Protein AF-A0A6L8N683-F1 (afdb_monomer_lite)

pLDDT: mean 82.37, std 14.64, range [32.66, 97.0]

Structure (mmCIF, N/CA/C/O backbone):
data_AF-A0A6L8N683-F1
#
_entry.id   AF-A0A6L8N683-F1
#
loop_
_atom_site.group_PDB
_atom_site.id
_atom_site.type_symbol
_atom_site.label_atom_id
_atom_site.label_alt_id
_atom_site.label_comp_id
_atom_site.label_asym_id
_atom_site.label_entity_id
_atom_site.label_seq_id
_atom_site.pdbx_PDB_ins_code
_atom_site.Cartn_x
_atom_site.Cartn_y
_atom_site.Cartn_z
_atom_site.occupancy
_atom_site.B_iso_or_equiv
_atom_site.auth_seq_id
_atom_site.auth_comp_id
_atom_site.auth_asym_id
_atom_site.auth_atom_id
_atom_site.pdbx_PDB_model_num
ATOM 1 N N . MET A 1 1 ? -71.033 21.580 -25.577 1.00 38.00 1 MET A N 1
ATOM 2 C CA . MET A 1 1 ? -69.611 21.164 -25.568 1.00 38.00 1 MET A CA 1
ATOM 3 C C . MET A 1 1 ? -69.175 21.009 -24.112 1.00 38.00 1 MET A C 1
ATOM 5 O O . MET A 1 1 ? -68.935 21.997 -23.442 1.00 38.00 1 MET A O 1
ATOM 9 N N . ALA A 1 2 ? -69.483 19.871 -23.490 1.00 36.69 2 ALA A N 1
ATOM 10 C CA . ALA A 1 2 ? -68.651 18.660 -23.404 1.00 36.69 2 ALA A CA 1
ATOM 11 C C . ALA A 1 2 ? -67.520 18.789 -22.358 1.00 36.69 2 ALA A C 1
ATOM 13 O O . ALA A 1 2 ? -66.383 19.118 -22.680 1.00 36.69 2 ALA A O 1
ATOM 14 N N . ARG A 1 3 ? -67.869 18.519 -21.089 1.00 40.94 3 ARG A N 1
ATOM 15 C CA . ARG A 1 3 ? -66.922 18.233 -19.998 1.00 40.94 3 ARG A CA 1
ATOM 16 C C . ARG A 1 3 ? -66.392 16.809 -20.177 1.00 40.94 3 ARG A C 1
ATOM 18 O O . ARG A 1 3 ? -67.181 15.869 -20.213 1.00 40.94 3 ARG A O 1
ATOM 25 N N . ALA A 1 4 ? -65.074 16.662 -20.277 1.00 37.88 4 ALA A N 1
ATOM 26 C CA . ALA A 1 4 ? -64.410 15.363 -20.280 1.00 37.88 4 ALA A CA 1
ATOM 27 C C . ALA A 1 4 ? -64.355 14.763 -18.854 1.00 37.88 4 ALA A C 1
ATOM 29 O O . ALA A 1 4 ? -64.196 15.519 -17.890 1.00 37.88 4 ALA A O 1
ATOM 30 N N . PRO A 1 5 ? -64.482 13.431 -18.698 1.00 44.81 5 PRO A N 1
ATOM 31 C CA . PRO A 1 5 ? -64.524 12.766 -17.400 1.00 44.81 5 PRO A CA 1
ATOM 32 C C . PRO A 1 5 ? -63.125 12.528 -16.810 1.00 44.81 5 PRO A C 1
ATOM 34 O O . PRO A 1 5 ? -62.146 12.303 -17.526 1.00 44.81 5 PRO A O 1
ATOM 37 N N . ALA A 1 6 ? -63.050 12.553 -15.478 1.00 42.06 6 ALA A N 1
ATOM 38 C CA . ALA A 1 6 ? -61.860 12.222 -14.702 1.00 42.06 6 ALA A CA 1
ATOM 39 C C . ALA A 1 6 ? -61.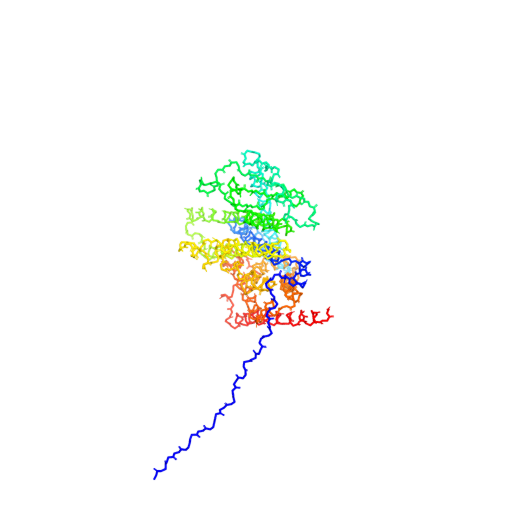466 10.742 -14.880 1.00 42.06 6 ALA A C 1
ATOM 41 O O . ALA A 1 6 ? -62.316 9.852 -14.851 1.00 42.06 6 ALA A O 1
ATOM 42 N N . ARG A 1 7 ? -60.163 10.482 -15.059 1.00 44.00 7 ARG A N 1
ATOM 43 C CA . ARG A 1 7 ? -59.598 9.125 -15.155 1.00 44.00 7 ARG A CA 1
ATOM 44 C C . ARG A 1 7 ? -59.652 8.392 -13.801 1.00 44.00 7 ARG A C 1
ATOM 46 O O . ARG A 1 7 ? -59.454 9.042 -12.774 1.00 44.00 7 ARG A O 1
ATOM 53 N N . PRO A 1 8 ? -59.839 7.057 -13.780 1.00 41.84 8 PRO A N 1
ATOM 54 C CA . PRO A 1 8 ? -59.840 6.270 -12.549 1.00 41.84 8 PRO A CA 1
ATOM 55 C C . PRO A 1 8 ? -58.424 6.122 -11.977 1.00 41.84 8 PRO A C 1
ATOM 57 O O . PRO A 1 8 ? -57.441 6.068 -12.719 1.00 41.84 8 PRO A O 1
ATOM 60 N N . GLY A 1 9 ? -58.345 6.043 -10.648 1.00 38.44 9 GLY A N 1
ATOM 61 C CA . GLY A 1 9 ? -57.110 5.911 -9.879 1.00 38.44 9 GLY A CA 1
ATOM 62 C C . GLY A 1 9 ? -56.277 4.684 -10.253 1.00 38.44 9 GLY A C 1
ATOM 63 O O . GLY A 1 9 ? -56.786 3.572 -10.380 1.00 38.44 9 GLY A O 1
ATOM 64 N N . GLY A 1 10 ? -54.970 4.909 -10.402 1.00 39.31 10 GLY A N 1
ATOM 65 C CA . GLY A 1 10 ? -53.976 3.846 -10.510 1.00 39.31 10 GLY A CA 1
ATOM 66 C C . GLY A 1 10 ? -53.805 3.084 -9.187 1.00 39.31 10 GLY A C 1
ATOM 67 O O . GLY A 1 10 ? -54.104 3.624 -8.118 1.00 39.31 10 GLY A O 1
ATOM 68 N N . PRO A 1 11 ? -53.331 1.828 -9.239 1.00 40.31 11 PRO A N 1
ATOM 69 C CA . PRO A 1 11 ? -53.264 0.950 -8.079 1.00 40.31 11 PRO A CA 1
ATOM 70 C C . PRO A 1 11 ? -52.308 1.502 -7.019 1.00 40.31 11 PRO A C 1
ATOM 72 O O . PRO A 1 11 ? -51.159 1.844 -7.303 1.00 40.31 11 PRO A O 1
ATOM 75 N N . ALA A 1 12 ? -52.799 1.558 -5.780 1.00 44.34 12 ALA A N 1
ATOM 76 C CA . ALA A 1 12 ? -52.031 1.938 -4.608 1.00 44.34 12 ALA A CA 1
ATOM 77 C C . ALA A 1 12 ? -50.769 1.070 -4.495 1.00 44.34 12 ALA A C 1
ATOM 79 O O . ALA A 1 12 ? -50.835 -0.155 -4.353 1.00 44.34 12 ALA A O 1
ATOM 80 N N . HIS A 1 13 ? -49.611 1.724 -4.552 1.00 39.50 13 HIS A N 1
ATOM 81 C CA . HIS A 1 13 ? -48.320 1.110 -4.293 1.00 39.50 13 HIS A CA 1
ATOM 82 C C . HIS A 1 13 ? -48.320 0.618 -2.837 1.00 39.50 13 HIS A C 1
ATOM 84 O O . HIS A 1 13 ? -48.131 1.401 -1.908 1.00 39.50 13 HIS A O 1
ATOM 90 N N . ARG A 1 14 ? -48.570 -0.680 -2.616 1.00 39.03 14 ARG A N 1
ATOM 91 C CA . ARG A 1 14 ? -48.328 -1.301 -1.309 1.00 39.03 14 ARG A CA 1
ATOM 92 C C . ARG A 1 14 ? -46.833 -1.152 -1.004 1.00 39.03 14 ARG A C 1
ATOM 94 O O . ARG A 1 14 ? -46.027 -1.666 -1.787 1.00 39.03 14 ARG A O 1
ATOM 101 N N . PRO A 1 15 ? -46.433 -0.474 0.085 1.00 38.84 15 PRO A N 1
ATOM 102 C CA . PRO A 1 15 ? -45.044 -0.497 0.506 1.00 38.84 15 PRO A CA 1
ATOM 103 C C . PRO A 1 15 ? -44.662 -1.954 0.776 1.00 38.84 15 PRO A C 1
ATOM 105 O O . PRO A 1 15 ? -45.337 -2.656 1.529 1.00 38.84 15 PRO A O 1
ATOM 108 N N . ARG A 1 16 ? -43.599 -2.426 0.113 1.00 36.94 16 ARG A N 1
ATOM 109 C CA . ARG A 1 16 ? -42.961 -3.700 0.451 1.00 36.94 16 ARG A CA 1
ATOM 110 C C . ARG A 1 16 ? -42.602 -3.634 1.931 1.00 36.94 16 ARG A C 1
ATOM 112 O O . ARG A 1 16 ? -41.779 -2.810 2.321 1.00 36.94 16 ARG A O 1
ATOM 119 N N . SER A 1 17 ? -43.230 -4.488 2.728 1.00 32.66 17 SER A N 1
ATOM 120 C CA . SER A 1 17 ? -42.842 -4.754 4.105 1.00 32.66 17 SER A CA 1
ATOM 121 C C . SER A 1 17 ? -41.387 -5.213 4.102 1.00 32.66 17 SER A C 1
ATOM 123 O O . SER A 1 17 ? -41.080 -6.347 3.730 1.00 32.66 17 SER A O 1
ATOM 125 N N . VAL A 1 18 ? -40.483 -4.299 4.445 1.00 40.53 18 VAL A N 1
ATOM 126 C CA . VAL A 1 18 ? -39.115 -4.641 4.819 1.00 40.53 18 VAL A CA 1
ATOM 127 C C . VAL A 1 18 ? -39.248 -5.466 6.100 1.00 40.53 18 VAL A C 1
ATOM 129 O O . VAL A 1 18 ? -39.882 -4.979 7.040 1.00 40.53 18 VAL A O 1
ATOM 132 N N . PRO A 1 19 ? -38.755 -6.717 6.144 1.00 37.50 19 PRO A N 1
ATOM 133 C CA . PRO A 1 19 ? -38.783 -7.483 7.378 1.00 37.50 19 PRO A CA 1
ATOM 134 C C . PRO A 1 19 ? -38.046 -6.685 8.464 1.00 37.50 19 PRO A C 1
ATOM 136 O O . PRO A 1 19 ? -37.066 -6.002 8.148 1.00 37.50 19 PRO A O 1
ATOM 139 N N . PRO A 1 20 ? -38.527 -6.714 9.716 1.00 35.94 20 PRO A N 1
ATOM 140 C CA . PRO A 1 20 ? -37.885 -5.997 10.808 1.00 35.94 20 PRO A CA 1
ATOM 141 C C . PRO A 1 20 ? -36.414 -6.409 10.869 1.00 35.94 20 PRO A C 1
ATOM 143 O O . PRO A 1 20 ? -36.098 -7.598 10.892 1.00 35.94 20 PRO A O 1
ATOM 146 N N . SER A 1 21 ? -35.517 -5.421 10.837 1.00 39.69 21 SER A N 1
ATOM 147 C CA . SER A 1 21 ? -34.094 -5.653 11.047 1.00 39.69 21 SER A CA 1
ATOM 148 C C . SER A 1 21 ? -33.927 -6.337 12.398 1.00 39.69 21 SER A C 1
ATOM 150 O O . SER A 1 21 ? -34.348 -5.783 13.418 1.00 39.69 21 SER A O 1
ATOM 152 N N . GLU A 1 22 ? -33.317 -7.518 12.402 1.00 38.00 22 GLU A N 1
ATOM 153 C CA . GLU A 1 22 ? -32.768 -8.117 13.614 1.00 38.00 22 GLU A CA 1
ATOM 154 C C . GLU A 1 22 ? -31.980 -7.041 14.378 1.00 38.00 22 GLU A C 1
ATOM 156 O O . GLU A 1 22 ? -31.305 -6.204 13.771 1.00 38.00 22 GLU A O 1
ATOM 161 N N . GLY A 1 23 ? -32.168 -6.987 15.698 1.00 33.97 23 GLY A N 1
ATOM 162 C CA . GLY A 1 23 ? -31.687 -5.892 16.538 1.00 33.97 23 GLY A CA 1
ATOM 163 C C . GLY A 1 23 ? -30.178 -5.619 16.418 1.00 33.97 23 GLY A C 1
ATOM 164 O O . GLY A 1 23 ? -29.416 -6.426 15.884 1.00 33.97 23 GLY A O 1
ATOM 165 N N . PRO A 1 24 ? -29.704 -4.478 16.944 1.00 42.12 24 PRO A N 1
ATOM 166 C CA . PRO A 1 24 ? -28.284 -4.170 16.927 1.00 42.12 24 PRO A CA 1
ATOM 167 C C . PRO A 1 24 ? -27.527 -5.203 17.775 1.00 42.12 24 PRO A C 1
ATOM 169 O O . PRO A 1 24 ? -27.748 -5.271 18.981 1.00 42.12 24 PRO A O 1
ATOM 172 N N . GLY A 1 25 ? -26.594 -5.958 17.182 1.00 47.59 25 GLY A N 1
ATOM 173 C CA . GLY A 1 25 ? -25.439 -6.416 17.967 1.00 47.59 25 GLY A CA 1
ATOM 174 C C . GLY A 1 25 ? -24.882 -7.827 17.797 1.00 47.59 25 GLY A C 1
ATOM 175 O O . GLY A 1 25 ? -24.033 -8.182 18.607 1.00 47.59 25 GLY A O 1
ATOM 176 N N . ALA A 1 26 ? -25.247 -8.624 16.791 1.00 48.25 26 ALA A N 1
ATOM 177 C CA . ALA A 1 26 ? -24.498 -9.853 16.501 1.00 48.25 26 ALA A CA 1
ATOM 178 C C . ALA A 1 26 ? -23.778 -9.733 15.157 1.00 48.25 26 ALA A C 1
ATOM 180 O O . ALA A 1 26 ? -24.406 -9.630 14.107 1.00 48.25 26 ALA A O 1
ATOM 181 N N . VAL A 1 27 ? -22.444 -9.736 15.181 1.00 55.78 27 VAL A N 1
ATOM 182 C CA . VAL A 1 27 ? -21.633 -9.859 13.965 1.00 55.78 27 VAL A CA 1
ATOM 183 C C . VAL A 1 27 ? -21.953 -11.220 13.331 1.00 55.78 27 VAL A C 1
ATOM 185 O O . VAL A 1 27 ? -21.754 -12.232 14.005 1.00 55.78 27 VAL A O 1
ATOM 188 N N . PRO A 1 28 ? -22.455 -11.283 12.078 1.00 61.91 28 PRO A N 1
ATOM 189 C CA . PRO A 1 28 ? -22.854 -12.546 11.467 1.00 61.91 28 PRO A CA 1
ATOM 190 C C . PRO A 1 28 ? -21.764 -13.619 11.575 1.00 61.91 28 PRO A C 1
ATOM 192 O O . PRO A 1 28 ? -20.585 -13.335 11.355 1.00 61.91 28 PRO A O 1
ATOM 195 N N . ALA A 1 29 ? -22.145 -14.872 11.843 1.00 60.41 29 ALA A N 1
ATOM 196 C CA . ALA A 1 29 ? -21.207 -15.998 11.932 1.00 60.41 29 ALA A CA 1
ATOM 197 C C . ALA A 1 29 ? -20.319 -16.145 10.674 1.00 60.41 29 ALA A C 1
ATOM 199 O O . ALA A 1 29 ? -19.170 -16.583 10.765 1.00 60.41 29 ALA A O 1
ATOM 200 N N . SER A 1 30 ? -20.804 -15.695 9.510 1.00 60.59 30 SER A N 1
ATOM 201 C CA . SER A 1 30 ? -20.030 -15.630 8.263 1.00 60.59 30 SER A CA 1
ATOM 202 C C . SER A 1 30 ? -18.831 -14.673 8.333 1.00 60.59 30 SER A C 1
ATOM 204 O O . SER A 1 30 ? -17.788 -14.955 7.746 1.00 60.59 30 SER A O 1
ATOM 206 N N . LEU A 1 31 ? -18.915 -13.579 9.099 1.00 63.03 31 LEU A N 1
ATOM 207 C CA . LEU A 1 31 ? -17.793 -12.662 9.336 1.00 63.03 31 LEU A CA 1
ATOM 208 C C . LEU A 1 31 ? -16.743 -13.277 10.273 1.00 63.03 31 LEU A C 1
ATOM 210 O O . LEU A 1 31 ? -15.547 -13.046 10.091 1.00 63.03 31 LEU A O 1
ATOM 214 N N . ILE A 1 32 ? -17.168 -14.108 11.230 1.00 61.09 32 ILE A N 1
ATOM 215 C CA . ILE A 1 32 ? -16.267 -14.862 12.116 1.00 61.09 32 ILE A CA 1
ATOM 216 C C . ILE A 1 32 ? -15.531 -15.955 11.323 1.00 61.09 32 ILE A C 1
ATOM 218 O O . ILE A 1 32 ? -14.322 -16.125 11.477 1.00 61.09 32 ILE A O 1
ATOM 222 N N . ALA A 1 33 ? -16.217 -16.653 10.414 1.00 60.09 33 ALA A N 1
ATOM 223 C CA . ALA A 1 33 ? -15.588 -17.618 9.510 1.00 60.09 33 ALA A CA 1
ATOM 224 C C . ALA A 1 33 ? -14.605 -16.941 8.535 1.00 60.09 33 ALA A C 1
ATOM 226 O O . ALA A 1 33 ? -13.481 -17.418 8.354 1.00 60.09 33 ALA A O 1
ATOM 227 N N . ALA A 1 34 ? -14.974 -15.780 7.979 1.00 59.94 34 ALA A N 1
ATOM 228 C CA . ALA A 1 34 ? -14.102 -14.978 7.119 1.00 59.94 34 ALA A CA 1
ATOM 229 C C . ALA A 1 34 ? -12.834 -14.483 7.844 1.00 59.94 34 ALA A C 1
ATOM 231 O O . ALA A 1 34 ? -11.802 -14.271 7.204 1.00 59.94 34 ALA A O 1
ATOM 232 N N . ALA A 1 35 ? -12.848 -14.378 9.180 1.00 63.09 35 ALA A N 1
ATOM 233 C CA . ALA A 1 35 ? -11.667 -14.042 9.979 1.00 63.09 35 ALA A CA 1
ATOM 234 C C . ALA A 1 35 ? -10.513 -15.059 9.854 1.00 63.09 35 ALA A C 1
ATOM 236 O O . ALA A 1 35 ? -9.372 -14.723 10.173 1.00 63.09 35 ALA A O 1
ATOM 237 N N . ARG A 1 36 ? -10.775 -16.273 9.342 1.00 68.69 36 ARG A N 1
ATOM 238 C CA . ARG A 1 36 ? -9.744 -17.283 9.040 1.00 68.69 36 ARG A CA 1
ATOM 239 C C . ARG A 1 36 ? -9.008 -17.029 7.717 1.00 68.69 36 ARG A C 1
ATOM 241 O O . ARG A 1 36 ? -7.938 -17.592 7.504 1.00 68.69 36 ARG A O 1
ATOM 248 N N . LEU A 1 37 ? -9.546 -16.176 6.841 1.00 74.62 37 LEU A N 1
ATOM 249 C CA . LEU A 1 37 ? -8.915 -15.788 5.576 1.00 74.62 37 LEU A CA 1
ATOM 250 C C . LEU A 1 37 ? -7.908 -14.635 5.777 1.00 74.62 37 LEU A C 1
ATOM 252 O O . LEU A 1 37 ? -7.994 -13.898 6.768 1.00 74.62 37 LEU A O 1
ATOM 256 N N . PRO A 1 38 ? -6.955 -14.422 4.844 1.00 78.69 38 PRO A N 1
ATOM 257 C CA . PRO A 1 38 ? -6.024 -13.296 4.916 1.00 78.69 38 PRO A CA 1
ATOM 258 C C . PRO A 1 38 ? -6.762 -11.955 5.019 1.00 78.69 38 PRO A C 1
ATOM 260 O O . PRO A 1 38 ? -7.522 -11.586 4.133 1.00 78.69 38 PRO A O 1
ATOM 263 N N . GLN A 1 39 ? -6.534 -11.187 6.080 1.00 81.19 39 GLN A N 1
ATOM 264 C CA . GLN A 1 39 ? -7.309 -9.967 6.356 1.00 81.19 39 GLN A CA 1
ATOM 265 C C . GLN A 1 39 ? -7.099 -8.865 5.289 1.00 81.19 39 GLN A C 1
ATOM 267 O O . GLN A 1 39 ? -6.016 -8.822 4.694 1.00 81.19 39 GLN A O 1
ATOM 272 N N . PRO A 1 40 ? -8.061 -7.942 5.064 1.00 82.25 40 PRO A N 1
ATOM 273 C CA . PRO A 1 40 ? -7.916 -6.792 4.148 1.00 82.25 40 PRO A CA 1
ATOM 274 C C . PRO A 1 40 ? -6.624 -6.000 4.360 1.00 82.25 40 PRO A C 1
ATOM 276 O O . PRO A 1 40 ? -5.901 -5.686 3.414 1.00 82.25 40 PRO A O 1
ATOM 279 N N . THR A 1 41 ? -6.263 -5.779 5.623 1.00 85.19 41 THR A N 1
ATOM 280 C CA . THR A 1 41 ? -4.991 -5.150 5.993 1.00 85.19 41 THR A CA 1
ATOM 281 C C . THR A 1 41 ? -3.768 -5.939 5.494 1.00 85.19 41 THR A C 1
ATOM 283 O O . THR A 1 41 ? -2.775 -5.343 5.085 1.00 85.19 41 THR A O 1
ATOM 286 N N . THR A 1 42 ? -3.822 -7.276 5.468 1.00 83.38 42 THR A N 1
ATOM 287 C CA . THR A 1 42 ? -2.703 -8.125 5.015 1.00 83.38 42 THR A CA 1
ATOM 288 C C . THR A 1 42 ? -2.472 -8.000 3.512 1.00 83.38 42 THR A C 1
ATOM 290 O O . THR A 1 42 ? -1.334 -7.793 3.101 1.00 83.38 42 THR A O 1
ATOM 293 N N . THR A 1 43 ? -3.526 -8.064 2.691 1.00 81.44 43 THR A N 1
ATOM 294 C CA . THR A 1 43 ? -3.394 -7.931 1.226 1.00 81.44 43 THR A CA 1
ATOM 295 C C . THR A 1 43 ? -2.841 -6.563 0.836 1.00 81.44 43 THR A C 1
ATOM 297 O O . THR A 1 43 ? -1.933 -6.474 0.012 1.00 81.44 43 THR A O 1
ATOM 300 N N . ARG A 1 44 ? -3.296 -5.500 1.506 1.00 86.19 44 ARG A N 1
ATOM 301 C CA . ARG A 1 44 ? -2.799 -4.138 1.263 1.00 86.19 44 ARG A CA 1
ATOM 302 C C . ARG A 1 44 ? -1.372 -3.920 1.758 1.00 86.19 44 ARG A C 1
ATOM 304 O O . ARG A 1 44 ? -0.634 -3.157 1.149 1.00 86.19 44 ARG A O 1
ATOM 311 N N . LEU A 1 45 ? -0.955 -4.595 2.832 1.00 87.12 45 LEU A N 1
ATOM 312 C CA . LEU A 1 45 ? 0.444 -4.588 3.270 1.00 87.12 45 LEU A CA 1
ATOM 313 C C . LEU A 1 45 ? 1.361 -5.288 2.262 1.00 87.12 45 LEU A C 1
ATOM 315 O O . LEU A 1 45 ? 2.447 -4.783 2.003 1.00 87.12 45 LEU A O 1
ATOM 319 N N . VAL A 1 46 ? 0.935 -6.413 1.677 1.00 84.44 46 VAL A N 1
ATOM 320 C CA . VAL A 1 46 ? 1.694 -7.084 0.606 1.00 84.44 46 VAL A CA 1
ATOM 321 C C . VAL A 1 46 ? 1.843 -6.154 -0.594 1.00 84.44 46 VAL A C 1
ATOM 323 O O . VAL A 1 46 ? 2.953 -5.933 -1.062 1.00 84.44 46 VAL A O 1
ATOM 326 N N . GLN A 1 47 ? 0.748 -5.532 -1.030 1.00 83.62 47 GLN A N 1
ATOM 327 C CA . GLN A 1 47 ? 0.779 -4.539 -2.101 1.00 83.62 47 GLN A CA 1
ATOM 328 C C . GLN A 1 47 ? 1.739 -3.381 -1.788 1.00 83.62 47 GLN A C 1
ATOM 330 O O . GLN A 1 47 ? 2.520 -2.972 -2.642 1.00 83.62 47 GLN A O 1
ATOM 335 N N . LEU A 1 48 ? 1.720 -2.880 -0.551 1.00 89.50 48 LEU A N 1
ATOM 336 C CA . LEU A 1 48 ? 2.621 -1.825 -0.105 1.00 89.50 48 LEU A CA 1
ATOM 337 C C . LEU A 1 48 ? 4.094 -2.239 -0.188 1.00 89.50 48 LEU A C 1
ATOM 339 O O . LEU A 1 48 ? 4.922 -1.426 -0.581 1.00 89.50 48 LEU A O 1
ATOM 343 N N . VAL A 1 49 ? 4.419 -3.491 0.153 1.00 89.25 49 VAL A N 1
ATOM 344 C CA . VAL A 1 49 ? 5.777 -4.042 0.009 1.00 89.25 49 VAL A CA 1
ATOM 345 C C . VAL A 1 49 ? 6.202 -4.061 -1.457 1.00 89.25 49 VAL A C 1
ATOM 347 O O . VAL A 1 49 ? 7.323 -3.664 -1.752 1.00 89.25 49 VAL A O 1
ATOM 350 N N . VAL A 1 50 ? 5.313 -4.455 -2.373 1.00 85.00 50 VAL A N 1
ATOM 351 C CA . VAL A 1 50 ? 5.604 -4.461 -3.817 1.00 85.00 50 VAL A CA 1
ATOM 352 C C . VAL A 1 50 ? 5.862 -3.042 -4.331 1.00 85.00 50 VAL A C 1
ATOM 354 O O . VAL A 1 50 ? 6.873 -2.809 -4.985 1.00 85.00 50 VAL A O 1
ATOM 357 N N . VAL A 1 51 ? 5.006 -2.072 -3.983 1.00 87.62 51 VAL A N 1
ATOM 358 C CA . VAL A 1 51 ? 5.201 -0.656 -4.358 1.00 87.62 51 VAL A CA 1
ATOM 359 C C . VAL A 1 51 ? 6.501 -0.101 -3.769 1.00 87.62 51 VAL A C 1
ATOM 361 O O . VAL A 1 51 ? 7.240 0.599 -4.456 1.00 87.62 51 VAL A O 1
ATOM 364 N N . ALA A 1 52 ? 6.800 -0.423 -2.508 1.00 91.75 52 ALA A N 1
ATOM 365 C CA . ALA A 1 52 ? 8.021 0.012 -1.841 1.00 91.75 52 ALA A CA 1
ATOM 366 C C . ALA A 1 52 ? 9.275 -0.580 -2.497 1.00 91.75 52 ALA A C 1
ATOM 368 O O . ALA A 1 52 ? 10.247 0.142 -2.700 1.00 91.75 52 ALA A O 1
ATOM 369 N N . ALA A 1 53 ? 9.244 -1.867 -2.855 1.00 89.50 53 ALA A N 1
ATOM 370 C CA . ALA A 1 53 ? 10.324 -2.527 -3.576 1.00 89.50 53 ALA A CA 1
ATOM 371 C C . ALA A 1 53 ? 10.527 -1.892 -4.956 1.00 89.50 53 ALA A C 1
ATOM 373 O O . ALA A 1 53 ? 11.645 -1.520 -5.285 1.00 89.50 53 ALA A O 1
ATOM 374 N N . ALA A 1 54 ? 9.456 -1.669 -5.718 1.00 85.62 54 ALA A N 1
ATOM 375 C CA . ALA A 1 54 ? 9.544 -1.009 -7.017 1.00 85.62 54 ALA A CA 1
ATOM 376 C C . ALA A 1 54 ? 10.128 0.411 -6.915 1.00 85.62 54 ALA A C 1
ATOM 378 O O . ALA A 1 54 ? 11.026 0.774 -7.668 1.00 85.62 54 ALA A O 1
ATOM 379 N N . GLY A 1 55 ? 9.677 1.206 -5.938 1.00 89.19 55 GLY A N 1
ATOM 380 C CA . GLY A 1 55 ? 10.231 2.539 -5.697 1.00 89.19 55 GLY A CA 1
ATOM 381 C C . GLY A 1 55 ? 11.699 2.512 -5.263 1.00 89.19 55 GLY A C 1
ATOM 382 O O . GLY A 1 55 ? 12.478 3.356 -5.695 1.00 89.19 55 GLY A O 1
ATOM 383 N N . ALA A 1 56 ? 12.097 1.531 -4.451 1.00 91.94 56 ALA A N 1
ATOM 384 C CA . ALA A 1 56 ? 13.487 1.352 -4.037 1.00 91.94 56 ALA A CA 1
ATOM 385 C C . ALA A 1 56 ? 14.388 0.872 -5.180 1.00 91.94 56 ALA A C 1
ATOM 387 O O . ALA A 1 56 ? 15.529 1.312 -5.265 1.00 91.94 56 ALA A O 1
ATOM 388 N N . ALA A 1 57 ? 13.881 0.000 -6.054 1.00 88.62 57 ALA A N 1
ATOM 389 C CA . ALA A 1 57 ? 14.562 -0.426 -7.272 1.00 88.62 57 ALA A CA 1
ATOM 390 C C . ALA A 1 57 ? 14.754 0.763 -8.221 1.00 88.62 57 ALA A 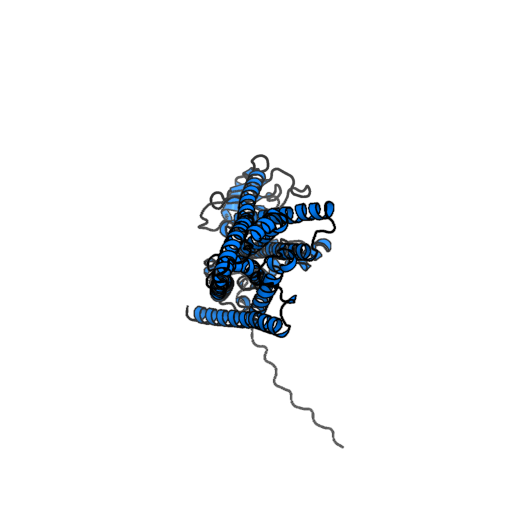C 1
ATOM 392 O O . ALA A 1 57 ? 15.864 0.998 -8.685 1.00 88.62 57 ALA A O 1
ATOM 393 N N . PHE A 1 58 ? 13.718 1.586 -8.416 1.00 86.88 58 PHE A N 1
ATOM 394 C CA . PHE A 1 58 ? 13.831 2.799 -9.223 1.00 86.88 58 PHE A CA 1
ATOM 395 C C . PHE A 1 58 ? 14.864 3.779 -8.649 1.00 86.88 58 PHE A C 1
ATOM 397 O O . PHE A 1 58 ? 15.715 4.282 -9.382 1.00 86.88 58 PHE A O 1
ATOM 404 N N . ALA A 1 59 ? 14.841 4.008 -7.332 1.00 88.19 59 ALA A N 1
ATOM 405 C CA . ALA A 1 59 ? 15.851 4.827 -6.673 1.00 88.19 59 ALA A CA 1
ATOM 406 C C . ALA A 1 59 ? 17.258 4.231 -6.853 1.00 88.19 59 ALA A C 1
ATOM 408 O O . ALA A 1 59 ? 18.169 4.938 -7.266 1.00 88.19 59 ALA A O 1
ATOM 409 N N . ALA A 1 60 ? 17.443 2.931 -6.613 1.00 88.75 60 ALA A N 1
ATOM 410 C CA . ALA A 1 60 ? 18.732 2.268 -6.794 1.00 88.75 60 ALA A CA 1
ATOM 411 C C . ALA A 1 60 ? 19.231 2.348 -8.240 1.00 88.75 60 ALA A C 1
ATOM 413 O O . ALA A 1 60 ? 20.408 2.610 -8.450 1.00 88.75 60 ALA A O 1
ATOM 414 N N . TRP A 1 61 ? 18.352 2.188 -9.229 1.00 85.12 61 TRP A N 1
ATOM 415 C CA . TRP A 1 61 ? 18.702 2.374 -10.633 1.00 85.12 61 TRP A CA 1
ATOM 416 C C . TRP A 1 61 ? 19.213 3.791 -10.899 1.00 85.12 61 TRP A C 1
ATOM 418 O O . TRP A 1 61 ? 20.283 3.958 -11.474 1.00 85.12 61 TRP A O 1
ATOM 428 N N . TRP A 1 62 ? 18.496 4.814 -10.437 1.00 82.69 62 TRP A N 1
ATOM 429 C CA . TRP A 1 62 ? 18.925 6.198 -10.626 1.00 82.69 62 TRP A CA 1
ATOM 430 C C . TRP A 1 62 ? 20.293 6.459 -9.970 1.00 82.69 62 TRP A C 1
ATOM 432 O O . TRP A 1 62 ? 21.205 6.931 -10.640 1.00 82.69 62 TRP A O 1
ATOM 442 N N . TRP A 1 63 ? 20.474 6.053 -8.710 1.00 83.69 63 TRP A N 1
ATOM 443 C CA . TRP A 1 63 ? 21.702 6.306 -7.942 1.00 83.69 63 TRP A CA 1
ATOM 444 C C . TRP A 1 63 ? 22.912 5.485 -8.377 1.00 83.69 63 TRP A C 1
ATOM 446 O O . TRP A 1 63 ? 24.043 5.970 -8.359 1.00 83.69 63 TRP A O 1
ATOM 456 N N . LEU A 1 64 ? 22.699 4.204 -8.663 1.00 83.94 64 LEU A N 1
ATOM 457 C CA . LEU A 1 64 ? 23.777 3.230 -8.817 1.00 83.94 64 LEU A CA 1
ATOM 458 C C . LEU A 1 64 ? 24.031 2.863 -10.275 1.00 83.94 64 LEU A C 1
ATOM 460 O O . LEU A 1 64 ? 25.108 2.350 -10.569 1.00 83.94 64 LEU A O 1
ATOM 464 N N . VAL A 1 65 ? 23.068 3.118 -11.165 1.00 79.69 65 VAL A N 1
ATOM 465 C CA . VAL A 1 65 ? 23.190 2.830 -12.597 1.00 79.69 65 VAL A CA 1
ATOM 466 C C . VAL A 1 65 ? 23.262 4.116 -13.410 1.00 79.69 65 VAL A C 1
ATOM 468 O O . VAL A 1 65 ? 24.240 4.314 -14.116 1.00 79.69 65 VAL A O 1
ATOM 471 N N . LYS A 1 66 ? 22.274 5.008 -13.298 1.00 77.06 66 LYS A N 1
ATOM 472 C CA . LYS A 1 66 ? 22.213 6.207 -14.146 1.00 77.06 66 LYS A CA 1
ATOM 473 C C . LYS A 1 66 ? 23.311 7.226 -13.816 1.00 77.06 66 LYS A C 1
ATOM 475 O O . LYS A 1 66 ? 24.027 7.641 -14.711 1.00 77.06 66 LYS A O 1
ATOM 480 N N . GLU A 1 67 ? 23.469 7.601 -12.547 1.00 74.06 67 GLU A N 1
ATOM 481 C CA . GLU A 1 67 ? 24.451 8.618 -12.114 1.00 74.06 67 GLU A CA 1
ATOM 482 C C . GLU A 1 67 ? 25.905 8.107 -12.058 1.00 74.06 67 GLU A C 1
ATOM 484 O O . GLU A 1 67 ? 26.789 8.773 -11.521 1.00 74.06 67 GLU A O 1
ATOM 489 N N . ARG A 1 68 ? 26.174 6.886 -12.533 1.00 74.19 68 ARG A N 1
ATOM 490 C CA . ARG A 1 68 ? 27.486 6.241 -12.431 1.00 74.19 68 ARG A CA 1
ATOM 491 C C . ARG A 1 68 ? 28.097 6.058 -13.820 1.00 74.19 68 ARG A C 1
ATOM 493 O O . ARG A 1 68 ? 27.665 5.195 -14.577 1.00 74.19 68 ARG A O 1
ATOM 500 N N . ASP A 1 69 ? 29.197 6.760 -14.080 1.00 63.84 69 ASP A N 1
ATOM 501 C CA . ASP A 1 69 ? 29.865 6.807 -15.395 1.00 63.84 69 ASP A CA 1
ATOM 502 C C . ASP A 1 69 ? 30.520 5.491 -15.864 1.00 63.84 69 ASP A C 1
ATOM 504 O O . ASP A 1 69 ? 30.968 5.390 -17.004 1.00 63.84 69 ASP A O 1
ATOM 508 N N . HIS A 1 70 ? 30.591 4.453 -15.023 1.00 71.62 70 HIS A N 1
ATOM 509 C CA . HIS A 1 70 ? 31.266 3.200 -15.392 1.00 71.62 70 HIS A CA 1
ATOM 510 C C . HIS A 1 70 ? 30.418 2.278 -16.279 1.00 71.62 70 HIS A C 1
ATOM 512 O O . HIS A 1 70 ? 30.968 1.430 -16.978 1.00 71.62 70 HIS A O 1
ATOM 518 N N . TRP A 1 71 ? 29.091 2.425 -16.275 1.00 76.19 71 TRP A N 1
ATOM 519 C CA . TRP A 1 71 ? 28.213 1.548 -17.050 1.00 76.19 71 TRP A CA 1
ATOM 520 C C . TRP A 1 71 ? 28.234 1.821 -18.558 1.00 76.19 71 TRP A C 1
ATOM 522 O O . TRP A 1 71 ? 28.279 0.845 -19.307 1.00 76.19 71 TRP A O 1
ATOM 532 N N . PRO A 1 72 ? 28.243 3.085 -19.030 1.00 74.19 72 PRO A N 1
ATOM 533 C CA . PRO A 1 72 ? 28.462 3.373 -20.445 1.00 74.19 72 PRO A CA 1
ATOM 534 C C . PRO A 1 72 ? 29.809 2.839 -20.946 1.00 74.19 72 PRO A C 1
ATOM 536 O O . PRO A 1 72 ? 29.852 2.221 -22.004 1.00 74.19 72 PRO A O 1
ATOM 539 N N . GLY A 1 73 ? 30.884 2.993 -20.159 1.00 77.50 73 GLY A N 1
ATOM 540 C CA . GLY A 1 73 ? 32.205 2.442 -20.485 1.00 77.50 73 GLY A CA 1
ATOM 541 C C . GLY A 1 73 ? 32.176 0.923 -20.668 1.00 77.50 73 GLY A C 1
ATOM 542 O O . GLY A 1 73 ? 32.552 0.430 -21.724 1.00 77.50 73 GLY A O 1
ATOM 543 N N . ALA A 1 74 ? 31.604 0.193 -19.706 1.00 82.06 74 ALA A N 1
ATOM 544 C CA . ALA A 1 74 ? 31.484 -1.265 -19.788 1.00 82.06 74 ALA A CA 1
ATOM 545 C C . ALA A 1 74 ? 30.664 -1.750 -21.001 1.00 82.06 74 ALA A C 1
ATOM 547 O O . ALA A 1 74 ? 30.923 -2.824 -21.535 1.00 82.06 74 ALA A O 1
ATOM 548 N N . GLN A 1 75 ? 29.666 -0.980 -21.453 1.00 79.06 75 GLN A N 1
ATOM 549 C CA . GLN A 1 75 ? 28.916 -1.308 -22.671 1.00 79.06 75 GLN A CA 1
ATOM 550 C C . GLN A 1 75 ? 29.689 -0.958 -23.948 1.00 79.06 75 GLN A C 1
ATOM 552 O O . GLN A 1 75 ? 29.558 -1.662 -24.947 1.00 79.06 75 GLN A O 1
ATOM 557 N N . LEU A 1 76 ? 30.479 0.117 -23.932 1.00 81.56 76 LEU A N 1
ATOM 558 C CA . LEU A 1 76 ? 31.364 0.481 -25.040 1.00 81.56 76 LEU A CA 1
ATOM 559 C C . LEU A 1 76 ? 32.486 -0.547 -25.223 1.00 81.56 76 LEU A C 1
ATOM 561 O O . LEU A 1 76 ? 32.820 -0.865 -26.359 1.00 81.56 76 LEU A O 1
ATOM 565 N N . ASP A 1 77 ? 32.979 -1.143 -24.136 1.00 85.75 77 ASP A N 1
ATOM 566 C CA . ASP A 1 77 ? 33.964 -2.234 -24.174 1.00 85.75 77 ASP A CA 1
ATOM 567 C C . ASP A 1 77 ? 33.431 -3.496 -24.880 1.00 85.75 77 ASP A C 1
ATOM 569 O O . ASP A 1 77 ? 34.210 -4.322 -25.357 1.00 85.75 77 ASP A O 1
ATOM 573 N N . CYS A 1 78 ? 32.105 -3.650 -24.986 1.00 85.81 78 CYS A N 1
ATOM 574 C CA . CYS A 1 78 ? 31.491 -4.733 -25.749 1.00 85.81 78 CYS A CA 1
ATOM 575 C C . CYS A 1 78 ? 31.482 -4.481 -27.261 1.00 85.81 78 CYS A C 1
ATOM 577 O O . CYS A 1 78 ? 31.289 -5.439 -28.013 1.00 85.81 78 CYS A O 1
ATOM 579 N N . VAL A 1 79 ? 31.642 -3.231 -27.720 1.00 83.38 79 VAL A N 1
ATOM 580 C CA . VAL A 1 79 ? 31.545 -2.882 -29.144 1.00 83.38 79 VAL A CA 1
ATOM 581 C C . VAL A 1 79 ? 32.636 -3.632 -29.911 1.00 83.38 79 VAL A C 1
ATOM 583 O O . VAL A 1 79 ? 33.825 -3.436 -29.647 1.00 83.38 79 VAL A O 1
ATOM 586 N N . PRO A 1 80 ? 32.263 -4.507 -30.861 1.00 76.81 80 PRO A N 1
ATOM 587 C CA . PRO A 1 80 ? 33.248 -5.273 -31.595 1.00 76.81 80 PRO A CA 1
ATOM 588 C C . PRO A 1 80 ? 34.090 -4.336 -32.465 1.00 76.81 80 PRO A C 1
ATOM 590 O O . PRO A 1 80 ? 33.579 -3.398 -33.079 1.00 76.81 80 PRO A O 1
ATOM 593 N N . GLY A 1 81 ? 35.392 -4.619 -32.552 1.00 78.06 81 GLY A N 1
ATOM 594 C CA . GLY A 1 81 ? 36.249 -4.018 -33.572 1.00 78.06 81 GLY A CA 1
ATOM 595 C C . GLY A 1 81 ? 35.820 -4.414 -34.998 1.00 78.06 81 GLY A C 1
ATOM 596 O O . GLY A 1 81 ? 34.864 -5.175 -35.174 1.00 78.06 81 GLY A O 1
ATOM 597 N N . PRO A 1 82 ? 36.531 -3.939 -36.037 1.00 77.88 82 PRO A N 1
ATOM 598 C CA . PRO A 1 82 ? 36.226 -4.280 -37.426 1.00 77.88 82 PRO A CA 1
ATOM 599 C C . PRO A 1 82 ? 36.119 -5.797 -37.625 1.00 77.88 82 PRO A C 1
ATOM 601 O O . PRO A 1 82 ? 37.003 -6.538 -37.190 1.00 77.88 82 PRO A O 1
ATOM 604 N N . VAL A 1 83 ? 35.048 -6.258 -38.284 1.00 76.44 83 VAL A N 1
ATOM 605 C CA . VAL A 1 83 ? 34.835 -7.689 -38.559 1.00 76.44 83 VAL A CA 1
ATOM 606 C C . VAL A 1 83 ? 35.987 -8.197 -39.435 1.00 76.44 83 VAL A C 1
ATOM 608 O O . VAL A 1 83 ? 36.144 -7.703 -40.555 1.00 76.44 83 VAL A O 1
ATOM 611 N N . PRO A 1 84 ? 36.805 -9.160 -38.966 1.00 79.62 84 PRO A N 1
ATOM 612 C CA . PRO A 1 84 ? 37.890 -9.699 -39.773 1.00 79.62 84 PRO A CA 1
ATOM 613 C C . PRO A 1 84 ? 37.351 -10.355 -41.052 1.00 79.62 84 PRO A C 1
ATOM 615 O O . PRO A 1 84 ? 36.300 -11.005 -41.005 1.00 79.62 84 PRO A O 1
ATOM 618 N N . PRO A 1 85 ? 38.056 -10.239 -42.190 1.00 80.44 85 PRO A N 1
ATOM 619 C CA . PRO A 1 85 ? 37.636 -10.883 -43.429 1.00 80.44 85 PRO A CA 1
ATOM 620 C C . PRO A 1 85 ? 37.522 -12.403 -43.237 1.00 80.44 85 PRO A C 1
ATOM 622 O O . PRO A 1 85 ? 38.434 -13.041 -42.717 1.00 80.44 85 PRO A O 1
ATOM 625 N N . GLY A 1 86 ? 36.387 -12.977 -43.648 1.00 82.81 86 GLY A N 1
ATOM 626 C CA . GLY A 1 86 ? 36.098 -14.413 -43.534 1.00 82.81 86 GLY A CA 1
ATOM 627 C C . GLY A 1 86 ? 35.369 -14.847 -42.256 1.00 82.81 86 GLY A C 1
ATOM 628 O O . GLY A 1 86 ? 35.009 -16.016 -42.154 1.00 82.81 86 GLY A O 1
ATOM 629 N N . ARG A 1 87 ? 35.112 -13.940 -41.303 1.00 81.19 87 ARG A N 1
ATOM 630 C CA . ARG A 1 87 ? 34.272 -14.229 -40.131 1.00 81.19 87 ARG A CA 1
ATOM 631 C C . ARG A 1 87 ? 32.799 -13.986 -40.447 1.00 81.19 87 ARG A C 1
ATOM 633 O O . ARG A 1 87 ? 32.473 -12.991 -41.091 1.00 81.19 87 ARG A O 1
ATOM 640 N N . ASP A 1 88 ? 31.918 -14.858 -39.962 1.00 84.44 88 ASP A N 1
ATOM 641 C CA . ASP A 1 88 ? 30.473 -14.653 -40.073 1.00 84.44 88 ASP A CA 1
ATOM 642 C C . ASP A 1 88 ? 30.065 -13.384 -39.290 1.00 84.44 88 ASP A C 1
ATOM 644 O O . ASP A 1 88 ? 30.308 -13.301 -38.078 1.00 84.44 88 ASP A O 1
ATOM 648 N N . PRO A 1 89 ? 29.444 -12.379 -39.938 1.00 82.62 89 PRO A N 1
ATOM 649 C CA . PRO A 1 89 ? 28.905 -11.211 -39.249 1.00 82.62 89 PRO A CA 1
ATOM 650 C C . PRO A 1 89 ? 27.967 -11.572 -38.089 1.00 82.62 89 PRO A C 1
ATOM 652 O O . PRO A 1 89 ? 27.936 -10.857 -37.085 1.00 82.62 89 PRO A O 1
ATOM 655 N N . MET A 1 90 ? 27.246 -12.695 -38.182 1.00 82.25 90 MET A N 1
ATOM 656 C CA . MET A 1 90 ? 26.318 -13.140 -37.144 1.00 82.25 90 MET A CA 1
ATOM 657 C C . MET A 1 90 ? 27.024 -13.584 -35.859 1.00 82.25 90 MET A C 1
ATOM 659 O O . MET A 1 90 ? 26.508 -13.354 -34.764 1.00 82.25 90 MET A O 1
ATOM 663 N N . GLU A 1 91 ? 28.229 -14.153 -35.952 1.00 83.25 91 GLU A N 1
ATOM 664 C CA . GLU A 1 91 ? 29.041 -14.473 -34.771 1.00 83.25 91 GLU A CA 1
ATOM 665 C C . GLU A 1 91 ? 29.471 -13.205 -34.029 1.00 83.25 91 GLU A C 1
ATOM 667 O O . GLU A 1 91 ? 29.454 -13.173 -32.797 1.00 83.25 91 GLU A O 1
ATOM 672 N N . THR A 1 92 ? 29.813 -12.147 -34.770 1.00 81.19 92 THR A N 1
ATOM 673 C CA . THR A 1 92 ? 30.179 -10.848 -34.192 1.00 81.19 92 THR A CA 1
ATOM 674 C C . THR A 1 92 ? 28.995 -10.215 -33.459 1.00 81.19 92 THR A C 1
ATOM 676 O O . THR A 1 92 ? 29.145 -9.780 -32.318 1.00 81.19 92 THR A O 1
ATOM 679 N N . VAL A 1 93 ? 27.806 -10.224 -34.075 1.00 80.12 93 VAL A N 1
ATOM 680 C CA . VAL A 1 93 ? 26.566 -9.729 -33.449 1.00 80.12 93 VAL A CA 1
ATOM 681 C C . VAL A 1 93 ? 26.225 -10.549 -32.204 1.00 80.12 93 VAL A C 1
ATOM 683 O O . VAL A 1 93 ? 25.998 -9.986 -31.139 1.00 80.12 93 VAL A O 1
ATOM 686 N N . THR A 1 94 ? 26.278 -11.880 -32.295 1.00 81.56 94 THR A N 1
ATOM 687 C CA . THR A 1 94 ? 25.990 -12.775 -31.161 1.00 81.56 94 THR A CA 1
ATOM 688 C C . THR A 1 94 ? 26.966 -12.557 -30.000 1.00 81.56 94 THR A C 1
ATOM 690 O O . THR A 1 94 ? 26.567 -12.575 -28.833 1.00 81.56 94 THR A O 1
ATOM 693 N N . GLY A 1 95 ? 28.252 -12.342 -30.300 1.00 82.69 95 GLY A N 1
ATOM 694 C CA . GLY A 1 95 ? 29.274 -12.018 -29.305 1.00 82.69 95 GLY A CA 1
ATOM 695 C C . GLY A 1 95 ? 29.008 -10.687 -28.599 1.00 82.69 95 GLY A C 1
ATOM 696 O O . GLY A 1 95 ? 29.058 -10.633 -27.369 1.00 82.69 95 GLY A O 1
ATOM 697 N N . PHE A 1 96 ? 28.657 -9.648 -29.364 1.00 82.94 96 PHE A N 1
ATOM 698 C CA . PHE A 1 96 ? 28.255 -8.344 -28.833 1.00 82.94 96 PHE A CA 1
ATOM 699 C C . PHE A 1 96 ? 27.034 -8.458 -27.912 1.00 82.94 96 PHE A C 1
ATOM 701 O O . PHE A 1 96 ? 27.103 -8.040 -26.755 1.00 82.94 96 PHE A O 1
ATOM 708 N N . THR A 1 97 ? 25.949 -9.092 -28.376 1.00 79.00 97 THR A N 1
ATOM 709 C CA . THR A 1 97 ? 24.717 -9.262 -27.591 1.00 79.00 97 THR A CA 1
ATOM 710 C C . THR A 1 97 ? 24.994 -9.983 -26.273 1.00 79.00 97 THR A C 1
ATOM 712 O O . THR A 1 97 ? 24.579 -9.510 -25.218 1.00 79.00 97 THR A O 1
ATOM 715 N N . ARG A 1 98 ? 25.782 -11.069 -26.299 1.00 82.94 98 ARG A N 1
ATOM 716 C CA . ARG A 1 98 ? 26.148 -11.814 -25.084 1.00 82.94 98 ARG A CA 1
ATOM 717 C C . ARG A 1 98 ? 26.948 -10.964 -24.091 1.00 82.94 98 ARG A C 1
ATOM 719 O O . ARG A 1 98 ? 26.722 -11.074 -22.888 1.00 82.94 98 ARG A O 1
ATOM 726 N N . CYS A 1 99 ? 27.875 -10.136 -24.575 1.00 86.19 99 CYS A N 1
ATOM 727 C CA . CYS A 1 99 ? 28.648 -9.225 -23.727 1.00 86.19 99 CYS A CA 1
ATOM 728 C C . CYS A 1 99 ? 27.740 -8.186 -23.055 1.00 86.19 99 CYS A C 1
ATOM 730 O O . CYS A 1 99 ? 27.747 -8.045 -21.831 1.00 86.19 99 CYS A O 1
ATOM 732 N N . VAL A 1 100 ? 26.895 -7.516 -23.845 1.00 81.06 100 VAL A N 1
ATOM 733 C CA . VAL A 1 100 ? 25.973 -6.486 -23.349 1.00 81.06 100 VAL A CA 1
ATOM 734 C C . VAL A 1 100 ? 24.953 -7.069 -22.370 1.00 81.06 100 VAL A C 1
ATOM 736 O O . VAL A 1 100 ? 24.649 -6.436 -21.357 1.00 81.06 100 VAL A O 1
ATOM 739 N N . ASP A 1 101 ? 24.448 -8.277 -22.616 1.00 79.38 101 ASP A N 1
ATOM 740 C CA . ASP A 1 101 ? 23.523 -8.951 -21.701 1.00 79.38 101 ASP A CA 1
ATOM 741 C C . ASP A 1 101 ? 24.176 -9.286 -20.352 1.00 79.38 101 ASP A C 1
ATOM 743 O O . ASP A 1 101 ? 23.520 -9.161 -19.316 1.00 79.38 101 ASP A O 1
ATOM 747 N N . GLY A 1 102 ? 25.477 -9.599 -20.334 1.00 84.50 102 GLY A N 1
ATOM 748 C CA . GLY A 1 102 ? 26.257 -9.724 -19.098 1.00 84.50 102 GLY A CA 1
ATOM 749 C C . GLY A 1 102 ? 26.281 -8.422 -18.291 1.00 84.50 102 GLY A C 1
ATOM 750 O O . GLY A 1 102 ? 25.907 -8.410 -17.119 1.00 84.50 102 GLY A O 1
ATOM 751 N N . VAL A 1 103 ? 26.605 -7.297 -18.940 1.00 83.69 103 VAL A N 1
ATOM 752 C CA . VAL A 1 103 ? 26.595 -5.970 -18.291 1.00 83.69 103 VAL A CA 1
ATOM 753 C C . VAL A 1 103 ? 25.196 -5.614 -17.772 1.00 83.69 103 VAL A C 1
ATOM 755 O O . VAL A 1 103 ? 25.041 -5.054 -16.685 1.00 83.69 103 VAL A O 1
ATOM 758 N N . ARG A 1 104 ? 24.142 -5.952 -18.522 1.00 78.25 104 ARG A N 1
ATOM 759 C CA . ARG A 1 104 ? 22.748 -5.720 -18.109 1.00 78.25 104 ARG A CA 1
ATOM 760 C C . ARG A 1 104 ? 22.346 -6.570 -16.911 1.00 78.25 104 ARG A C 1
ATOM 762 O O . ARG A 1 104 ? 21.611 -6.076 -16.054 1.00 78.25 104 ARG A O 1
ATOM 769 N N . LEU A 1 105 ? 22.806 -7.817 -16.842 1.00 82.94 105 LEU A N 1
ATOM 770 C CA . LEU A 1 105 ? 22.577 -8.677 -15.688 1.00 82.94 105 LEU A CA 1
ATOM 771 C C . LEU A 1 105 ? 23.202 -8.057 -14.434 1.00 82.94 105 LEU A C 1
ATOM 773 O O . LEU A 1 105 ? 22.518 -7.943 -13.418 1.00 82.94 105 LEU A O 1
ATOM 777 N N . ASP A 1 106 ? 24.435 -7.560 -14.528 1.00 85.38 106 ASP A N 1
ATOM 778 C CA . ASP A 1 106 ? 25.103 -6.877 -13.416 1.00 85.38 106 ASP A CA 1
ATOM 779 C C . ASP A 1 106 ? 24.343 -5.618 -12.977 1.00 85.38 106 ASP A C 1
ATOM 781 O O . ASP A 1 106 ? 24.080 -5.429 -11.785 1.00 85.38 106 ASP A O 1
ATOM 785 N N . GLN A 1 107 ? 23.888 -4.793 -13.926 1.00 83.12 107 GLN A N 1
ATOM 786 C CA . GLN A 1 107 ? 23.027 -3.644 -13.622 1.00 83.12 107 GLN A CA 1
ATOM 787 C C . GLN A 1 107 ? 21.738 -4.071 -12.906 1.00 83.12 107 GLN A C 1
ATOM 789 O O . GLN A 1 107 ? 21.340 -3.450 -11.919 1.00 83.12 107 GLN A O 1
ATOM 794 N N . ALA A 1 108 ? 21.071 -5.124 -13.386 1.00 81.25 108 ALA A N 1
ATOM 795 C CA . ALA A 1 108 ? 19.839 -5.627 -12.788 1.00 81.25 108 ALA A CA 1
ATOM 796 C C . ALA A 1 108 ? 20.076 -6.150 -11.361 1.00 81.25 108 ALA A C 1
ATOM 798 O O . ALA A 1 108 ? 19.289 -5.849 -10.460 1.00 81.25 108 ALA A O 1
ATOM 799 N N . LEU A 1 109 ? 21.183 -6.859 -11.122 1.00 84.56 109 LEU A N 1
ATOM 800 C CA . LEU A 1 109 ? 21.583 -7.319 -9.791 1.00 84.56 109 LEU A CA 1
ATOM 801 C C . LEU A 1 109 ? 21.845 -6.145 -8.837 1.00 84.56 109 LEU A C 1
ATOM 803 O O . LEU A 1 109 ? 21.390 -6.172 -7.693 1.00 84.56 109 LEU A O 1
ATOM 807 N N . VAL A 1 110 ? 22.497 -5.078 -9.307 1.00 87.44 110 VAL A N 1
ATOM 808 C CA . VAL A 1 110 ? 22.715 -3.855 -8.518 1.00 87.44 110 VAL A CA 1
ATOM 809 C C . VAL A 1 110 ? 21.391 -3.173 -8.159 1.00 87.44 110 VAL A C 1
ATOM 811 O O . VAL A 1 110 ? 21.218 -2.716 -7.028 1.00 87.44 110 VAL A O 1
ATOM 814 N N . VAL A 1 111 ? 20.416 -3.148 -9.069 1.00 86.12 111 VAL A N 1
ATOM 815 C CA . VAL A 1 111 ? 19.080 -2.588 -8.801 1.00 86.12 111 VAL A CA 1
ATOM 816 C C . VAL A 1 111 ? 18.346 -3.357 -7.689 1.00 86.12 111 VAL A C 1
ATOM 818 O O . VAL A 1 111 ? 17.664 -2.740 -6.863 1.00 86.12 111 VAL A O 1
ATOM 821 N N . LEU A 1 112 ? 18.540 -4.679 -7.583 1.00 86.31 112 LEU A N 1
ATOM 822 C CA . LEU A 1 112 ? 17.965 -5.499 -6.503 1.00 86.31 112 LEU A CA 1
ATOM 823 C C . LEU A 1 112 ? 18.504 -5.138 -5.108 1.00 86.31 112 LEU A C 1
ATOM 825 O O . LEU A 1 112 ? 17.822 -5.384 -4.106 1.00 86.31 112 LEU A O 1
ATOM 829 N N . CYS A 1 113 ? 19.671 -4.493 -5.013 1.00 90.06 113 CYS A N 1
ATOM 830 C CA . CYS A 1 113 ? 20.180 -3.977 -3.742 1.00 90.06 113 CYS A CA 1
ATOM 831 C C . CYS A 1 113 ? 19.250 -2.919 -3.132 1.00 90.06 113 CYS A C 1
ATOM 833 O O . CYS A 1 113 ? 19.185 -2.817 -1.909 1.00 90.06 113 CYS A O 1
ATOM 835 N N . GLY A 1 114 ? 18.490 -2.171 -3.942 1.00 92.38 114 GLY A N 1
ATOM 836 C CA . GLY A 1 114 ? 17.543 -1.155 -3.470 1.00 92.38 114 GLY A CA 1
ATOM 837 C C . GLY A 1 114 ? 16.475 -1.718 -2.525 1.00 92.38 114 GLY A C 1
ATOM 838 O O . GLY A 1 114 ? 16.439 -1.339 -1.349 1.00 92.38 114 GLY A O 1
ATOM 839 N N . PRO A 1 115 ? 15.613 -2.646 -2.986 1.00 92.94 115 PRO A N 1
ATOM 840 C CA . PRO A 1 115 ? 14.630 -3.320 -2.137 1.00 92.94 115 PRO A CA 1
ATOM 841 C C . PRO A 1 115 ? 15.236 -3.995 -0.898 1.00 92.94 115 PRO A C 1
ATOM 843 O O . PRO A 1 115 ? 14.664 -3.902 0.192 1.00 92.94 115 PRO A O 1
ATOM 846 N N . LEU A 1 116 ? 16.395 -4.651 -1.043 1.00 94.56 116 LEU A N 1
ATOM 847 C CA . LEU A 1 116 ? 17.081 -5.335 0.059 1.00 94.56 116 LEU A CA 1
ATOM 848 C C . LEU A 1 116 ? 17.578 -4.348 1.123 1.00 94.56 116 LEU A C 1
ATOM 850 O O . LEU A 1 116 ? 17.337 -4.552 2.316 1.00 94.56 116 LEU A O 1
ATOM 854 N N . ALA A 1 117 ? 18.208 -3.251 0.701 1.00 94.88 117 ALA A N 1
ATOM 855 C CA . ALA A 1 117 ? 18.646 -2.178 1.582 1.00 94.88 117 ALA A CA 1
ATOM 856 C C . ALA A 1 117 ? 17.450 -1.524 2.283 1.00 94.88 117 ALA A C 1
ATOM 858 O O . ALA A 1 117 ? 17.476 -1.345 3.502 1.00 94.88 117 ALA A O 1
ATOM 859 N N . LEU A 1 118 ? 16.365 -1.236 1.552 1.00 96.12 118 LEU A N 1
ATOM 860 C CA . LEU A 1 118 ? 15.145 -0.680 2.136 1.00 96.12 118 LEU A CA 1
ATOM 861 C C . LEU A 1 118 ? 14.578 -1.597 3.226 1.00 96.12 118 LEU A C 1
ATOM 863 O O . LEU A 1 118 ? 14.243 -1.123 4.313 1.00 96.12 118 LEU A O 1
ATOM 867 N N . LEU A 1 119 ? 14.497 -2.905 2.965 1.00 95.56 119 LEU A N 1
ATOM 868 C CA . LEU A 1 119 ? 14.036 -3.886 3.945 1.00 95.56 119 LEU A CA 1
ATOM 869 C C . LEU A 1 119 ? 14.939 -3.908 5.184 1.00 95.56 119 LEU A C 1
ATOM 871 O O . LEU A 1 119 ? 14.435 -3.829 6.308 1.00 95.56 119 LEU A O 1
ATOM 875 N N . LEU A 1 120 ? 16.259 -3.983 4.991 1.00 96.62 120 LEU A N 1
ATOM 876 C CA . LEU A 1 120 ? 17.241 -3.999 6.074 1.00 96.62 120 LEU A CA 1
ATOM 877 C C . LEU A 1 120 ? 17.129 -2.742 6.947 1.00 96.62 120 LEU A C 1
ATOM 879 O O . LEU A 1 120 ? 16.963 -2.841 8.166 1.00 96.62 120 LEU A O 1
ATOM 883 N N . PHE A 1 121 ? 17.146 -1.556 6.339 1.00 96.94 121 PHE A N 1
ATOM 884 C CA . PHE A 1 121 ? 17.027 -0.301 7.074 1.00 96.94 121 PHE A CA 1
ATOM 885 C C . PHE A 1 121 ? 15.661 -0.162 7.752 1.00 96.94 121 PHE A C 1
ATOM 887 O O . PHE A 1 121 ? 15.597 0.305 8.890 1.00 96.94 121 PHE A O 1
ATOM 894 N N . ALA A 1 122 ? 14.568 -0.615 7.128 1.00 95.81 122 ALA A N 1
ATOM 895 C CA . ALA A 1 122 ? 13.238 -0.580 7.738 1.00 95.81 122 ALA A CA 1
ATOM 896 C C . ALA A 1 122 ? 13.139 -1.504 8.962 1.00 95.81 122 ALA A C 1
ATOM 898 O O . ALA A 1 122 ? 12.521 -1.136 9.969 1.00 95.81 122 ALA A O 1
ATOM 899 N N . LEU A 1 123 ? 13.779 -2.677 8.915 1.00 95.12 123 LEU A N 1
ATOM 900 C CA . LEU A 1 123 ? 13.896 -3.589 10.055 1.00 95.12 123 LEU A CA 1
ATOM 901 C C . LEU A 1 123 ? 14.676 -2.945 11.206 1.00 95.12 123 LEU A C 1
ATOM 903 O O . LEU A 1 123 ? 14.191 -2.937 12.343 1.00 95.12 123 LEU A O 1
ATOM 907 N N . LEU A 1 124 ? 15.843 -2.364 10.912 1.00 96.31 124 LEU A N 1
ATOM 908 C CA . LEU A 1 124 ? 16.696 -1.699 11.899 1.00 96.31 124 LEU A CA 1
ATOM 909 C C . LEU A 1 124 ? 16.002 -0.478 12.518 1.00 96.31 124 LEU A C 1
ATOM 911 O O . LEU A 1 124 ? 15.871 -0.392 13.742 1.00 96.31 124 LEU A O 1
ATOM 915 N N . ALA A 1 125 ? 15.474 0.427 11.692 1.00 95.50 125 ALA A N 1
ATOM 916 C CA . ALA A 1 125 ? 14.758 1.617 12.141 1.00 95.50 125 ALA A CA 1
ATOM 917 C C . ALA A 1 125 ? 13.498 1.251 12.941 1.00 95.50 125 ALA A C 1
ATOM 919 O O . ALA A 1 125 ? 13.241 1.822 14.004 1.00 95.50 125 ALA A O 1
ATOM 920 N N . GLY A 1 126 ? 12.736 0.249 12.493 1.00 93.31 126 GLY A N 1
ATOM 921 C CA . GLY A 1 126 ? 11.567 -0.257 13.209 1.00 93.31 126 GLY A CA 1
ATOM 922 C C . GLY A 1 126 ? 11.918 -0.885 14.563 1.00 93.31 126 GLY A C 1
ATOM 923 O O . GLY A 1 126 ? 11.180 -0.705 15.542 1.00 93.31 126 GLY A O 1
ATOM 924 N N . ALA A 1 127 ? 13.044 -1.600 14.652 1.00 93.19 127 ALA A N 1
ATOM 925 C CA . ALA A 1 127 ? 13.559 -2.160 15.898 1.00 93.19 127 ALA A CA 1
ATOM 926 C C . ALA A 1 127 ? 14.039 -1.073 16.865 1.00 93.19 127 ALA A C 1
ATOM 928 O O . ALA A 1 127 ? 13.655 -1.099 18.038 1.00 93.19 127 ALA A O 1
ATOM 929 N N . LEU A 1 128 ? 14.785 -0.083 16.374 1.00 94.94 128 LEU A N 1
ATOM 930 C CA . LEU A 1 128 ? 15.264 1.043 17.171 1.00 94.94 128 LEU A CA 1
ATOM 931 C C . LEU A 1 128 ? 14.103 1.903 17.687 1.00 94.94 128 LEU A C 1
ATOM 933 O O . LEU A 1 128 ? 14.034 2.207 18.880 1.00 94.94 128 LEU A O 1
ATOM 937 N N . ALA A 1 129 ? 13.141 2.235 16.821 1.00 92.06 129 ALA A N 1
ATOM 938 C CA . ALA A 1 129 ? 11.946 2.985 17.197 1.00 92.06 129 ALA A CA 1
ATOM 939 C C . ALA A 1 129 ? 11.148 2.256 18.289 1.00 92.06 129 ALA A C 1
ATOM 941 O O . ALA A 1 129 ? 10.725 2.874 19.267 1.00 92.06 129 ALA A O 1
ATOM 942 N N . ARG A 1 130 ? 11.002 0.929 18.170 1.00 92.94 130 ARG A N 1
ATOM 943 C CA . ARG A 1 130 ? 10.369 0.076 19.186 1.00 92.94 130 ARG A CA 1
ATOM 944 C C . ARG A 1 130 ? 11.135 0.085 20.506 1.00 92.94 130 ARG A C 1
ATOM 946 O O . ARG A 1 130 ? 10.528 0.315 21.548 1.00 92.94 130 ARG A O 1
ATOM 953 N N . ALA A 1 131 ? 12.444 -0.161 20.469 1.00 93.38 131 ALA A N 1
ATOM 954 C CA . ALA A 1 131 ? 13.289 -0.193 21.660 1.00 93.38 131 ALA A CA 1
ATOM 955 C C . ALA A 1 131 ? 13.239 1.146 22.410 1.00 93.38 131 ALA A C 1
ATOM 957 O O . ALA A 1 131 ? 13.054 1.178 23.626 1.00 93.38 131 ALA A O 1
ATOM 958 N N . ARG A 1 132 ? 13.295 2.262 21.674 1.00 92.50 132 ARG A N 1
ATOM 959 C CA . ARG A 1 132 ? 13.150 3.609 22.231 1.00 92.50 132 ARG A CA 1
ATOM 960 C C . ARG A 1 132 ? 11.762 3.829 22.827 1.00 92.50 132 ARG A C 1
ATOM 962 O O . ARG A 1 132 ? 11.659 4.359 23.929 1.00 92.50 132 ARG A O 1
ATOM 969 N N . ALA A 1 133 ? 10.701 3.429 22.128 1.00 89.69 133 ALA A N 1
ATOM 970 C CA . ALA A 1 133 ? 9.323 3.634 22.570 1.00 89.69 133 ALA A CA 1
ATOM 971 C C . ALA A 1 133 ? 8.942 2.801 23.808 1.00 89.69 133 ALA A C 1
ATOM 973 O O . ALA A 1 133 ? 8.131 3.258 24.611 1.00 89.69 133 ALA A O 1
ATOM 974 N N . LEU A 1 134 ? 9.543 1.620 23.971 1.00 93.31 134 LEU A N 1
ATOM 975 C CA . LEU A 1 134 ? 9.320 0.688 25.085 1.00 93.31 134 LEU A CA 1
ATOM 976 C C . LEU A 1 134 ? 10.401 0.761 26.172 1.00 93.31 134 LEU A C 1
ATOM 978 O O . LEU A 1 134 ? 10.442 -0.086 27.065 1.00 93.31 134 LEU A O 1
ATOM 982 N N . SER A 1 135 ? 11.308 1.734 26.077 1.00 93.94 135 SER A N 1
ATOM 983 C CA . SER A 1 135 ? 12.387 1.903 27.043 1.00 93.94 135 SER A CA 1
ATOM 984 C C . SER A 1 135 ? 11.813 2.128 28.449 1.00 93.94 135 SER A C 1
ATOM 986 O O . SER A 1 135 ? 10.902 2.951 28.599 1.00 93.94 135 SER A O 1
ATOM 988 N N . PRO A 1 136 ? 12.387 1.514 29.503 1.00 91.19 136 PRO A N 1
ATOM 989 C CA . PRO A 1 136 ? 12.006 1.788 30.890 1.00 91.19 136 PRO A CA 1
ATOM 990 C C . PRO A 1 136 ? 12.070 3.278 31.250 1.00 91.19 136 PRO A C 1
ATOM 992 O O . PRO A 1 136 ? 11.321 3.749 32.097 1.00 91.19 136 PRO A O 1
ATOM 995 N N . ARG A 1 137 ? 12.908 4.066 30.559 1.00 91.19 137 ARG A N 1
ATOM 996 C CA . ARG A 1 137 ? 12.961 5.527 30.733 1.00 91.19 137 ARG A CA 1
ATOM 997 C C . ARG A 1 137 ? 11.650 6.219 30.334 1.00 91.19 137 ARG A C 1
ATOM 999 O O . ARG A 1 137 ? 11.308 7.245 30.906 1.00 91.19 137 ARG A O 1
ATOM 1006 N N . ARG A 1 138 ? 10.907 5.666 29.370 1.00 90.06 138 ARG A N 1
ATOM 1007 C CA . ARG A 1 138 ? 9.672 6.249 28.812 1.00 90.06 138 ARG A CA 1
ATOM 1008 C C . ARG A 1 138 ? 8.397 5.555 29.264 1.00 90.06 138 ARG A C 1
ATOM 1010 O O . ARG A 1 138 ? 7.327 6.146 29.139 1.00 90.06 138 ARG A O 1
ATOM 1017 N N . THR A 1 139 ? 8.481 4.320 29.743 1.00 94.19 139 THR A N 1
ATOM 1018 C CA . THR A 1 139 ? 7.307 3.516 30.096 1.00 94.19 139 THR A CA 1
ATOM 1019 C C . THR A 1 139 ? 7.497 2.790 31.416 1.00 94.19 139 THR A C 1
ATOM 1021 O O . THR A 1 139 ? 8.604 2.359 31.727 1.00 94.19 139 THR A O 1
ATOM 1024 N N . ARG A 1 140 ? 6.408 2.592 32.157 1.00 94.44 140 ARG A N 1
ATOM 1025 C CA . ARG A 1 140 ? 6.344 1.727 33.346 1.00 94.44 140 ARG A CA 1
ATOM 1026 C C . ARG A 1 140 ? 5.182 0.739 33.228 1.00 94.44 140 ARG A C 1
ATOM 1028 O O . ARG A 1 140 ? 4.230 1.072 32.530 1.00 94.44 140 ARG A O 1
ATOM 1035 N N . PRO A 1 141 ? 5.214 -0.427 33.888 1.00 95.56 141 PRO A N 1
ATOM 1036 C CA . PRO A 1 141 ? 4.032 -1.277 34.014 1.00 95.56 141 PRO A CA 1
ATOM 1037 C C . PRO A 1 141 ? 2.849 -0.511 34.614 1.00 95.56 141 PRO A C 1
ATOM 1039 O O . PRO A 1 141 ? 3.038 0.386 35.443 1.00 95.56 141 PRO A O 1
ATOM 1042 N N . ALA A 1 142 ? 1.642 -0.837 34.162 1.00 94.50 142 ALA A N 1
ATOM 1043 C CA . ALA A 1 142 ? 0.424 -0.332 34.779 1.00 94.50 142 ALA A CA 1
ATOM 1044 C C . ALA A 1 142 ? 0.189 -0.969 36.158 1.00 94.50 142 ALA A C 1
ATOM 1046 O O . ALA A 1 142 ? 0.718 -2.040 36.450 1.00 94.50 142 ALA A O 1
ATOM 1047 N N . GLY A 1 143 ? -0.600 -0.295 37.001 1.00 93.31 143 GLY A N 1
ATOM 1048 C CA . GLY A 1 143 ? -1.054 -0.862 38.272 1.00 93.31 143 GLY A CA 1
ATOM 1049 C C . GLY A 1 143 ? -1.996 -2.061 38.071 1.00 93.31 143 GLY A C 1
ATOM 1050 O O . GLY A 1 143 ? -2.509 -2.250 36.961 1.00 93.31 143 GLY A O 1
ATOM 1051 N N . PRO A 1 144 ? -2.246 -2.850 39.131 1.00 93.88 144 PRO A N 1
ATOM 1052 C CA . PRO A 1 144 ? -2.993 -4.107 39.051 1.00 93.88 144 PRO A CA 1
ATOM 1053 C C . PRO A 1 144 ? -4.410 -3.923 38.500 1.00 93.88 144 PRO A C 1
ATOM 1055 O O . PRO A 1 144 ? -4.846 -4.710 37.668 1.00 93.88 144 PRO A O 1
ATOM 1058 N N . GLU A 1 145 ? -5.091 -2.843 38.878 1.00 92.62 145 GLU A N 1
ATOM 1059 C CA . GLU A 1 145 ? -6.443 -2.536 38.408 1.00 92.62 145 GLU A CA 1
ATOM 1060 C C . GLU A 1 145 ? -6.504 -2.375 36.882 1.00 92.62 145 GLU A C 1
ATOM 1062 O O . GLU A 1 145 ? -7.282 -3.032 36.197 1.00 92.62 145 GLU A O 1
ATOM 1067 N N . MET A 1 146 ? -5.628 -1.547 36.314 1.00 91.94 146 MET A N 1
ATOM 1068 C CA . MET A 1 146 ? -5.615 -1.316 34.871 1.00 91.94 146 MET A CA 1
ATOM 1069 C C . MET A 1 146 ? -5.112 -2.545 34.095 1.00 91.94 146 MET A C 1
ATOM 1071 O O . MET A 1 146 ? -5.548 -2.802 32.973 1.00 91.94 146 MET A O 1
ATOM 1075 N N . ALA A 1 147 ? -4.208 -3.328 34.690 1.00 93.62 147 ALA A N 1
ATOM 1076 C CA . ALA A 1 147 ? -3.804 -4.613 34.129 1.00 93.62 147 ALA A CA 1
ATOM 1077 C C . ALA A 1 147 ? -4.985 -5.602 34.081 1.00 93.62 147 ALA A C 1
ATOM 1079 O O . ALA A 1 147 ? -5.175 -6.259 33.058 1.00 93.62 147 ALA A O 1
ATOM 1080 N N . ALA A 1 148 ? -5.811 -5.651 35.132 1.00 93.06 148 ALA A N 1
ATOM 1081 C CA . ALA A 1 148 ? -7.026 -6.462 35.174 1.00 93.06 148 ALA A CA 1
ATOM 1082 C C . ALA A 1 148 ? -8.059 -6.008 34.129 1.00 93.06 148 ALA A C 1
ATOM 1084 O O . ALA A 1 148 ? -8.649 -6.842 33.447 1.00 93.06 148 ALA A O 1
ATOM 1085 N N . ARG A 1 149 ? -8.209 -4.695 33.910 1.00 93.19 149 ARG A N 1
ATOM 1086 C CA . ARG A 1 149 ? -9.071 -4.157 32.841 1.00 93.19 149 ARG A CA 1
ATOM 1087 C C . ARG A 1 149 ? -8.623 -4.606 31.449 1.00 93.19 149 ARG A C 1
ATOM 1089 O O . ARG A 1 149 ? -9.454 -5.013 30.643 1.00 93.19 149 ARG A O 1
ATOM 1096 N N . LEU A 1 150 ? -7.315 -4.586 31.164 1.00 94.31 150 LEU A N 1
ATOM 1097 C CA . LEU A 1 150 ? -6.798 -5.132 29.903 1.00 94.31 150 LEU A CA 1
ATOM 1098 C C . LEU A 1 150 ? -7.043 -6.643 29.811 1.00 94.31 150 LEU A C 1
ATOM 1100 O O . LEU A 1 150 ? -7.455 -7.127 28.762 1.00 94.31 150 LEU A O 1
ATOM 1104 N N . ALA A 1 151 ? -6.817 -7.385 30.896 1.00 92.44 151 ALA A N 1
ATOM 1105 C CA . ALA A 1 151 ? -7.076 -8.820 30.940 1.00 92.44 151 ALA A CA 1
ATOM 1106 C C . ALA A 1 151 ? -8.536 -9.160 30.603 1.00 92.44 151 ALA A C 1
ATOM 1108 O O . ALA A 1 151 ? -8.773 -10.099 29.849 1.00 92.44 151 ALA A O 1
ATOM 1109 N N . ALA A 1 152 ? -9.487 -8.364 31.095 1.00 91.25 152 ALA A N 1
ATOM 1110 C CA . ALA A 1 152 ? -10.917 -8.577 30.894 1.00 91.25 152 ALA A CA 1
ATOM 1111 C C . ALA A 1 152 ? -11.380 -8.393 29.437 1.00 91.25 152 ALA A C 1
ATOM 1113 O O . ALA A 1 152 ? -12.371 -8.997 29.035 1.00 91.25 152 ALA A O 1
ATOM 1114 N N . VAL A 1 153 ? -10.684 -7.581 28.632 1.00 90.81 153 VAL A N 1
ATOM 1115 C CA . VAL A 1 153 ? -11.075 -7.303 27.233 1.00 90.81 153 VAL A CA 1
ATOM 1116 C C . VAL A 1 153 ? -10.296 -8.115 26.200 1.00 90.81 153 VAL A C 1
ATOM 1118 O O . VAL A 1 153 ? -10.627 -8.097 25.016 1.00 90.81 153 VAL A O 1
ATOM 1121 N N . VAL A 1 154 ? -9.248 -8.825 26.616 1.00 89.88 154 VAL A N 1
ATOM 1122 C CA . VAL A 1 154 ? -8.505 -9.716 25.720 1.00 89.88 154 VAL A CA 1
ATOM 1123 C C . VAL A 1 154 ? -9.385 -10.939 25.408 1.00 89.88 154 VAL A C 1
ATOM 1125 O O . VAL A 1 154 ? -10.024 -11.472 26.318 1.00 89.88 154 VAL A O 1
ATOM 1128 N N . PRO A 1 155 ? -9.482 -11.382 24.138 1.00 81.81 155 PRO A N 1
ATOM 1129 C CA . PRO A 1 155 ? -10.277 -12.556 23.787 1.00 81.81 155 PRO A CA 1
ATOM 1130 C C . PRO A 1 155 ? -9.758 -13.830 24.457 1.00 81.81 155 PRO A C 1
ATOM 1132 O O . PRO A 1 155 ? -8.544 -14.053 24.537 1.00 81.81 155 PRO A O 1
ATOM 1135 N N . GLU A 1 156 ? -10.683 -14.693 24.869 1.00 74.75 156 GLU A N 1
ATOM 1136 C CA . GLU A 1 156 ? -10.371 -16.048 25.320 1.00 74.75 156 GLU A CA 1
ATOM 1137 C C . GLU A 1 156 ? -9.688 -16.815 24.172 1.00 74.75 156 GLU A C 1
ATOM 1139 O O . GLU A 1 156 ? -10.139 -16.788 23.028 1.00 74.75 156 GLU A O 1
ATOM 1144 N N . GLY A 1 157 ? -8.528 -17.422 24.440 1.00 71.62 157 GLY A N 1
ATOM 1145 C CA . GLY A 1 157 ? -7.702 -18.070 23.410 1.00 71.62 157 GLY A CA 1
ATOM 1146 C C . GLY A 1 157 ? -6.642 -17.175 22.753 1.00 71.62 157 GLY A C 1
ATOM 1147 O O . GLY A 1 157 ? -5.925 -17.623 21.854 1.00 71.62 157 GLY A O 1
ATOM 1148 N N . ALA A 1 158 ? -6.469 -15.925 23.201 1.00 78.62 158 ALA A N 1
ATOM 1149 C CA . ALA A 1 158 ? -5.298 -15.142 22.821 1.00 78.62 158 ALA A CA 1
ATOM 1150 C C . ALA A 1 158 ? -4.008 -15.886 23.213 1.00 78.62 158 ALA A C 1
ATOM 1152 O O . ALA A 1 158 ? -3.793 -16.219 24.374 1.00 78.62 158 ALA A O 1
ATOM 1153 N N . ALA A 1 159 ? -3.113 -16.102 22.242 1.00 78.19 159 ALA A N 1
ATOM 1154 C CA . ALA A 1 159 ? -1.904 -16.907 22.445 1.00 78.19 159 ALA A CA 1
ATOM 1155 C C . ALA A 1 159 ? -1.011 -16.410 23.598 1.00 78.19 159 ALA A C 1
ATOM 1157 O O . ALA A 1 159 ? -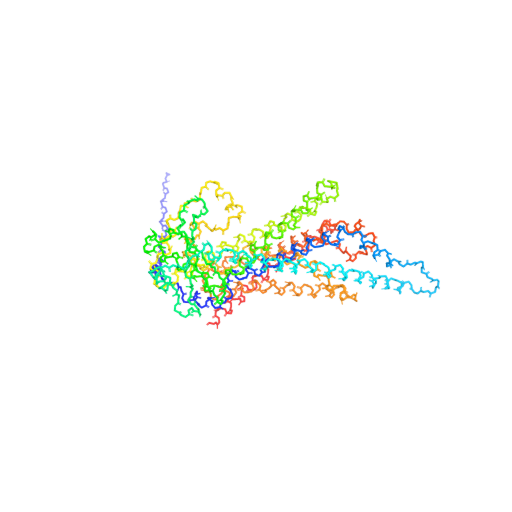0.270 -17.198 24.184 1.00 78.19 159 ALA A O 1
ATOM 1158 N N . ARG A 1 160 ? -1.033 -15.100 23.887 1.00 85.00 160 ARG A N 1
ATOM 1159 C CA . ARG A 1 160 ? -0.346 -14.475 25.026 1.00 85.00 160 ARG A CA 1
ATOM 1160 C C . ARG A 1 160 ? -1.104 -13.253 25.512 1.00 85.00 160 ARG A C 1
ATOM 1162 O O . ARG A 1 160 ? -1.574 -12.455 24.701 1.00 85.00 160 ARG A O 1
ATOM 1169 N N . GLN A 1 161 ? -1.111 -13.064 26.825 1.00 88.75 161 GLN A N 1
ATOM 1170 C CA . GLN A 1 161 ? -1.668 -11.874 27.445 1.00 88.75 161 GLN A CA 1
ATOM 1171 C C . GLN A 1 161 ? -0.733 -10.667 27.235 1.00 88.75 161 GLN A C 1
ATOM 1173 O O . GLN A 1 161 ? 0.473 -10.767 27.492 1.00 88.75 161 GLN A O 1
ATOM 1178 N N . PRO A 1 162 ? -1.241 -9.532 26.727 1.00 94.00 162 PRO A N 1
ATOM 1179 C CA . PRO A 1 162 ? -0.433 -8.338 26.537 1.00 94.00 162 PRO A CA 1
ATOM 1180 C C . PRO A 1 162 ? -0.085 -7.655 27.859 1.00 94.00 162 PRO A C 1
ATOM 1182 O O . PRO A 1 162 ? -0.930 -7.490 28.734 1.00 94.00 162 PRO A O 1
ATOM 1185 N N . LEU A 1 163 ? 1.160 -7.184 27.971 1.00 95.31 163 LEU A N 1
ATOM 1186 C CA . LEU A 1 163 ? 1.572 -6.344 29.095 1.00 95.31 163 LEU A CA 1
ATOM 1187 C C . LEU A 1 163 ? 1.120 -4.900 28.860 1.00 95.31 163 LEU A C 1
ATOM 1189 O O . LEU A 1 163 ? 1.507 -4.285 27.860 1.00 95.31 163 LEU A O 1
ATOM 1193 N N . LEU A 1 164 ? 0.374 -4.339 29.811 1.00 96.56 164 LEU A N 1
ATOM 1194 C CA . LEU A 1 164 ? 0.031 -2.925 29.793 1.00 96.56 164 LEU A CA 1
ATOM 1195 C C . LEU A 1 164 ? 1.158 -2.069 30.374 1.00 96.56 164 LEU A C 1
ATOM 1197 O O . LEU A 1 164 ? 1.615 -2.268 31.502 1.00 96.56 164 LEU A O 1
ATOM 1201 N N . LEU A 1 165 ? 1.567 -1.071 29.603 1.00 96.38 165 LEU A N 1
ATOM 1202 C CA . LEU A 1 165 ? 2.535 -0.061 29.985 1.00 96.38 165 LEU A CA 1
ATOM 1203 C C . LEU A 1 165 ? 1.888 1.323 29.986 1.00 96.38 165 LEU A C 1
ATOM 1205 O O . LEU A 1 165 ? 1.118 1.655 29.092 1.00 96.38 165 LEU A O 1
ATOM 1209 N N . ILE A 1 166 ? 2.271 2.157 30.944 1.00 94.50 166 ILE A N 1
ATOM 1210 C CA . ILE A 1 166 ? 1.901 3.567 31.031 1.00 94.50 166 ILE A CA 1
ATOM 1211 C C . ILE A 1 166 ? 3.085 4.420 30.588 1.00 94.50 166 ILE A C 1
ATOM 1213 O O . ILE A 1 166 ? 4.217 4.232 31.052 1.00 94.50 166 ILE A O 1
ATOM 1217 N N . HIS A 1 167 ? 2.835 5.370 29.692 1.00 92.25 167 HIS A N 1
ATOM 1218 C CA . HIS A 1 167 ? 3.828 6.358 29.295 1.00 92.25 167 HIS A CA 1
ATOM 1219 C C . HIS A 1 167 ? 4.152 7.302 30.465 1.00 92.25 167 HIS A C 1
ATOM 1221 O O . HIS A 1 167 ? 3.253 7.815 31.123 1.00 92.25 167 HIS A O 1
ATOM 1227 N N . ARG A 1 168 ? 5.443 7.530 30.738 1.00 85.00 168 ARG A N 1
ATOM 1228 C CA . ARG A 1 168 ? 5.915 8.367 31.858 1.00 85.00 168 ARG A CA 1
ATOM 1229 C C . ARG A 1 168 ? 5.844 9.874 31.576 1.00 85.00 168 ARG A C 1
ATOM 1231 O O . ARG A 1 168 ? 5.904 10.656 32.514 1.00 85.00 168 ARG A O 1
ATOM 1238 N N . GLY A 1 169 ? 5.756 10.283 30.310 1.00 71.56 169 GLY A N 1
ATOM 1239 C CA . GLY A 1 169 ? 5.765 11.691 29.904 1.00 71.56 169 GLY A CA 1
ATOM 1240 C C . GLY A 1 169 ? 4.379 12.262 29.603 1.00 71.56 169 GLY A C 1
ATOM 1241 O O . GLY A 1 169 ? 3.414 11.526 29.398 1.00 71.56 169 GLY A O 1
ATOM 1242 N N . ARG A 1 170 ? 4.308 13.595 29.494 1.00 65.31 170 ARG A N 1
ATOM 1243 C CA . ARG A 1 170 ? 3.192 14.277 28.824 1.00 65.31 170 ARG A CA 1
ATOM 1244 C C . ARG A 1 170 ? 3.132 13.803 27.366 1.00 65.31 170 ARG A C 1
ATOM 1246 O O . ARG A 1 170 ? 4.160 13.675 26.701 1.00 65.31 170 ARG A O 1
ATOM 1253 N N . GLY A 1 171 ? 1.931 13.507 26.883 1.00 57.94 171 GLY A N 1
ATOM 1254 C CA . GLY A 1 171 ? 1.670 13.143 25.499 1.00 57.94 171 GLY A CA 1
ATOM 1255 C C . GLY A 1 171 ? 2.066 14.249 24.516 1.00 57.94 171 GLY A C 1
ATOM 1256 O O . GLY A 1 171 ? 2.396 15.378 24.888 1.00 57.94 171 GLY A O 1
ATOM 1257 N N . ARG A 1 172 ? 2.018 13.921 23.222 1.00 53.19 172 ARG A N 1
ATOM 1258 C CA . ARG A 1 172 ? 2.296 14.864 22.131 1.00 53.19 172 ARG A CA 1
ATOM 1259 C C . ARG A 1 172 ? 1.270 16.011 22.207 1.00 53.19 172 ARG A C 1
ATOM 1261 O O . ARG A 1 172 ? 0.102 15.792 21.910 1.00 53.19 172 ARG A O 1
ATOM 1268 N N . GLY A 1 173 ? 1.697 17.191 22.667 1.00 53.69 173 GLY A N 1
ATOM 1269 C CA . GLY A 1 173 ? 0.818 18.337 22.958 1.00 53.69 173 GLY A CA 1
ATOM 1270 C C . GLY A 1 173 ? 0.698 18.731 24.439 1.00 53.69 173 GLY A C 1
ATOM 1271 O O . GLY A 1 173 ? -0.173 19.521 24.775 1.00 53.69 173 GLY A O 1
ATOM 1272 N N . GLY A 1 174 ? 1.528 18.188 25.338 1.00 56.69 174 GLY A N 1
ATOM 1273 C CA . GLY A 1 174 ? 1.636 18.665 26.727 1.00 56.69 174 GLY A CA 1
ATOM 1274 C C . GLY A 1 174 ? 0.574 18.136 27.704 1.00 56.69 174 GLY A C 1
ATOM 1275 O O . GLY A 1 174 ? 0.742 18.282 28.911 1.00 56.69 174 GLY A O 1
ATOM 1276 N N . GLY A 1 175 ? -0.478 17.466 27.223 1.00 61.81 175 GLY A N 1
ATOM 1277 C CA . GLY A 1 175 ? -1.488 16.810 28.067 1.00 61.81 175 GLY A CA 1
ATOM 1278 C C . GLY A 1 175 ? -1.073 15.419 28.562 1.00 61.81 175 GLY A C 1
ATOM 1279 O O . GLY A 1 175 ? -0.116 14.834 28.067 1.00 61.81 175 GLY A O 1
ATOM 1280 N N . LEU A 1 176 ? -1.819 14.838 29.507 1.00 69.38 176 LEU A N 1
ATOM 1281 C CA . LEU A 1 176 ? -1.538 13.500 30.063 1.00 69.38 176 LEU A CA 1
ATOM 1282 C C . LEU A 1 176 ? -1.707 12.348 29.048 1.00 69.38 176 LEU A C 1
ATOM 1284 O O . LEU A 1 176 ? -1.188 11.257 29.269 1.00 69.38 176 LEU A O 1
ATOM 1288 N N . GLY A 1 177 ? -2.378 12.593 27.917 1.00 77.06 177 GLY A N 1
ATOM 1289 C CA . GLY A 1 177 ? -2.673 11.590 26.892 1.00 77.06 177 GLY A CA 1
ATOM 1290 C C . GLY A 1 177 ? -3.735 10.594 27.362 1.00 77.06 177 GLY A C 1
ATOM 1291 O O . GLY A 1 177 ? -3.496 9.817 28.281 1.00 77.06 177 GLY A O 1
ATOM 1292 N N . LEU A 1 178 ? -4.907 10.620 26.725 1.00 84.31 178 LEU A N 1
ATOM 1293 C CA . LEU A 1 178 ? -6.025 9.723 27.051 1.00 84.31 178 LEU A CA 1
ATOM 1294 C C . LEU A 1 178 ? -6.033 8.448 26.191 1.00 84.31 178 LEU A C 1
ATOM 1296 O O . LEU A 1 178 ? -6.694 7.480 26.530 1.00 84.31 178 LEU A O 1
ATOM 1300 N N . GLY A 1 179 ? -5.293 8.434 25.081 1.00 87.19 179 GLY A N 1
ATOM 1301 C CA . GLY A 1 179 ? -5.258 7.296 24.163 1.00 87.19 179 GLY A CA 1
ATOM 1302 C C . GLY A 1 179 ? -4.354 6.153 24.624 1.00 87.19 179 GLY A C 1
ATOM 1303 O O . GLY A 1 179 ? -3.516 6.299 25.519 1.00 87.19 179 GLY A O 1
ATOM 1304 N N . ALA A 1 180 ? -4.484 5.028 23.934 1.00 91.56 180 ALA A N 1
ATOM 1305 C CA . ALA A 1 180 ? -3.585 3.890 24.013 1.00 91.56 180 ALA A CA 1
ATOM 1306 C C . ALA A 1 180 ? -3.077 3.537 22.611 1.00 91.56 180 ALA A C 1
ATOM 1308 O O . ALA A 1 180 ? -3.469 4.160 21.627 1.00 91.56 180 ALA A O 1
ATOM 1309 N N . ARG A 1 181 ? -2.106 2.626 22.542 1.00 93.50 181 ARG A N 1
ATOM 1310 C CA . ARG A 1 181 ? -1.623 2.055 21.284 1.00 93.50 181 ARG A CA 1
ATOM 1311 C C . ARG A 1 181 ? -1.051 0.659 21.493 1.00 93.50 181 ARG A C 1
ATOM 1313 O O . ARG A 1 181 ? -0.311 0.427 22.455 1.00 93.50 181 ARG A O 1
ATOM 1320 N N . ALA A 1 182 ? -1.292 -0.235 20.551 1.00 94.19 182 ALA A N 1
ATOM 1321 C CA . ALA A 1 182 ? -0.659 -1.539 20.484 1.00 94.19 182 ALA A CA 1
ATOM 1322 C C . ALA A 1 182 ? 0.831 -1.428 20.100 1.00 94.19 182 ALA A C 1
ATOM 1324 O O . ALA A 1 182 ? 1.243 -0.657 19.226 1.00 94.19 182 ALA A O 1
ATOM 1325 N N . ASP A 1 183 ? 1.675 -2.209 20.771 1.00 93.88 183 ASP A N 1
ATOM 1326 C CA . ASP A 1 183 ? 3.123 -2.257 20.584 1.00 93.88 183 ASP A CA 1
ATOM 1327 C C . ASP A 1 183 ? 3.676 -3.670 20.896 1.00 93.88 183 ASP A C 1
ATOM 1329 O O . ASP A 1 183 ? 2.950 -4.609 21.216 1.00 93.88 183 ASP A O 1
ATOM 1333 N N . GLY A 1 184 ? 4.992 -3.842 20.806 1.00 90.94 184 GLY A N 1
ATOM 1334 C CA . GLY A 1 184 ? 5.685 -5.091 21.090 1.00 90.94 184 GLY A CA 1
ATOM 1335 C C . GLY A 1 184 ? 5.898 -5.962 19.856 1.00 90.94 184 GLY A C 1
ATOM 1336 O O . GLY A 1 184 ? 5.976 -5.484 18.724 1.00 90.94 184 GLY A O 1
ATOM 1337 N N . THR A 1 185 ? 6.081 -7.255 20.102 1.00 90.81 185 THR A N 1
ATOM 1338 C CA . THR A 1 185 ? 6.225 -8.289 19.068 1.00 90.81 185 THR A CA 1
ATOM 1339 C C . THR A 1 185 ? 5.152 -9.349 19.267 1.00 90.81 185 THR A C 1
ATOM 1341 O O . THR A 1 185 ? 4.565 -9.429 20.342 1.00 90.81 185 THR A O 1
ATOM 1344 N N . VAL A 1 186 ? 4.949 -10.229 18.283 1.00 88.06 186 VAL A N 1
ATOM 1345 C CA . VAL A 1 186 ? 4.018 -11.367 18.422 1.00 88.06 186 VAL A CA 1
ATOM 1346 C C . VAL A 1 186 ? 4.337 -12.212 19.667 1.00 88.06 186 VAL A C 1
ATOM 1348 O O . VAL A 1 186 ? 3.433 -12.693 20.339 1.00 88.06 186 VAL A O 1
ATOM 1351 N N . ARG A 1 187 ? 5.623 -12.349 20.027 1.00 90.62 187 ARG A N 1
ATOM 1352 C CA . ARG A 1 187 ? 6.058 -13.086 21.228 1.00 90.62 187 ARG A CA 1
ATOM 1353 C C . ARG A 1 187 ? 5.920 -12.280 22.523 1.00 90.62 187 ARG A C 1
ATOM 1355 O O . ARG A 1 187 ? 5.821 -12.869 23.594 1.00 90.62 187 ARG A O 1
ATOM 1362 N N . ARG A 1 188 ? 5.982 -10.953 22.469 1.00 93.31 188 ARG A N 1
ATOM 1363 C CA . ARG A 1 188 ? 5.912 -10.073 23.646 1.00 93.31 188 ARG A CA 1
ATOM 1364 C C . ARG A 1 188 ? 4.951 -8.921 23.341 1.00 93.31 188 ARG A C 1
ATOM 1366 O O . ARG A 1 188 ? 5.434 -7.804 23.122 1.00 93.31 188 ARG A O 1
ATOM 1373 N N . PRO A 1 189 ? 3.636 -9.193 23.251 1.00 94.44 189 PRO A N 1
ATOM 1374 C CA . PRO A 1 189 ? 2.650 -8.171 22.930 1.00 94.44 189 PRO A CA 1
ATOM 1375 C C . PRO A 1 189 ? 2.532 -7.169 24.079 1.00 94.44 189 PRO A C 1
ATOM 1377 O O . PRO A 1 189 ? 2.641 -7.532 25.254 1.00 94.44 1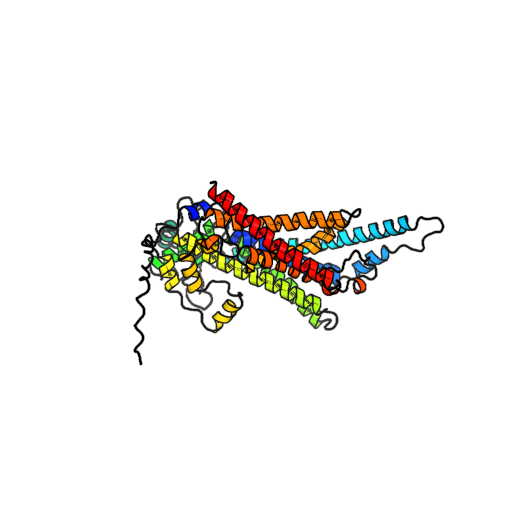89 PRO A O 1
ATOM 1380 N N . ARG A 1 190 ? 2.367 -5.889 23.745 1.00 95.62 190 ARG A N 1
ATOM 1381 C CA . ARG A 1 190 ? 2.273 -4.797 24.718 1.00 95.62 190 ARG A CA 1
ATOM 1382 C C . ARG A 1 190 ? 1.202 -3.807 24.294 1.00 95.62 190 ARG A C 1
ATOM 1384 O O . ARG A 1 190 ? 1.029 -3.557 23.108 1.00 95.62 190 ARG A O 1
ATOM 1391 N N . VAL A 1 191 ? 0.547 -3.186 25.262 1.00 96.00 191 VAL A N 1
ATOM 1392 C CA . VAL A 1 191 ? -0.278 -1.993 25.040 1.00 96.00 191 VAL A CA 1
ATOM 1393 C C . VAL A 1 191 ? 0.393 -0.846 25.779 1.00 96.00 191 VAL A C 1
ATOM 1395 O O . VAL A 1 191 ? 0.825 -1.016 26.915 1.00 96.00 191 VAL A O 1
ATOM 1398 N N . VAL A 1 192 ? 0.544 0.308 25.135 1.00 95.12 192 VAL A N 1
ATOM 1399 C CA . VAL A 1 192 ? 1.108 1.513 25.752 1.00 95.12 192 VAL A CA 1
ATOM 1400 C C . VAL A 1 192 ? 0.006 2.556 25.865 1.00 95.12 192 VAL A C 1
ATOM 1402 O O . VAL A 1 192 ? -0.388 3.145 24.863 1.00 95.12 192 VAL A O 1
ATOM 1405 N N . ALA A 1 193 ? -0.477 2.788 27.079 1.00 93.88 193 ALA A N 1
ATOM 1406 C CA . ALA A 1 193 ? -1.468 3.808 27.386 1.00 93.88 193 ALA A CA 1
ATOM 1407 C C . ALA A 1 193 ? -0.807 5.127 27.813 1.00 93.88 193 ALA A C 1
ATOM 1409 O O . ALA A 1 193 ? 0.281 5.145 28.402 1.00 93.88 193 ALA A O 1
ATOM 1410 N N . GLY A 1 194 ? -1.459 6.246 27.503 1.00 91.38 194 GLY A N 1
ATOM 1411 C CA . GLY A 1 194 ? -1.083 7.552 28.034 1.00 91.38 194 GLY A CA 1
ATOM 1412 C C . GLY A 1 194 ? -1.267 7.620 29.552 1.00 91.38 194 GLY A C 1
ATOM 1413 O O . GLY A 1 194 ? -2.018 6.840 30.140 1.00 91.38 194 GLY A O 1
ATOM 1414 N N . ALA A 1 195 ? -0.577 8.558 30.201 1.00 86.88 195 ALA A N 1
ATOM 1415 C CA . ALA A 1 195 ? -0.637 8.718 31.652 1.00 86.88 195 ALA A CA 1
ATOM 1416 C C . ALA A 1 195 ? -2.063 9.002 32.149 1.00 86.88 195 ALA A C 1
ATOM 1418 O O . ALA A 1 195 ? -2.408 8.582 33.246 1.00 86.88 195 ALA A O 1
ATOM 1419 N N . GLY A 1 196 ? -2.894 9.661 31.335 1.00 86.75 196 GLY A N 1
ATOM 1420 C CA . GLY A 1 196 ? -4.278 10.007 31.662 1.00 86.75 196 GLY A CA 1
ATOM 1421 C C . GLY A 1 196 ? -5.319 8.968 31.249 1.00 86.75 196 GLY A C 1
ATOM 1422 O O . GLY A 1 196 ? -6.499 9.210 31.456 1.00 86.75 196 GLY A O 1
ATOM 1423 N N . ALA A 1 197 ? -4.934 7.824 30.672 1.00 86.88 197 ALA A N 1
ATOM 1424 C CA . ALA A 1 197 ? -5.904 6.837 30.183 1.00 86.88 197 ALA A CA 1
ATOM 1425 C C . ALA A 1 197 ? -6.843 6.313 31.288 1.00 86.88 197 ALA A C 1
ATOM 1427 O O . ALA A 1 197 ? -8.004 6.030 31.014 1.00 86.88 197 ALA A O 1
ATOM 1428 N N . HIS A 1 198 ? -6.356 6.255 32.532 1.00 85.44 198 HIS A N 1
ATOM 1429 C CA . HIS A 1 198 ? -7.126 5.860 33.716 1.00 85.44 198 HIS A CA 1
ATOM 1430 C C . HIS A 1 198 ? -8.213 6.859 34.134 1.00 85.44 198 HIS A C 1
ATOM 1432 O O . HIS A 1 198 ? -9.070 6.513 34.933 1.00 85.44 198 HIS A O 1
ATOM 1438 N N . LEU A 1 199 ? -8.180 8.083 33.600 1.00 88.00 199 LEU A N 1
ATOM 1439 C CA . LEU A 1 199 ? -9.181 9.115 33.871 1.00 88.00 199 LEU A CA 1
ATOM 1440 C C . LEU A 1 199 ? -10.429 8.960 32.990 1.00 88.00 199 LEU A C 1
ATOM 1442 O O . LEU A 1 199 ? -11.386 9.715 33.145 1.00 88.00 199 LEU A O 1
ATOM 1446 N N . GLN A 1 200 ? -10.411 8.037 32.024 1.00 87.25 200 GLN A N 1
ATOM 1447 C CA . GLN A 1 200 ? -11.571 7.784 31.178 1.00 87.25 200 GLN A CA 1
ATOM 1448 C C . GLN A 1 200 ? -12.633 6.968 31.928 1.00 87.25 200 GLN A C 1
ATOM 1450 O O . GLN A 1 200 ? -12.277 6.103 32.730 1.00 87.25 200 GLN A O 1
ATOM 1455 N N . PRO A 1 201 ? -13.928 7.188 31.633 1.00 89.75 201 PRO A N 1
ATOM 1456 C CA . PRO A 1 201 ? -15.002 6.343 32.144 1.00 89.75 201 PRO A CA 1
ATOM 1457 C C . PRO A 1 201 ? -14.753 4.860 31.846 1.00 89.75 201 PRO A C 1
ATOM 1459 O O . PRO A 1 201 ? -14.208 4.532 30.791 1.00 89.75 201 PRO A O 1
ATOM 1462 N N . GLU A 1 202 ? -15.223 3.965 32.722 1.00 88.00 202 GLU A N 1
ATOM 1463 C CA . GLU A 1 202 ? -14.997 2.510 32.620 1.00 88.00 202 GLU A CA 1
ATOM 1464 C C . GLU A 1 202 ? -15.332 1.946 31.233 1.00 88.00 202 GLU A C 1
ATOM 1466 O O . GLU A 1 202 ? -14.563 1.203 30.624 1.00 88.00 202 GLU A O 1
ATOM 1471 N N . ARG A 1 203 ? -16.472 2.377 30.692 1.00 88.44 203 ARG A N 1
ATOM 1472 C CA . ARG A 1 203 ? -16.939 1.965 29.370 1.00 88.44 203 ARG A CA 1
ATOM 1473 C C . ARG A 1 203 ? -15.987 2.395 28.249 1.00 88.44 203 ARG A C 1
ATOM 1475 O O . ARG A 1 203 ? -15.752 1.627 27.319 1.00 88.44 203 ARG A O 1
ATOM 1482 N N . ASP A 1 204 ? -15.432 3.600 28.347 1.00 91.06 204 ASP A N 1
ATOM 1483 C CA . ASP A 1 204 ? -14.587 4.197 27.310 1.00 91.06 204 ASP A CA 1
ATOM 1484 C C . ASP A 1 204 ? -13.182 3.580 27.329 1.00 91.06 204 ASP A C 1
ATOM 1486 O O . ASP A 1 204 ? -12.629 3.256 26.277 1.00 91.06 204 ASP A O 1
ATOM 1490 N N . ILE A 1 205 ? -12.617 3.343 28.519 1.00 92.12 205 ILE A N 1
ATOM 1491 C CA . ILE A 1 205 ? -11.330 2.647 28.641 1.00 92.12 205 ILE A CA 1
ATOM 1492 C C . ILE A 1 205 ? -11.443 1.177 28.224 1.00 92.12 205 ILE A C 1
ATOM 1494 O O . ILE A 1 205 ? -10.545 0.678 27.550 1.00 92.12 205 ILE A O 1
ATOM 1498 N N . GLY A 1 206 ? -12.554 0.502 28.536 1.00 93.19 206 GLY A N 1
ATOM 1499 C CA . GLY A 1 206 ? -12.824 -0.855 28.056 1.00 93.19 206 GLY A CA 1
ATOM 1500 C C . GLY A 1 206 ? -12.873 -0.927 26.526 1.00 93.19 206 GLY A C 1
ATOM 1501 O O . GLY A 1 206 ? -12.183 -1.752 25.927 1.00 93.19 206 GLY A O 1
ATOM 1502 N N . ALA A 1 207 ? -13.612 -0.014 25.885 1.00 93.62 207 ALA A N 1
ATOM 1503 C CA . ALA A 1 207 ? -13.672 0.095 24.426 1.00 93.62 207 ALA A CA 1
ATOM 1504 C C . ALA A 1 207 ? -12.293 0.370 23.799 1.00 93.62 207 ALA A C 1
ATOM 1506 O O . ALA A 1 207 ? -11.904 -0.291 22.833 1.00 93.62 207 ALA A O 1
ATOM 1507 N N . LEU A 1 208 ? -11.526 1.301 24.378 1.00 94.38 208 LEU A N 1
ATOM 1508 C CA . LEU A 1 208 ? -10.170 1.626 23.938 1.00 94.38 208 LEU A CA 1
ATOM 1509 C C . LEU A 1 208 ? -9.233 0.413 24.033 1.00 94.38 208 LEU A C 1
ATOM 1511 O O . LEU A 1 208 ? -8.556 0.073 23.066 1.00 94.38 208 LEU A O 1
ATOM 1515 N N . LEU A 1 209 ? -9.190 -0.266 25.181 1.00 95.25 209 LEU A N 1
ATOM 1516 C CA . LEU A 1 209 ? -8.313 -1.423 25.375 1.00 95.25 209 LEU A CA 1
ATOM 1517 C C . LEU A 1 209 ? -8.713 -2.600 24.475 1.00 95.25 209 LEU A C 1
ATOM 1519 O O . LEU A 1 209 ? -7.831 -3.305 23.981 1.00 95.25 209 LEU A O 1
ATOM 1523 N N . ARG A 1 210 ? -10.012 -2.782 24.204 1.00 94.50 210 ARG A N 1
ATOM 1524 C CA . ARG A 1 210 ? -10.503 -3.792 23.261 1.00 94.50 210 ARG A CA 1
ATOM 1525 C C . ARG A 1 210 ? -10.054 -3.500 21.827 1.00 94.50 210 ARG A C 1
ATOM 1527 O O . ARG A 1 210 ? -9.578 -4.406 21.143 1.00 94.50 210 ARG A O 1
ATOM 1534 N N . HIS A 1 211 ? -10.127 -2.240 21.397 1.00 95.06 211 HIS A N 1
ATOM 1535 C CA . HIS A 1 211 ? -9.591 -1.800 20.106 1.00 95.06 211 HIS A CA 1
ATOM 1536 C C . HIS A 1 211 ? -8.081 -2.084 19.992 1.00 95.06 211 HIS A C 1
ATOM 1538 O O . HIS A 1 211 ? -7.623 -2.679 19.016 1.00 95.06 211 HIS A O 1
ATOM 1544 N N . GLU A 1 212 ? -7.293 -1.772 21.025 1.00 94.94 212 GLU A N 1
ATOM 1545 C CA . GLU A 1 212 ? -5.853 -2.068 21.005 1.00 94.94 212 GLU A CA 1
ATOM 1546 C C . GLU A 1 212 ? -5.540 -3.573 21.033 1.00 94.94 212 GLU A C 1
ATOM 1548 O O . GLU A 1 212 ? -4.603 -4.038 20.373 1.00 94.94 212 GLU A O 1
ATOM 1553 N N . ALA A 1 213 ? -6.335 -4.365 21.756 1.00 93.81 213 ALA A N 1
ATOM 1554 C CA . ALA A 1 213 ? -6.233 -5.821 21.740 1.00 93.81 213 ALA A CA 1
ATOM 1555 C C . ALA A 1 213 ? -6.550 -6.398 20.346 1.00 93.81 213 ALA A C 1
ATOM 1557 O O . ALA A 1 213 ? -5.911 -7.369 19.918 1.00 93.81 213 ALA A O 1
ATOM 1558 N N . ALA A 1 214 ? -7.462 -5.776 19.592 1.00 91.88 214 ALA A N 1
ATOM 1559 C CA . ALA A 1 214 ? -7.774 -6.170 18.220 1.00 91.88 214 ALA A CA 1
ATOM 1560 C C . ALA A 1 214 ? -6.566 -6.026 17.270 1.00 91.88 214 ALA A C 1
ATOM 1562 O O . ALA A 1 214 ? -6.346 -6.888 16.419 1.00 91.88 214 ALA A O 1
ATOM 1563 N N . HIS A 1 215 ? -5.713 -5.012 17.446 1.00 92.69 215 HIS A N 1
ATOM 1564 C CA . HIS A 1 215 ? -4.460 -4.903 16.681 1.00 92.69 215 HIS A CA 1
ATOM 1565 C C . HIS A 1 215 ? -3.446 -6.003 17.018 1.00 92.69 215 HIS A C 1
ATOM 1567 O O . HIS A 1 215 ? -2.738 -6.515 16.142 1.00 92.69 215 HIS A O 1
ATOM 1573 N N . ILE A 1 216 ? -3.357 -6.379 18.296 1.00 91.50 216 ILE A N 1
ATOM 1574 C CA . ILE A 1 216 ? -2.446 -7.435 18.758 1.00 91.50 216 ILE A CA 1
ATOM 1575 C C . ILE A 1 216 ? -2.865 -8.787 18.181 1.00 91.50 216 ILE A C 1
ATOM 1577 O O . ILE A 1 216 ? -2.028 -9.513 17.639 1.00 91.50 216 ILE A O 1
ATOM 1581 N N . THR A 1 217 ? -4.157 -9.105 18.257 1.00 88.31 217 THR A N 1
ATOM 1582 C CA . THR A 1 217 ? -4.718 -10.352 17.718 1.00 88.31 217 THR A CA 1
ATOM 1583 C C . THR A 1 217 ? -4.605 -10.415 16.195 1.00 88.31 217 THR A C 1
ATOM 1585 O O . THR A 1 217 ? -4.261 -11.468 15.659 1.00 88.31 217 THR A O 1
ATOM 1588 N N . ALA A 1 218 ? -4.746 -9.280 15.499 1.00 86.44 218 ALA A N 1
ATOM 1589 C CA . ALA A 1 218 ? -4.504 -9.167 14.059 1.00 86.44 218 ALA A CA 1
ATOM 1590 C C . ALA A 1 218 ? -3.025 -9.323 13.649 1.00 86.44 218 ALA A C 1
ATOM 1592 O O . ALA A 1 218 ? -2.722 -9.505 12.467 1.00 86.44 218 ALA A O 1
ATOM 1593 N N . ARG A 1 219 ? -2.086 -9.255 14.608 1.00 88.56 219 ARG A N 1
ATOM 1594 C CA . ARG A 1 219 ? -0.628 -9.334 14.389 1.00 88.56 219 ARG A CA 1
ATOM 1595 C C . ARG A 1 219 ? -0.115 -8.308 13.365 1.00 88.56 219 ARG A C 1
ATOM 1597 O O . ARG A 1 219 ? 0.860 -8.562 12.655 1.00 88.56 219 ARG A O 1
ATOM 1604 N N . ASP A 1 220 ? -0.751 -7.139 13.293 1.00 89.62 220 ASP A N 1
ATOM 1605 C CA . ASP A 1 220 ? -0.446 -6.110 12.287 1.00 89.62 220 ASP A CA 1
ATOM 1606 C C . ASP A 1 220 ? 0.636 -5.106 12.729 1.00 89.62 220 ASP A C 1
ATOM 1608 O O . ASP A 1 220 ? 1.326 -4.522 11.893 1.00 89.62 220 ASP A O 1
ATOM 1612 N N . VAL A 1 221 ? 0.851 -4.969 14.041 1.00 91.56 221 VAL A N 1
ATOM 1613 C CA . VAL A 1 221 ? 1.656 -3.903 14.661 1.00 91.56 221 VAL A CA 1
ATOM 1614 C C . VAL A 1 221 ? 3.081 -3.838 14.106 1.00 91.56 221 VAL A C 1
ATOM 1616 O O . VAL A 1 221 ? 3.588 -2.764 13.779 1.00 91.56 221 VAL A O 1
ATOM 1619 N N . GLY A 1 222 ? 3.745 -4.994 13.995 1.00 90.50 222 GLY A N 1
ATOM 1620 C CA . GLY A 1 222 ? 5.114 -5.075 13.485 1.00 90.50 222 GLY A CA 1
ATOM 1621 C C . GLY A 1 222 ? 5.204 -4.728 11.999 1.00 90.50 222 GLY A C 1
ATOM 1622 O O . GLY A 1 222 ? 6.066 -3.942 11.608 1.00 90.50 222 GLY A O 1
ATOM 1623 N N . ARG A 1 223 ? 4.276 -5.259 11.192 1.00 91.19 223 ARG A N 1
ATOM 1624 C CA . ARG A 1 223 ? 4.237 -5.061 9.735 1.00 91.19 223 ARG A CA 1
ATOM 1625 C C . ARG A 1 223 ? 4.009 -3.591 9.385 1.00 91.19 223 ARG A C 1
ATOM 1627 O O . ARG A 1 223 ? 4.725 -3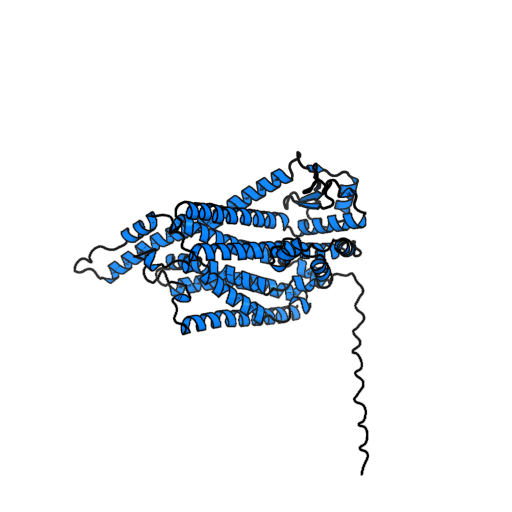.030 8.565 1.00 91.19 223 ARG A O 1
ATOM 1634 N N . VAL A 1 224 ? 3.073 -2.942 10.073 1.00 92.69 224 VAL A N 1
ATOM 1635 C CA . VAL A 1 224 ? 2.751 -1.521 9.874 1.00 92.69 224 VAL A CA 1
ATOM 1636 C C . VAL A 1 224 ? 3.912 -0.627 10.296 1.00 92.69 224 VAL A C 1
ATOM 1638 O O . VAL A 1 224 ? 4.218 0.354 9.626 1.00 92.69 224 VAL A O 1
ATOM 1641 N N . ARG A 1 225 ? 4.620 -0.972 11.377 1.00 91.88 225 ARG A N 1
ATOM 1642 C CA . ARG A 1 225 ? 5.811 -0.220 11.785 1.00 91.88 225 ARG A CA 1
ATOM 1643 C C . ARG A 1 225 ? 6.926 -0.298 10.752 1.00 91.88 225 ARG A C 1
ATOM 1645 O O . ARG A 1 225 ? 7.559 0.719 10.489 1.00 91.88 225 ARG A O 1
ATOM 1652 N N . MET A 1 226 ? 7.153 -1.481 10.185 1.00 92.25 226 MET A N 1
ATOM 1653 C CA . MET A 1 226 ? 8.108 -1.650 9.091 1.00 92.25 226 MET A CA 1
ATOM 1654 C C . MET A 1 226 ? 7.688 -0.837 7.868 1.00 92.25 226 MET A C 1
ATOM 1656 O O . MET A 1 226 ? 8.520 -0.139 7.309 1.00 92.25 226 MET A O 1
ATOM 1660 N N . ALA A 1 227 ? 6.404 -0.847 7.509 1.00 94.00 227 ALA A N 1
ATOM 1661 C CA . ALA A 1 227 ? 5.875 -0.042 6.412 1.00 94.00 227 ALA A CA 1
ATOM 1662 C C . ALA A 1 227 ? 6.080 1.471 6.617 1.00 94.00 227 ALA A C 1
ATOM 1664 O O . ALA A 1 227 ? 6.520 2.164 5.705 1.00 94.00 227 ALA A O 1
ATOM 1665 N N . ILE A 1 228 ? 5.818 1.984 7.826 1.00 95.06 228 ILE A N 1
ATOM 1666 C CA . ILE A 1 228 ? 6.075 3.392 8.173 1.00 95.06 228 ILE A CA 1
ATOM 1667 C C . ILE A 1 228 ? 7.576 3.704 8.110 1.00 95.06 228 ILE A C 1
ATOM 1669 O O . ILE A 1 228 ? 7.957 4.763 7.618 1.00 95.06 228 ILE A O 1
ATOM 1673 N N . ALA A 1 229 ? 8.433 2.809 8.609 1.00 95.44 229 ALA A N 1
ATOM 1674 C CA . ALA A 1 229 ? 9.880 2.991 8.535 1.00 95.44 229 ALA A CA 1
ATOM 1675 C C . ALA A 1 229 ? 10.364 3.012 7.077 1.00 95.44 229 ALA A C 1
ATOM 1677 O O . ALA A 1 229 ? 11.086 3.929 6.699 1.00 95.44 229 ALA A O 1
ATOM 1678 N N . ALA A 1 230 ? 9.909 2.061 6.258 1.00 95.81 230 ALA A N 1
ATOM 1679 C CA . ALA A 1 230 ? 10.218 1.987 4.835 1.00 95.81 230 ALA A CA 1
ATOM 1680 C C . ALA A 1 230 ? 9.780 3.255 4.092 1.00 95.81 230 ALA A C 1
ATOM 1682 O O . ALA A 1 230 ? 10.544 3.775 3.290 1.00 95.81 230 ALA A O 1
ATOM 1683 N N . TRP A 1 231 ? 8.603 3.804 4.408 1.00 96.31 231 TRP A N 1
ATOM 1684 C CA . TRP A 1 231 ? 8.166 5.085 3.852 1.00 96.31 231 TRP A CA 1
ATOM 1685 C C . TRP A 1 231 ? 9.157 6.213 4.140 1.00 96.31 231 TRP A C 1
ATOM 1687 O O . TRP A 1 231 ? 9.581 6.896 3.217 1.00 96.31 231 TRP A O 1
ATOM 1697 N N . TRP A 1 232 ? 9.562 6.397 5.400 1.00 96.38 232 TRP A N 1
ATOM 1698 C CA . TRP A 1 232 ? 10.496 7.470 5.752 1.00 96.38 232 TRP A CA 1
ATOM 1699 C C . TRP A 1 232 ? 11.892 7.263 5.167 1.00 96.38 232 TRP A C 1
ATOM 1701 O O . TRP A 1 232 ? 12.519 8.238 4.766 1.00 96.38 232 TRP A O 1
ATOM 1711 N N . ILE A 1 233 ? 12.365 6.017 5.104 1.00 95.88 233 ILE A N 1
ATOM 1712 C CA . ILE A 1 233 ? 13.663 5.682 4.509 1.00 95.88 233 ILE A CA 1
ATOM 1713 C C . ILE A 1 233 ? 13.643 5.942 3.009 1.00 95.88 233 ILE A C 1
ATOM 1715 O O . ILE A 1 233 ? 14.551 6.594 2.511 1.00 95.88 233 ILE A O 1
ATOM 1719 N N . LEU A 1 234 ? 12.613 5.476 2.299 1.00 94.25 234 LEU A N 1
ATOM 1720 C CA . LEU A 1 234 ? 12.497 5.712 0.865 1.00 94.25 234 LEU A CA 1
ATOM 1721 C C . LEU A 1 234 ? 12.310 7.201 0.571 1.00 94.25 234 LEU A C 1
ATOM 1723 O O . LEU A 1 234 ? 12.978 7.726 -0.309 1.00 94.25 234 LEU A O 1
ATOM 1727 N N . LEU A 1 235 ? 11.448 7.889 1.326 1.00 95.44 235 LEU A N 1
ATOM 1728 C CA . LEU A 1 235 ? 11.251 9.326 1.181 1.00 95.44 235 LEU A CA 1
ATOM 1729 C C . LEU A 1 235 ? 12.586 10.055 1.335 1.00 95.44 235 LEU A C 1
ATOM 1731 O O . LEU A 1 235 ? 12.975 10.773 0.427 1.00 95.44 235 LEU A O 1
ATOM 1735 N N . ALA A 1 236 ? 13.324 9.810 2.422 1.00 94.81 236 ALA A N 1
ATOM 1736 C CA . ALA A 1 236 ? 14.629 10.428 2.632 1.00 94.81 236 ALA A CA 1
ATOM 1737 C C . ALA A 1 236 ? 15.639 10.038 1.542 1.00 94.81 236 ALA A C 1
ATOM 1739 O O . ALA A 1 236 ? 16.320 10.913 1.020 1.00 94.81 236 ALA A O 1
ATOM 1740 N N . GLY A 1 237 ? 15.698 8.755 1.172 1.00 90.69 237 GLY A N 1
ATOM 1741 C CA . GLY A 1 237 ? 16.601 8.214 0.154 1.00 90.69 237 GLY A CA 1
ATOM 1742 C C . GLY A 1 237 ? 16.313 8.692 -1.269 1.00 90.69 237 GLY A C 1
ATOM 1743 O O . GLY A 1 237 ? 17.188 8.598 -2.117 1.00 90.69 237 GLY A O 1
ATOM 1744 N N . VAL A 1 238 ? 15.125 9.236 -1.534 1.00 90.31 238 VAL A N 1
ATOM 1745 C CA . VAL A 1 238 ? 14.789 9.867 -2.817 1.00 90.31 238 VAL A CA 1
ATOM 1746 C C . VAL A 1 238 ? 14.927 11.385 -2.733 1.00 90.31 238 VAL A C 1
ATOM 1748 O O . VAL A 1 238 ? 15.559 11.990 -3.591 1.00 90.31 238 VAL A O 1
ATOM 1751 N N . THR A 1 239 ? 14.367 12.027 -1.704 1.00 90.38 239 THR A N 1
ATOM 1752 C CA . THR A 1 239 ? 14.277 13.493 -1.654 1.00 90.38 239 THR A CA 1
ATOM 1753 C C . THR A 1 239 ? 15.587 14.169 -1.284 1.00 90.38 239 THR A C 1
ATOM 1755 O O . THR A 1 239 ? 15.875 15.228 -1.828 1.00 90.38 239 THR A O 1
ATOM 1758 N N . VAL A 1 240 ? 16.366 13.605 -0.349 1.00 90.81 240 VAL A N 1
ATOM 1759 C CA . VAL A 1 240 ? 17.661 14.199 0.034 1.00 90.81 240 VAL A CA 1
ATOM 1760 C C . VAL A 1 240 ? 18.604 14.199 -1.163 1.00 90.81 240 VAL A C 1
ATOM 1762 O O . VAL A 1 240 ? 19.159 15.253 -1.474 1.00 90.81 240 VAL A O 1
ATOM 1765 N N . PRO A 1 241 ? 18.749 13.074 -1.879 1.00 85.81 241 PRO A N 1
ATOM 1766 C CA . PRO A 1 241 ? 19.685 13.038 -2.980 1.00 85.81 241 PRO A CA 1
ATOM 1767 C C . PRO A 1 241 ? 19.186 13.838 -4.200 1.00 85.81 241 PRO A C 1
ATOM 1769 O O . PRO A 1 241 ? 19.982 14.520 -4.837 1.00 85.81 241 PRO A O 1
ATOM 1772 N N . LEU A 1 242 ? 17.865 13.899 -4.434 1.00 84.31 242 LEU A N 1
ATOM 1773 C CA . LEU A 1 242 ? 17.269 14.791 -5.443 1.00 84.31 242 LEU A CA 1
ATOM 1774 C C . LEU A 1 242 ? 17.531 16.271 -5.152 1.00 84.31 242 LEU A C 1
ATOM 1776 O O . LEU A 1 242 ? 17.855 17.037 -6.053 1.00 84.31 242 LEU A O 1
ATOM 1780 N N . ALA A 1 243 ? 17.389 16.680 -3.891 1.00 87.25 243 ALA A N 1
ATOM 1781 C CA . ALA A 1 243 ? 17.666 18.051 -3.482 1.00 87.25 243 ALA A CA 1
ATOM 1782 C C . ALA A 1 243 ? 19.155 18.397 -3.633 1.00 87.25 243 ALA A C 1
ATOM 1784 O O . ALA A 1 243 ? 19.477 19.512 -4.037 1.00 87.25 243 ALA A O 1
ATOM 1785 N N . ALA A 1 244 ? 20.051 17.449 -3.335 1.00 87.12 244 ALA A N 1
ATOM 1786 C CA . ALA A 1 244 ? 21.486 17.622 -3.536 1.00 87.12 244 ALA A CA 1
ATOM 1787 C C . ALA A 1 244 ? 21.829 17.785 -5.023 1.00 87.12 244 ALA A C 1
ATOM 1789 O O . ALA A 1 244 ? 22.552 18.710 -5.379 1.00 87.12 244 ALA A O 1
ATOM 1790 N N . GLU A 1 245 ? 21.274 16.945 -5.896 1.00 82.69 245 GLU A N 1
ATOM 1791 C CA . GLU A 1 245 ? 21.494 17.055 -7.340 1.00 82.69 245 GLU A CA 1
ATOM 1792 C C . GLU A 1 245 ? 20.941 18.374 -7.896 1.00 82.69 245 GLU A C 1
ATOM 1794 O O . GLU A 1 245 ? 21.639 19.047 -8.643 1.00 82.69 245 GLU A O 1
ATOM 1799 N N . LEU A 1 246 ? 19.766 18.829 -7.445 1.00 83.38 246 LEU A N 1
ATOM 1800 C CA . LEU A 1 246 ? 19.182 20.095 -7.907 1.00 83.38 246 LEU A CA 1
ATOM 1801 C C . LEU A 1 246 ? 20.018 21.303 -7.470 1.00 83.38 246 LEU A C 1
ATOM 1803 O O . LEU A 1 246 ? 20.082 22.302 -8.181 1.00 83.38 246 LEU A O 1
ATOM 1807 N N . ALA A 1 247 ? 20.658 21.211 -6.304 1.00 87.00 247 ALA A N 1
ATOM 1808 C CA . ALA A 1 247 ? 21.539 22.251 -5.792 1.00 87.00 247 ALA A CA 1
ATOM 1809 C C . ALA A 1 247 ? 22.910 22.268 -6.490 1.00 87.00 247 ALA A C 1
ATOM 1811 O O . ALA A 1 247 ? 23.476 23.341 -6.678 1.00 87.00 247 ALA A O 1
ATOM 1812 N N . LEU A 1 248 ? 23.449 21.098 -6.849 1.00 86.31 248 LEU A N 1
ATOM 1813 C CA . LEU A 1 248 ? 24.794 20.962 -7.422 1.00 86.31 248 LEU A CA 1
ATOM 1814 C C . LEU A 1 248 ? 24.807 21.037 -8.955 1.00 86.31 248 LEU A C 1
ATOM 1816 O O . LEU A 1 248 ? 25.773 21.527 -9.531 1.00 86.31 248 LEU A O 1
ATOM 1820 N N . ARG A 1 249 ? 23.758 20.529 -9.607 1.00 81.88 249 ARG A N 1
ATOM 1821 C CA . ARG A 1 249 ? 23.638 20.335 -11.060 1.00 81.88 249 ARG A CA 1
ATOM 1822 C C . ARG A 1 249 ? 22.206 20.652 -11.533 1.00 81.88 249 ARG A C 1
ATOM 1824 O O . ARG A 1 249 ? 21.479 19.764 -11.978 1.00 81.88 249 ARG A O 1
ATOM 1831 N N . PRO A 1 250 ? 21.759 21.920 -11.448 1.00 71.25 250 PRO A N 1
ATOM 1832 C CA . PRO A 1 250 ? 20.365 22.302 -11.709 1.00 71.25 250 PRO A CA 1
ATOM 1833 C C . PRO A 1 250 ? 19.871 22.032 -13.144 1.00 71.25 250 PRO A C 1
ATOM 1835 O O . PRO A 1 250 ? 18.662 22.057 -13.366 1.00 71.25 250 PRO A O 1
ATOM 1838 N N . GLY A 1 251 ? 20.772 21.781 -14.104 1.00 69.12 251 GLY A N 1
ATOM 1839 C CA . GLY A 1 251 ? 20.444 21.463 -15.500 1.00 69.12 251 GLY A CA 1
ATOM 1840 C C . GLY A 1 251 ? 20.387 19.969 -15.843 1.00 69.12 251 GLY A C 1
ATOM 1841 O O . GLY A 1 251 ? 19.814 19.624 -16.873 1.00 69.12 251 GLY A O 1
ATOM 1842 N N . ASP A 1 252 ? 20.921 19.091 -14.987 1.00 66.81 252 ASP A N 1
ATOM 1843 C CA . ASP A 1 252 ? 21.134 17.671 -15.329 1.00 66.81 252 ASP A CA 1
ATOM 1844 C C . ASP A 1 252 ? 19.967 16.776 -14.884 1.00 66.81 252 ASP A C 1
ATOM 1846 O O . ASP A 1 252 ? 19.751 15.676 -15.407 1.00 66.81 252 ASP A O 1
ATOM 1850 N N . ILE A 1 253 ? 19.146 17.273 -13.951 1.00 62.62 253 ILE A N 1
ATOM 1851 C CA . ILE A 1 253 ? 17.933 16.576 -13.535 1.00 62.62 253 ILE A CA 1
ATOM 1852 C C . ILE A 1 253 ? 16.917 16.628 -14.672 1.00 62.62 253 ILE A C 1
ATOM 1854 O O . ILE A 1 253 ? 16.202 17.614 -14.868 1.00 62.62 253 ILE A O 1
ATOM 1858 N N . GLY A 1 254 ? 16.750 15.499 -15.355 1.00 67.06 254 GLY A N 1
ATOM 1859 C CA . GLY A 1 254 ? 15.615 15.301 -16.246 1.00 67.06 254 GLY A CA 1
ATOM 1860 C C . GLY A 1 254 ? 14.308 15.418 -15.457 1.00 67.06 254 GLY A C 1
ATOM 1861 O O . GLY A 1 254 ? 13.979 14.531 -14.667 1.00 67.06 254 GLY A O 1
ATOM 1862 N N . GLY A 1 255 ? 13.523 16.479 -15.688 1.00 73.25 255 GLY A N 1
ATOM 1863 C CA . GLY A 1 255 ? 12.223 16.694 -15.027 1.00 73.25 255 GLY A CA 1
ATOM 1864 C C . GLY A 1 255 ? 11.279 15.482 -15.123 1.00 73.25 255 GLY A C 1
ATOM 1865 O O . GLY A 1 255 ? 10.474 15.234 -14.225 1.00 73.25 255 GLY A O 1
ATOM 1866 N N . ALA A 1 256 ? 11.459 14.663 -16.161 1.00 76.12 256 ALA A N 1
ATOM 1867 C CA . ALA A 1 256 ? 10.823 13.366 -16.362 1.00 76.12 256 ALA A CA 1
ATOM 1868 C C . ALA A 1 256 ? 11.083 12.342 -15.233 1.00 76.12 256 ALA A C 1
ATOM 1870 O O . ALA A 1 256 ? 10.148 11.637 -14.838 1.00 76.12 256 ALA A O 1
ATOM 1871 N N . VAL A 1 257 ? 12.310 12.251 -14.706 1.00 79.44 257 VAL A N 1
ATOM 1872 C CA . VAL A 1 257 ? 12.687 11.328 -13.617 1.00 79.44 257 VAL A CA 1
ATOM 1873 C C . VAL A 1 257 ? 12.111 11.819 -12.291 1.00 79.44 257 VAL A C 1
ATOM 1875 O O . VAL A 1 257 ? 11.438 11.060 -11.592 1.00 79.44 257 VAL A O 1
ATOM 1878 N N . SER A 1 258 ? 12.284 13.108 -11.986 1.00 82.31 258 SER A N 1
ATOM 1879 C CA . SER A 1 258 ? 11.770 13.739 -10.763 1.00 82.31 258 SER A CA 1
ATOM 1880 C C . SER A 1 258 ? 10.259 13.618 -10.636 1.00 82.31 258 SER A C 1
ATOM 1882 O O . SER A 1 258 ? 9.750 13.249 -9.577 1.00 82.31 258 SER A O 1
ATOM 1884 N N . LEU A 1 259 ? 9.530 13.874 -11.728 1.00 85.69 259 LEU A N 1
ATOM 1885 C CA . LEU A 1 259 ? 8.078 13.736 -11.753 1.00 85.69 259 LEU A CA 1
ATOM 1886 C C . LEU A 1 259 ? 7.651 12.289 -11.480 1.00 85.69 259 LEU A C 1
ATOM 1888 O O . LEU A 1 259 ? 6.763 12.059 -10.661 1.00 85.69 259 LEU A O 1
ATOM 1892 N N . ARG A 1 260 ? 8.296 11.301 -12.113 1.00 87.19 260 ARG A N 1
ATOM 1893 C CA . ARG A 1 260 ? 7.975 9.880 -11.898 1.00 87.19 260 ARG A CA 1
ATOM 1894 C C . ARG A 1 260 ? 8.274 9.440 -10.470 1.00 87.19 260 ARG A C 1
ATOM 1896 O O . ARG A 1 260 ? 7.420 8.807 -9.856 1.00 87.19 260 ARG A O 1
ATOM 1903 N N . LEU A 1 261 ? 9.419 9.828 -9.907 1.00 87.00 261 LEU A N 1
ATOM 1904 C CA . LEU A 1 261 ? 9.755 9.556 -8.505 1.00 87.00 261 LEU A CA 1
ATOM 1905 C C . LEU A 1 261 ? 8.730 10.182 -7.556 1.00 87.00 261 LEU A C 1
ATOM 1907 O O . LEU A 1 261 ? 8.263 9.516 -6.632 1.00 87.00 261 LEU A O 1
ATOM 1911 N N . ALA A 1 262 ? 8.323 11.428 -7.809 1.00 89.94 262 ALA A N 1
ATOM 1912 C CA . ALA A 1 262 ? 7.283 12.092 -7.032 1.00 89.94 262 ALA A CA 1
ATOM 1913 C C . ALA A 1 262 ? 5.944 11.340 -7.111 1.00 89.94 262 ALA A C 1
ATOM 1915 O O . ALA A 1 262 ? 5.290 11.149 -6.085 1.00 89.94 262 ALA A O 1
ATOM 1916 N N . VAL A 1 263 ? 5.555 10.854 -8.296 1.00 90.69 263 VAL A N 1
ATOM 1917 C CA . VAL A 1 263 ? 4.338 10.046 -8.465 1.00 90.69 263 VAL A CA 1
ATOM 1918 C C . VAL A 1 263 ? 4.460 8.697 -7.751 1.00 90.69 263 VAL A C 1
ATOM 1920 O O . VAL A 1 263 ? 3.530 8.310 -7.047 1.00 90.69 263 VAL A O 1
ATOM 1923 N N . VAL A 1 264 ? 5.593 7.997 -7.850 1.00 89.56 264 VAL A N 1
ATOM 1924 C CA . VAL A 1 264 ? 5.831 6.726 -7.140 1.00 89.56 264 VAL A CA 1
ATOM 1925 C C . VAL A 1 264 ? 5.756 6.925 -5.622 1.00 89.56 264 VAL A C 1
ATOM 1927 O O . VAL A 1 264 ? 5.071 6.164 -4.933 1.00 89.56 264 VAL A O 1
ATOM 1930 N N . LEU A 1 265 ? 6.378 7.984 -5.094 1.00 92.75 265 LEU A N 1
ATOM 1931 C CA . LEU A 1 265 ? 6.269 8.360 -3.683 1.00 92.75 265 LEU A CA 1
ATOM 1932 C C . LEU A 1 265 ? 4.827 8.709 -3.299 1.00 92.75 265 LEU A C 1
ATOM 1934 O O . LEU A 1 265 ? 4.363 8.286 -2.241 1.00 92.75 265 LEU A O 1
ATOM 1938 N N . ALA A 1 266 ? 4.086 9.427 -4.144 1.00 92.00 266 ALA A N 1
ATOM 1939 C CA . ALA A 1 266 ? 2.682 9.734 -3.891 1.00 92.00 266 ALA A CA 1
ATOM 1940 C C . ALA A 1 266 ? 1.826 8.457 -3.840 1.00 92.00 266 ALA A C 1
ATOM 1942 O O . ALA A 1 266 ? 1.042 8.283 -2.906 1.00 92.00 266 ALA A O 1
ATOM 1943 N N . VAL A 1 267 ? 2.011 7.527 -4.784 1.00 91.00 267 VAL A N 1
ATOM 1944 C CA . VAL A 1 267 ? 1.311 6.232 -4.815 1.00 91.00 267 VAL A CA 1
ATOM 1945 C C . VAL A 1 267 ? 1.626 5.418 -3.562 1.00 91.00 267 VAL A C 1
ATOM 1947 O O . VAL A 1 267 ? 0.701 4.908 -2.921 1.00 91.00 267 VAL A O 1
ATOM 1950 N N . PHE A 1 268 ? 2.897 5.331 -3.157 1.00 92.06 268 PHE A N 1
ATOM 1951 C CA . PHE A 1 268 ? 3.277 4.673 -1.908 1.00 92.06 268 PHE A CA 1
ATOM 1952 C C . PHE A 1 268 ? 2.614 5.377 -0.713 1.00 92.06 268 PHE A C 1
ATOM 1954 O O . PHE A 1 268 ? 1.866 4.741 0.031 1.00 92.06 268 PHE A O 1
ATOM 1961 N N . GLY A 1 269 ? 2.794 6.687 -0.550 1.00 93.88 269 GLY A N 1
ATOM 1962 C CA . GLY A 1 269 ? 2.241 7.450 0.571 1.00 93.88 269 GLY A CA 1
ATOM 1963 C C . GLY A 1 269 ? 0.722 7.299 0.712 1.00 93.88 269 GLY A C 1
ATOM 1964 O O . GLY A 1 269 ? 0.220 7.040 1.810 1.00 93.88 269 GLY A O 1
ATOM 1965 N N . LEU A 1 270 ? -0.018 7.368 -0.397 1.00 92.56 270 LEU A N 1
ATOM 1966 C CA . LEU A 1 270 ? -1.468 7.160 -0.428 1.00 92.56 270 LEU A CA 1
ATOM 1967 C C . LEU A 1 270 ? -1.855 5.720 -0.071 1.00 92.56 270 LEU A C 1
ATOM 1969 O O . LEU A 1 270 ? -2.802 5.513 0.696 1.00 92.56 270 LEU A O 1
ATOM 1973 N N . THR A 1 271 ? -1.109 4.728 -0.568 1.00 91.62 271 THR A N 1
ATOM 1974 C CA . THR A 1 271 ? -1.330 3.309 -0.245 1.00 91.62 271 THR A CA 1
ATOM 1975 C C . THR A 1 271 ? -1.060 3.041 1.236 1.00 91.62 271 THR A C 1
ATOM 1977 O O . THR A 1 271 ? -1.879 2.402 1.898 1.00 91.62 271 THR A O 1
ATOM 1980 N N . LEU A 1 272 ? 0.018 3.600 1.801 1.00 94.44 272 LEU A N 1
ATOM 1981 C CA . LEU A 1 272 ? 0.323 3.523 3.231 1.00 94.44 272 LEU A CA 1
ATOM 1982 C C . LEU A 1 272 ? -0.798 4.151 4.062 1.00 94.44 272 LEU A C 1
ATOM 1984 O O . LEU A 1 272 ? -1.291 3.526 4.998 1.00 94.44 272 LEU A O 1
ATOM 1988 N N . CYS A 1 273 ? -1.253 5.356 3.715 1.00 94.12 273 CYS A N 1
ATOM 1989 C CA . CYS A 1 273 ? -2.363 5.994 4.422 1.00 94.12 273 CYS A CA 1
ATOM 1990 C C . CYS A 1 273 ? -3.651 5.160 4.316 1.00 94.12 273 CYS A C 1
ATOM 1992 O O . CYS A 1 273 ? -4.393 5.037 5.289 1.00 94.12 273 CYS A O 1
ATOM 1994 N N . GLY A 1 274 ? -3.898 4.525 3.166 1.00 91.69 274 GLY A N 1
ATOM 1995 C CA . GLY A 1 274 ? -4.991 3.571 2.976 1.00 91.69 274 GLY A CA 1
ATOM 1996 C C . GLY A 1 274 ? -4.890 2.331 3.871 1.00 91.69 274 GLY A C 1
ATOM 1997 O O . GLY A 1 274 ? -5.902 1.925 4.445 1.00 91.69 274 GLY A O 1
ATOM 1998 N N . VAL A 1 275 ? -3.688 1.761 4.025 1.00 92.69 275 VAL A N 1
ATOM 1999 C CA . VAL A 1 275 ? -3.387 0.653 4.954 1.00 92.69 275 VAL A CA 1
ATOM 2000 C C . VAL A 1 275 ? -3.629 1.071 6.402 1.00 92.69 275 VAL A C 1
ATOM 2002 O O . VAL A 1 275 ? -4.233 0.324 7.167 1.00 92.69 275 VAL A O 1
ATOM 2005 N N . LEU A 1 276 ? -3.191 2.271 6.783 1.00 94.06 276 LEU A N 1
ATOM 2006 C CA . LEU A 1 276 ? -3.395 2.778 8.136 1.00 94.06 276 LEU A CA 1
ATOM 2007 C C . LEU A 1 276 ? -4.885 2.960 8.432 1.00 94.06 276 LEU A C 1
ATOM 2009 O O . LEU A 1 276 ? -5.344 2.502 9.466 1.00 94.06 276 LEU A O 1
ATOM 2013 N N . ARG A 1 277 ? -5.676 3.505 7.500 1.00 93.81 277 ARG A N 1
ATOM 2014 C CA . ARG A 1 277 ? -7.124 3.670 7.711 1.00 93.81 277 ARG A CA 1
ATOM 2015 C C . ARG A 1 277 ? -7.885 2.349 7.812 1.00 93.81 277 ARG A C 1
ATOM 2017 O O . ARG A 1 277 ? -8.723 2.206 8.696 1.00 93.81 277 ARG A O 1
ATOM 2024 N N . ILE A 1 278 ? -7.620 1.395 6.914 1.00 91.88 278 ILE A N 1
ATOM 2025 C CA . ILE A 1 278 ? -8.330 0.102 6.930 1.00 91.88 278 ILE A CA 1
ATOM 2026 C C . ILE A 1 278 ? -7.999 -0.711 8.177 1.00 91.88 278 ILE A C 1
ATOM 2028 O O . ILE A 1 278 ? -8.871 -1.380 8.712 1.00 91.88 278 ILE A O 1
ATOM 2032 N N . ARG A 1 279 ? -6.769 -0.592 8.680 1.00 93.69 279 ARG A N 1
ATOM 2033 C CA . ARG A 1 279 ? -6.340 -1.223 9.923 1.00 93.69 279 ARG A CA 1
ATOM 2034 C C . ARG A 1 279 ? -7.190 -0.783 11.114 1.00 93.69 279 ARG A C 1
ATOM 2036 O O . ARG A 1 279 ? -7.552 -1.620 11.935 1.00 93.69 279 ARG A O 1
ATOM 2043 N N . GLU A 1 280 ? -7.515 0.504 11.204 1.00 94.50 280 GLU A N 1
ATOM 2044 C CA . GLU A 1 280 ? -8.378 1.021 12.271 1.00 94.50 280 GLU A CA 1
ATOM 2045 C C . GLU A 1 280 ? -9.818 0.510 12.111 1.00 94.50 280 GLU A C 1
ATOM 2047 O O . GLU A 1 280 ? -10.425 0.101 13.093 1.00 94.50 280 GLU A O 1
ATOM 2052 N N . HIS A 1 281 ? -10.346 0.445 10.880 1.00 93.94 281 HIS A N 1
ATOM 2053 C CA . HIS A 1 281 ? -11.666 -0.146 10.616 1.00 93.94 281 HIS A CA 1
ATOM 2054 C C . HIS A 1 281 ? -11.728 -1.634 10.985 1.00 93.94 281 HIS A C 1
ATOM 2056 O O . HIS A 1 281 ? -12.680 -2.073 11.623 1.00 93.94 281 HIS A O 1
ATOM 2062 N N . ASP A 1 282 ? -10.699 -2.399 10.618 1.00 91.06 282 ASP A N 1
ATOM 2063 C CA . ASP A 1 282 ? -10.569 -3.811 10.970 1.00 91.06 282 ASP A CA 1
ATOM 2064 C C . ASP A 1 282 ? -10.523 -3.998 12.500 1.00 91.06 282 ASP A C 1
ATOM 2066 O O . ASP A 1 282 ? -11.113 -4.941 13.030 1.00 91.06 282 ASP A O 1
ATOM 2070 N N . ALA A 1 283 ? -9.824 -3.116 13.223 1.00 92.06 283 ALA A N 1
ATOM 2071 C CA . ALA A 1 283 ? -9.763 -3.149 14.682 1.00 92.06 283 ALA A CA 1
ATOM 2072 C C . ALA A 1 283 ? -11.094 -2.754 15.335 1.00 92.06 283 ALA A C 1
ATOM 2074 O O . ALA A 1 283 ? -11.520 -3.432 16.266 1.00 92.06 283 ALA A O 1
ATOM 2075 N N . ASP A 1 284 ? -11.780 -1.734 14.815 1.00 94.81 284 ASP A N 1
ATOM 2076 C CA . ASP A 1 284 ? -13.111 -1.320 15.271 1.00 94.81 284 ASP A CA 1
ATOM 2077 C C . ASP A 1 284 ? -14.130 -2.451 15.126 1.00 94.81 284 ASP A C 1
ATOM 2079 O O . ASP A 1 284 ? -14.819 -2.783 16.089 1.00 94.81 284 ASP A O 1
ATOM 2083 N N . VAL A 1 285 ? -14.184 -3.091 13.952 1.00 91.50 285 VAL A N 1
ATOM 2084 C CA . VAL A 1 285 ? -15.109 -4.203 13.699 1.00 91.50 285 VAL A CA 1
ATOM 2085 C C . VAL A 1 285 ? -14.800 -5.383 14.616 1.00 91.50 285 VAL A C 1
ATOM 2087 O O . VAL A 1 285 ? -15.712 -5.903 15.254 1.00 91.50 285 VAL A O 1
ATOM 2090 N N . ARG A 1 286 ? -13.527 -5.780 14.761 1.00 88.62 286 ARG A N 1
ATOM 2091 C CA . ARG A 1 286 ? -13.150 -6.872 15.678 1.00 88.62 286 ARG A CA 1
ATOM 2092 C C . ARG A 1 286 ? -13.454 -6.546 17.135 1.00 88.62 286 ARG A C 1
ATOM 2094 O O . ARG A 1 286 ? -13.892 -7.429 17.861 1.00 88.62 286 ARG A O 1
ATOM 2101 N N . ALA A 1 287 ? -13.238 -5.305 17.559 1.00 91.31 287 ALA A N 1
ATOM 2102 C CA . ALA A 1 287 ? -13.573 -4.881 18.909 1.00 91.31 287 ALA A CA 1
ATOM 2103 C C . ALA A 1 287 ? -15.093 -4.895 19.133 1.00 91.31 287 ALA A C 1
ATOM 2105 O O . ALA A 1 287 ? -15.550 -5.389 20.154 1.00 91.31 287 ALA A O 1
ATOM 2106 N N . SER A 1 288 ? -15.888 -4.443 18.162 1.00 91.50 288 SER A N 1
ATOM 2107 C CA . SER A 1 288 ? -17.354 -4.501 18.253 1.00 91.50 288 SER A CA 1
ATOM 2108 C C . SER A 1 288 ? -17.929 -5.921 18.177 1.00 91.50 288 SER A C 1
ATOM 2110 O O . SER A 1 288 ? -19.051 -6.147 18.613 1.00 91.50 288 SER A O 1
ATOM 2112 N N . ALA A 1 289 ? -17.170 -6.876 17.628 1.00 87.69 289 ALA A N 1
ATOM 2113 C CA . ALA A 1 289 ? -17.576 -8.274 17.507 1.00 87.69 289 ALA A CA 1
ATOM 2114 C C . ALA A 1 289 ? -17.469 -9.062 18.822 1.00 87.69 289 ALA A C 1
ATOM 2116 O O . ALA A 1 289 ? -17.984 -10.176 18.897 1.00 87.69 289 ALA A O 1
ATOM 2117 N N . ASP A 1 290 ? -16.784 -8.527 19.839 1.00 85.44 290 ASP A N 1
ATOM 2118 C CA . ASP A 1 290 ? -16.741 -9.135 21.171 1.00 85.44 290 ASP A CA 1
ATOM 2119 C C . ASP A 1 290 ? -18.145 -9.061 21.801 1.00 85.44 290 ASP A C 1
ATOM 2121 O O . ASP A 1 290 ? -18.652 -7.952 21.993 1.00 85.44 290 ASP A O 1
ATOM 2125 N N . PRO A 1 291 ? -18.769 -10.194 22.182 1.00 84.81 291 PRO A N 1
ATOM 2126 C CA . PRO A 1 291 ? -20.091 -10.196 22.815 1.00 84.81 291 PRO A CA 1
ATOM 2127 C C . PRO A 1 291 ? -20.169 -9.317 24.072 1.00 84.81 291 PRO A C 1
ATOM 2129 O O . PRO A 1 291 ? -21.231 -8.806 24.419 1.00 84.81 291 PRO A O 1
ATOM 2132 N N . ARG A 1 292 ? -19.030 -9.099 24.744 1.00 86.06 292 ARG A N 1
ATOM 2133 C CA . ARG A 1 292 ? -18.907 -8.267 25.949 1.00 86.06 292 ARG A CA 1
ATOM 2134 C C . ARG A 1 292 ? -18.849 -6.765 25.644 1.00 86.06 292 ARG A C 1
ATOM 2136 O O . ARG A 1 292 ? -18.700 -5.970 26.570 1.00 86.06 292 ARG A O 1
ATOM 2143 N N . ASP A 1 293 ? -18.880 -6.346 24.377 1.00 87.56 293 ASP A N 1
ATOM 2144 C CA . ASP A 1 293 ? -18.801 -4.928 24.011 1.00 87.56 293 ASP A CA 1
ATOM 2145 C C . ASP A 1 293 ? -20.079 -4.155 24.350 1.00 87.56 293 ASP A C 1
ATOM 2147 O O . ASP A 1 293 ? -19.999 -3.020 24.823 1.00 87.56 293 ASP A O 1
ATOM 2151 N N . GLY A 1 294 ? -21.257 -4.740 24.102 1.00 84.75 294 GLY A N 1
ATOM 2152 C CA . GLY A 1 294 ? -22.544 -4.072 24.336 1.00 84.75 294 GLY A CA 1
ATOM 2153 C C . GLY A 1 294 ? -22.669 -2.701 23.643 1.00 84.75 294 GLY A C 1
ATOM 2154 O O . GLY A 1 294 ? -23.310 -1.788 24.168 1.00 84.75 294 GLY A O 1
ATOM 2155 N N . GLY A 1 295 ? -21.983 -2.497 22.511 1.00 89.19 295 GLY A N 1
ATOM 2156 C CA . GLY A 1 295 ? -21.948 -1.232 21.771 1.00 89.19 295 GLY A CA 1
ATOM 2157 C C . GLY A 1 295 ? -21.058 -0.144 22.387 1.00 89.19 295 GLY A C 1
ATOM 2158 O O . GLY A 1 295 ? -21.187 1.032 22.030 1.00 89.19 295 GLY A O 1
ATOM 2159 N N . ALA A 1 296 ? -20.180 -0.479 23.339 1.00 91.81 296 ALA A N 1
ATOM 2160 C CA . ALA A 1 296 ? -19.238 0.465 23.939 1.00 91.81 296 ALA A CA 1
ATOM 2161 C C . ALA A 1 296 ? -18.271 1.066 22.909 1.00 91.81 296 ALA A C 1
ATOM 2163 O O . ALA A 1 296 ? -18.033 2.274 22.954 1.00 91.81 296 ALA A O 1
ATOM 2164 N N . VAL A 1 297 ? -17.787 0.281 21.941 1.00 92.75 297 VAL A N 1
ATOM 2165 C CA . VAL A 1 297 ? -16.910 0.787 20.869 1.00 92.75 297 VAL A CA 1
ATOM 2166 C C . VAL A 1 297 ? -17.618 1.841 20.015 1.00 92.75 297 VAL A C 1
ATOM 2168 O O . VAL A 1 297 ? -17.070 2.921 19.792 1.00 92.75 297 VAL A O 1
ATOM 2171 N N . ALA A 1 298 ? -18.858 1.592 19.589 1.00 94.12 298 ALA A N 1
ATOM 2172 C CA . ALA A 1 298 ? -19.621 2.561 18.798 1.00 94.12 298 ALA A CA 1
ATOM 2173 C C . ALA A 1 298 ? -19.889 3.860 19.581 1.00 94.12 298 ALA A C 1
ATOM 2175 O O . ALA A 1 298 ? -19.724 4.958 19.042 1.00 94.12 298 ALA A O 1
ATOM 2176 N N . ALA A 1 299 ? -20.246 3.748 20.866 1.00 93.19 299 ALA A N 1
ATOM 2177 C CA . ALA A 1 299 ? -20.472 4.897 21.743 1.00 93.19 299 ALA A CA 1
ATOM 2178 C C . ALA A 1 299 ? -19.192 5.718 21.974 1.00 93.19 299 ALA A C 1
ATOM 2180 O O . ALA A 1 299 ? -19.239 6.949 21.936 1.00 93.19 299 ALA A O 1
ATOM 2181 N N . TYR A 1 300 ? -18.053 5.047 22.158 1.00 92.50 300 TYR A N 1
ATOM 2182 C CA . TYR A 1 300 ? -16.741 5.677 22.281 1.00 92.50 300 TYR A CA 1
ATOM 2183 C C . TYR A 1 300 ? -16.390 6.478 21.018 1.00 92.50 300 TYR A C 1
ATOM 2185 O O . TYR A 1 300 ? -16.110 7.674 21.094 1.00 92.50 300 TYR A O 1
ATOM 2193 N N . ILE A 1 301 ? -16.523 5.868 19.836 1.00 93.25 301 ILE A N 1
ATOM 2194 C CA . ILE A 1 301 ? -16.275 6.528 18.543 1.00 93.25 301 ILE A CA 1
ATOM 2195 C C . ILE A 1 301 ? -17.233 7.707 18.328 1.00 93.25 301 ILE A C 1
ATOM 2197 O O . ILE A 1 301 ? -16.849 8.742 17.782 1.00 93.25 301 ILE A O 1
ATOM 2201 N N . ALA A 1 302 ? -18.488 7.595 18.767 1.00 91.94 302 ALA A N 1
ATOM 2202 C CA . ALA A 1 302 ? -19.466 8.671 18.648 1.00 91.94 302 ALA A CA 1
ATOM 2203 C C . ALA A 1 302 ? -19.105 9.924 19.470 1.00 91.94 302 ALA A C 1
ATOM 2205 O O . ALA A 1 302 ? -19.622 11.005 19.188 1.00 91.94 302 ALA A O 1
ATOM 2206 N N . ARG A 1 303 ? -18.204 9.817 20.452 1.00 88.12 303 ARG A N 1
ATOM 2207 C CA . ARG A 1 303 ? -17.713 10.958 21.239 1.00 88.12 303 ARG A CA 1
ATOM 2208 C C . ARG A 1 303 ? -16.528 11.670 20.585 1.00 88.12 303 ARG A C 1
ATOM 2210 O O . ARG A 1 303 ? -16.195 12.782 20.999 1.00 88.12 303 ARG A O 1
ATOM 2217 N N . ASP A 1 304 ? -15.932 11.091 19.539 1.00 85.25 304 ASP A N 1
ATOM 2218 C CA . ASP A 1 304 ? -14.844 11.736 18.808 1.00 85.25 304 ASP A CA 1
ATOM 2219 C C . ASP A 1 304 ? -15.309 13.058 18.185 1.00 85.25 304 ASP A C 1
ATOM 2221 O O . ASP A 1 304 ? -16.373 13.172 17.556 1.00 85.25 304 ASP A O 1
ATOM 2225 N N . ARG A 1 305 ? -14.465 14.083 18.336 1.00 81.69 305 ARG A N 1
ATOM 2226 C CA . ARG A 1 305 ? -14.714 15.398 17.745 1.00 81.69 305 ARG A CA 1
ATOM 2227 C C . ARG A 1 305 ? -14.559 15.332 16.223 1.00 81.69 305 ARG A C 1
ATOM 2229 O O . ARG A 1 305 ? -13.631 14.686 15.728 1.00 81.69 305 ARG A O 1
ATOM 2236 N N . PRO A 1 306 ? -15.417 16.031 15.461 1.00 76.12 306 PRO A N 1
ATOM 2237 C CA . PRO A 1 306 ? -15.255 16.118 14.018 1.00 76.12 306 PRO A CA 1
ATOM 2238 C C . PRO A 1 306 ? -13.916 16.788 13.654 1.00 76.12 306 PRO A C 1
ATOM 2240 O O . PRO A 1 306 ? -13.418 17.636 14.403 1.00 76.12 306 PRO A O 1
ATOM 2243 N N . PRO A 1 307 ? -13.319 16.441 12.499 1.00 78.44 307 PRO A N 1
ATOM 2244 C CA . PRO A 1 307 ? -12.068 17.046 12.068 1.00 78.44 307 PRO A CA 1
ATOM 2245 C C . PRO A 1 307 ? -12.248 18.550 11.816 1.00 78.44 307 PRO A C 1
ATOM 2247 O O . PRO A 1 307 ? -13.195 18.982 11.152 1.00 78.44 307 PRO A O 1
ATOM 2250 N N . THR A 1 308 ? -11.296 19.345 12.311 1.00 82.50 308 THR A N 1
ATOM 2251 C CA . THR A 1 308 ? -11.195 20.781 12.009 1.00 82.50 308 THR A CA 1
ATOM 2252 C C . THR A 1 308 ? -10.948 21.008 10.513 1.00 82.50 308 THR A C 1
ATOM 2254 O O . THR A 1 308 ? -10.459 20.108 9.830 1.00 82.50 308 THR A O 1
ATOM 2257 N N . LEU A 1 309 ? -11.226 22.210 9.986 1.00 79.38 309 LEU A N 1
ATOM 2258 C CA . LEU A 1 309 ? -11.010 22.545 8.563 1.00 79.38 309 LEU A CA 1
ATOM 2259 C C . LEU A 1 309 ? -9.598 22.175 8.075 1.00 79.38 309 LEU A C 1
ATOM 2261 O O . LEU A 1 309 ? -9.454 21.509 7.054 1.00 79.38 309 LEU A O 1
ATOM 2265 N N . ARG A 1 310 ? -8.562 22.489 8.868 1.00 81.88 310 ARG A N 1
ATOM 2266 C CA . ARG A 1 310 ? -7.164 22.117 8.574 1.00 81.88 310 ARG A CA 1
ATOM 2267 C C . ARG A 1 310 ? -6.946 20.604 8.463 1.00 81.88 310 ARG A C 1
ATOM 2269 O O . ARG A 1 310 ? -6.091 20.162 7.709 1.00 81.88 310 ARG A O 1
ATOM 2276 N N . ARG A 1 311 ? -7.721 19.800 9.198 1.00 81.06 311 ARG A N 1
ATOM 2277 C CA . ARG A 1 311 ? -7.674 18.333 9.127 1.00 81.06 311 ARG A CA 1
ATOM 2278 C C . ARG A 1 311 ? -8.538 17.765 8.001 1.00 81.06 311 ARG A C 1
ATOM 2280 O O . ARG A 1 311 ? -8.333 16.614 7.644 1.00 81.06 311 ARG A O 1
ATOM 2287 N N . ARG A 1 312 ? -9.452 18.533 7.395 1.00 84.81 312 ARG A N 1
ATOM 2288 C CA . ARG A 1 312 ? -10.273 18.056 6.265 1.00 84.81 312 ARG A CA 1
ATOM 2289 C C . ARG A 1 312 ? -9.464 17.879 4.983 1.00 84.81 312 ARG A C 1
ATOM 2291 O O . ARG A 1 312 ? -9.670 16.890 4.294 1.00 84.81 312 ARG A O 1
ATOM 2298 N N . ILE A 1 313 ? -8.520 18.776 4.698 1.00 87.94 313 ILE A N 1
ATOM 2299 C CA . ILE A 1 313 ? -7.679 18.715 3.488 1.00 87.94 313 ILE A CA 1
ATOM 2300 C C . ILE A 1 313 ? -6.934 17.373 3.359 1.00 87.94 313 ILE A C 1
ATOM 2302 O O . ILE A 1 313 ? -7.120 16.703 2.346 1.00 87.94 313 ILE A O 1
ATOM 2306 N N . PRO A 1 314 ? -6.163 16.896 4.359 1.00 88.75 314 PRO A N 1
ATOM 2307 C CA . PRO A 1 314 ? -5.492 15.603 4.234 1.00 88.75 314 PRO A CA 1
ATOM 2308 C C . PRO A 1 314 ? -6.476 14.431 4.125 1.00 88.75 314 PRO A C 1
ATOM 2310 O O . PRO A 1 314 ? -6.138 13.421 3.520 1.00 88.75 314 PRO A O 1
ATOM 2313 N N . HIS A 1 315 ? -7.700 14.538 4.656 1.00 86.50 315 HIS A N 1
ATOM 2314 C CA . HIS A 1 315 ? -8.732 13.524 4.416 1.00 86.50 315 HIS A CA 1
ATOM 2315 C C . HIS A 1 315 ? -9.215 13.522 2.962 1.00 86.50 315 HIS A C 1
ATOM 2317 O O . HIS A 1 315 ? -9.323 12.446 2.379 1.00 86.50 315 HIS A O 1
ATOM 2323 N N . LEU A 1 316 ? -9.464 14.699 2.378 1.00 86.88 316 LEU A N 1
ATOM 2324 C CA . LEU A 1 316 ? -9.881 14.847 0.979 1.00 86.88 316 LEU A CA 1
ATOM 2325 C C . LEU A 1 316 ? -8.813 14.328 0.013 1.00 86.88 316 LEU A C 1
ATOM 2327 O O . LEU A 1 316 ? -9.134 13.628 -0.940 1.00 86.88 316 LEU A O 1
ATOM 2331 N N . LEU A 1 317 ? -7.542 14.606 0.308 1.00 87.88 317 LEU A N 1
ATOM 2332 C CA . LEU A 1 317 ? -6.401 14.131 -0.477 1.00 87.88 317 LEU A CA 1
ATOM 2333 C C . LEU A 1 317 ? -6.022 12.669 -0.182 1.00 87.88 317 LEU A C 1
ATOM 2335 O O . LEU A 1 317 ? -5.078 12.154 -0.766 1.00 87.88 317 LEU A O 1
ATOM 2339 N N . GLY A 1 318 ? -6.699 11.992 0.752 1.00 87.94 318 GLY A N 1
ATOM 2340 C CA . GLY A 1 318 ? -6.378 10.610 1.122 1.00 87.94 318 GLY A CA 1
ATOM 2341 C C . GLY A 1 318 ? -5.065 10.429 1.902 1.00 87.94 318 GLY A C 1
ATOM 2342 O O . GLY A 1 318 ? -4.633 9.293 2.099 1.00 87.94 318 GLY A O 1
ATOM 2343 N N . LEU A 1 319 ? -4.467 11.514 2.396 1.00 91.62 319 LEU A N 1
ATOM 2344 C CA . LEU A 1 319 ? -3.227 11.557 3.184 1.00 91.62 319 LEU A CA 1
ATOM 2345 C C . LEU A 1 319 ? -3.455 11.417 4.701 1.00 91.62 319 LEU A C 1
ATOM 2347 O O . LEU A 1 319 ? -2.508 11.315 5.477 1.00 91.62 319 LEU A O 1
ATOM 2351 N N . ALA A 1 320 ? -4.708 11.425 5.162 1.00 90.81 320 ALA A N 1
ATOM 2352 C CA . ALA A 1 320 ? -5.022 11.204 6.571 1.00 90.81 320 ALA A CA 1
ATOM 2353 C C . ALA A 1 320 ? -4.752 9.746 6.984 1.00 90.81 320 ALA A C 1
ATOM 2355 O O . ALA A 1 320 ? -5.256 8.811 6.358 1.00 90.81 320 ALA A O 1
ATOM 2356 N N . THR A 1 321 ? -4.001 9.550 8.069 1.00 90.31 321 THR A N 1
ATOM 2357 C CA . THR A 1 321 ? -3.615 8.215 8.560 1.00 90.31 321 THR A CA 1
ATOM 2358 C C . THR A 1 321 ? -4.691 7.533 9.401 1.00 90.31 321 THR A C 1
ATOM 2360 O O . THR A 1 321 ? -4.682 6.314 9.511 1.00 90.31 321 THR A O 1
ATOM 2363 N N . HIS A 1 322 ? -5.628 8.296 9.966 1.00 90.25 322 HIS A N 1
ATOM 2364 C CA . HIS A 1 322 ? -6.782 7.767 10.695 1.00 90.25 322 HIS A CA 1
ATOM 2365 C C . HIS A 1 322 ? -8.070 8.050 9.921 1.00 90.25 322 HIS A C 1
ATOM 2367 O O . HIS A 1 322 ? -8.151 9.073 9.234 1.00 90.25 322 HIS A O 1
ATOM 2373 N N . PRO A 1 323 ? -9.078 7.169 9.999 1.00 92.19 323 PRO A N 1
ATOM 2374 C CA . PRO A 1 323 ? -10.392 7.425 9.423 1.00 92.19 323 PRO A CA 1
ATOM 2375 C C . PRO A 1 323 ? -11.156 8.500 10.210 1.00 92.19 323 PRO A C 1
ATOM 2377 O O . PRO A 1 323 ? -10.877 8.770 11.377 1.00 92.19 323 PRO A O 1
ATOM 2380 N N . THR A 1 324 ? -12.140 9.132 9.567 1.00 92.00 324 THR A N 1
ATOM 2381 C CA . THR A 1 324 ? -13.047 10.062 10.257 1.00 92.00 324 THR A CA 1
ATOM 2382 C C . THR A 1 324 ? -14.012 9.296 11.162 1.00 92.00 324 THR A C 1
ATOM 2384 O O . THR A 1 324 ? -14.330 8.138 10.890 1.00 92.00 324 THR A O 1
ATOM 2387 N N . ARG A 1 325 ? -14.570 9.963 12.183 1.00 92.81 325 ARG A N 1
ATOM 2388 C CA . ARG A 1 325 ? -15.656 9.411 13.015 1.00 92.81 325 ARG A CA 1
ATOM 2389 C C . ARG A 1 325 ? -16.786 8.805 12.174 1.00 92.81 325 ARG A C 1
ATOM 2391 O O . ARG A 1 325 ? -17.205 7.683 12.429 1.00 92.81 325 ARG A O 1
ATOM 2398 N N . ALA A 1 326 ? -17.258 9.534 11.161 1.00 92.44 326 ALA A N 1
ATOM 2399 C CA . ALA A 1 326 ? -18.336 9.070 10.290 1.00 92.44 326 ALA A CA 1
ATOM 2400 C C . ALA A 1 326 ? -17.953 7.790 9.529 1.00 92.44 326 ALA A C 1
ATOM 2402 O O . ALA A 1 326 ? -18.752 6.864 9.455 1.00 92.44 326 ALA A O 1
ATOM 2403 N N . ALA A 1 327 ? -16.718 7.706 9.021 1.00 92.88 327 ALA A N 1
ATOM 2404 C CA . ALA A 1 327 ? -16.233 6.509 8.341 1.00 92.88 327 ALA A CA 1
ATOM 2405 C C . ALA A 1 327 ? -16.106 5.310 9.294 1.00 92.88 327 ALA A C 1
ATOM 2407 O O . ALA A 1 327 ? -16.431 4.193 8.905 1.00 92.88 327 ALA A O 1
ATOM 2408 N N . ARG A 1 328 ? -15.656 5.527 10.539 1.00 94.75 328 ARG A N 1
ATOM 2409 C CA . ARG A 1 328 ? -15.571 4.471 11.564 1.00 94.75 328 ARG A CA 1
ATOM 2410 C C . ARG A 1 328 ? -16.951 3.922 11.921 1.00 94.75 328 ARG A C 1
ATOM 2412 O O . ARG A 1 328 ? -17.151 2.716 11.864 1.00 94.75 328 ARG A O 1
ATOM 2419 N N . LEU A 1 329 ? -17.922 4.798 12.192 1.00 94.88 329 LEU A N 1
ATOM 2420 C CA . LEU A 1 329 ? -19.302 4.388 12.481 1.00 94.88 329 LEU A CA 1
ATOM 2421 C C . LEU A 1 329 ? -19.959 3.685 11.283 1.00 94.88 329 LEU A C 1
ATOM 2423 O O . LEU A 1 329 ? -20.621 2.671 11.465 1.00 94.88 329 LEU A O 1
ATOM 2427 N N . ALA A 1 330 ? -19.721 4.156 10.055 1.00 93.25 330 ALA A N 1
ATOM 2428 C CA . ALA A 1 330 ? -20.219 3.492 8.848 1.00 93.25 330 ALA A CA 1
ATOM 2429 C C . ALA A 1 330 ? -19.598 2.098 8.630 1.00 93.25 330 ALA A C 1
ATOM 2431 O O . ALA A 1 330 ? -20.255 1.209 8.091 1.00 93.25 330 ALA A O 1
ATOM 2432 N N . ALA A 1 331 ? -18.342 1.896 9.041 1.00 92.06 331 ALA A N 1
ATOM 2433 C CA . ALA A 1 331 ? -17.695 0.587 8.997 1.00 92.06 331 ALA A CA 1
ATOM 2434 C C . ALA A 1 331 ? -18.305 -0.396 10.010 1.00 92.06 331 ALA A C 1
ATOM 2436 O O . ALA A 1 331 ? -18.397 -1.581 9.703 1.00 92.06 331 ALA A O 1
ATOM 2437 N N . LEU A 1 332 ? -18.759 0.092 11.170 1.00 92.25 332 LEU A N 1
ATOM 2438 C CA . LEU A 1 332 ? -19.505 -0.712 12.143 1.00 92.25 332 LEU A CA 1
ATOM 2439 C C . LEU A 1 332 ? -20.929 -1.036 11.672 1.00 92.25 332 LEU A C 1
ATOM 2441 O O . LEU A 1 332 ? -21.396 -2.144 11.901 1.00 92.25 332 LEU A O 1
ATOM 2445 N N . ASP A 1 333 ? -21.592 -0.100 10.988 1.00 90.94 333 ASP A N 1
ATOM 2446 C CA . ASP A 1 333 ? -22.927 -0.309 10.401 1.00 90.94 333 ASP A CA 1
ATOM 2447 C C . ASP A 1 333 ? -22.897 -1.358 9.276 1.00 90.94 333 ASP A C 1
ATOM 2449 O O . ASP A 1 333 ? -23.789 -2.193 9.156 1.00 90.94 333 ASP A O 1
ATOM 2453 N N . ARG A 1 334 ? -21.853 -1.336 8.431 1.00 88.62 334 ARG A N 1
ATOM 2454 C CA . ARG A 1 334 ? -21.741 -2.209 7.245 1.00 88.62 334 ARG A CA 1
ATOM 2455 C C . ARG A 1 334 ? -20.366 -2.874 7.146 1.00 88.62 334 ARG A C 1
ATOM 2457 O O . ARG A 1 334 ? -19.634 -2.622 6.177 1.00 88.62 334 ARG A O 1
ATOM 2464 N N . PRO A 1 335 ? -20.015 -3.774 8.083 1.00 87.81 335 PRO A N 1
ATOM 2465 C CA . PRO A 1 335 ? -18.681 -4.377 8.168 1.00 87.81 335 PRO A CA 1
ATOM 2466 C C . PRO A 1 335 ? -18.323 -5.207 6.932 1.00 87.81 335 PRO A C 1
ATOM 2468 O O . PRO A 1 335 ? -17.159 -5.273 6.537 1.00 87.81 335 PRO A O 1
ATOM 2471 N N . ALA A 1 336 ? -19.324 -5.776 6.253 1.00 85.06 336 ALA A N 1
ATOM 2472 C CA . ALA A 1 336 ? -19.151 -6.535 5.017 1.00 85.06 336 ALA A CA 1
ATOM 2473 C C . ALA A 1 336 ? -18.394 -5.760 3.919 1.00 85.06 336 ALA A C 1
ATOM 2475 O O . ALA A 1 336 ? -17.636 -6.360 3.158 1.00 85.06 336 ALA A O 1
ATOM 2476 N N . ARG A 1 337 ? -18.527 -4.427 3.861 1.00 85.12 337 ARG A N 1
ATOM 2477 C CA . ARG A 1 337 ? -17.877 -3.583 2.838 1.00 85.12 337 ARG A CA 1
ATOM 2478 C C . ARG A 1 337 ? -16.353 -3.577 2.922 1.00 85.12 337 ARG A C 1
ATOM 2480 O O . ARG A 1 337 ? -15.701 -3.276 1.925 1.00 85.12 337 ARG A O 1
ATOM 2487 N N . LEU A 1 338 ? -15.784 -3.899 4.084 1.00 86.00 338 LEU A N 1
ATOM 2488 C CA . LEU A 1 338 ? -14.334 -3.901 4.302 1.00 86.00 338 LEU A CA 1
ATOM 2489 C C . LEU A 1 338 ? -13.630 -5.083 3.621 1.00 86.00 338 LEU A C 1
ATOM 2491 O O . LEU A 1 338 ? -12.424 -5.034 3.390 1.00 86.00 338 LEU A O 1
ATOM 2495 N N . TRP A 1 339 ? -14.376 -6.137 3.287 1.00 84.25 339 TRP A N 1
ATOM 2496 C CA . TRP A 1 339 ? -13.827 -7.394 2.775 1.00 84.25 339 TRP A CA 1
ATOM 2497 C C . TRP A 1 339 ? -13.646 -7.417 1.256 1.00 84.25 339 TRP A C 1
ATOM 2499 O O . TRP A 1 339 ? -12.902 -8.255 0.741 1.00 84.25 339 TRP A O 1
ATOM 2509 N N . GLY A 1 340 ? -14.304 -6.492 0.555 1.00 81.62 340 GLY A N 1
ATOM 2510 C CA . GLY A 1 340 ? -14.255 -6.361 -0.894 1.00 81.62 340 GLY A CA 1
ATOM 2511 C C . GLY A 1 340 ? -13.006 -5.654 -1.413 1.00 81.62 340 GLY A C 1
ATOM 2512 O O . GLY A 1 340 ? -12.319 -4.924 -0.702 1.00 81.62 340 GLY A O 1
ATOM 2513 N N . LEU A 1 341 ? -12.747 -5.831 -2.708 1.00 83.75 341 LEU A N 1
ATOM 2514 C CA . LEU A 1 341 ? -11.711 -5.095 -3.427 1.00 83.75 341 LEU A CA 1
ATOM 2515 C C . LEU A 1 341 ? -12.209 -3.681 -3.758 1.00 83.75 341 LEU A C 1
ATOM 2517 O O . LEU A 1 341 ? -13.276 -3.521 -4.349 1.00 83.75 341 LEU A O 1
ATOM 2521 N N . SER A 1 342 ? -11.458 -2.638 -3.408 1.00 86.62 342 SER A N 1
ATOM 2522 C CA . SER A 1 342 ? -11.822 -1.260 -3.779 1.00 86.62 342 SER A CA 1
ATOM 2523 C C . SER A 1 342 ? -11.226 -0.846 -5.135 1.00 86.62 342 SER A C 1
ATOM 2525 O O . SER A 1 342 ? -10.240 -1.423 -5.593 1.00 86.62 342 SER A O 1
ATOM 2527 N N . VAL A 1 343 ? -11.810 0.166 -5.792 1.00 90.69 343 VAL A N 1
ATOM 2528 C CA . VAL A 1 343 ? -11.261 0.722 -7.049 1.00 90.69 343 VAL A CA 1
ATOM 2529 C C . VAL A 1 343 ? -9.838 1.273 -6.849 1.00 90.69 343 VAL A C 1
ATOM 2531 O O . VAL A 1 343 ? -8.965 0.881 -7.620 1.00 90.69 343 VAL A O 1
ATOM 2534 N N . PRO A 1 344 ? -9.543 2.077 -5.803 1.00 88.62 344 PRO A N 1
ATOM 2535 C CA . PRO A 1 344 ? -8.181 2.559 -5.563 1.00 88.62 344 PRO A CA 1
ATOM 2536 C C . PRO A 1 344 ? -7.180 1.434 -5.277 1.00 88.62 344 PRO A C 1
ATOM 2538 O O . PRO A 1 344 ? -6.042 1.499 -5.722 1.00 88.62 344 PRO A O 1
ATOM 2541 N N . GLU A 1 345 ? -7.600 0.385 -4.566 1.00 86.81 345 GLU A N 1
ATOM 2542 C CA . GLU A 1 345 ? -6.758 -0.789 -4.298 1.00 86.81 345 GLU A CA 1
ATOM 2543 C C . GLU A 1 345 ? -6.436 -1.556 -5.583 1.00 86.81 345 GLU A C 1
ATOM 2545 O O . GLU A 1 345 ? -5.289 -1.946 -5.786 1.00 86.81 345 GLU A O 1
ATOM 2550 N N . SER A 1 346 ? -7.413 -1.687 -6.485 1.00 91.50 346 SER A N 1
ATOM 2551 C CA . SER A 1 346 ? -7.219 -2.300 -7.805 1.00 91.50 346 SER A CA 1
ATOM 2552 C C . SER A 1 346 ? -6.249 -1.478 -8.652 1.00 91.50 346 SER A C 1
ATOM 2554 O O . SER A 1 346 ? -5.276 -2.022 -9.165 1.00 91.50 346 SER A O 1
ATOM 2556 N N . LEU A 1 347 ? -6.466 -0.159 -8.722 1.00 93.00 347 LEU A N 1
ATOM 2557 C CA . LEU A 1 347 ? -5.589 0.769 -9.434 1.00 93.00 347 LEU A CA 1
ATOM 2558 C C . LEU A 1 347 ? -4.155 0.689 -8.912 1.00 93.00 347 LEU A C 1
ATOM 2560 O O . LEU A 1 347 ? -3.228 0.475 -9.684 1.00 93.00 347 LEU A O 1
ATOM 2564 N N . ALA A 1 348 ? -3.968 0.802 -7.599 1.00 89.31 348 ALA A N 1
ATOM 2565 C CA . ALA A 1 348 ? -2.643 0.767 -7.001 1.00 89.31 348 ALA A CA 1
ATOM 2566 C C . ALA A 1 348 ? -1.987 -0.625 -7.110 1.00 89.31 348 ALA A C 1
ATOM 2568 O O . ALA A 1 348 ? -0.763 -0.705 -7.165 1.00 89.31 348 ALA A O 1
ATOM 2569 N N . THR A 1 349 ? -2.763 -1.717 -7.166 1.00 89.81 349 THR A N 1
ATOM 2570 C CA . THR A 1 349 ? -2.227 -3.065 -7.437 1.00 89.81 349 THR A CA 1
ATOM 2571 C C . THR A 1 349 ? -1.711 -3.138 -8.868 1.00 89.81 349 THR A C 1
ATOM 2573 O O . THR A 1 349 ? -0.619 -3.646 -9.101 1.00 89.81 349 THR A O 1
ATOM 2576 N N . GLY A 1 350 ? -2.460 -2.565 -9.813 1.00 93.12 350 GLY A N 1
ATOM 2577 C CA . GLY A 1 350 ? -2.038 -2.447 -11.202 1.00 93.12 350 GLY A CA 1
ATOM 2578 C C . GLY A 1 350 ? -0.765 -1.622 -11.332 1.00 93.12 350 GLY A C 1
ATOM 2579 O O . GLY A 1 350 ? 0.189 -2.090 -11.937 1.00 93.12 350 GLY A O 1
ATOM 2580 N N . VAL A 1 351 ? -0.710 -0.442 -10.704 1.00 92.19 351 VAL A N 1
ATOM 2581 C CA . VAL A 1 351 ? 0.485 0.420 -10.725 1.00 92.19 351 VAL A CA 1
ATOM 2582 C C . VAL A 1 351 ? 1.704 -0.325 -10.188 1.00 92.19 351 VAL A C 1
ATOM 2584 O O . VAL A 1 351 ? 2.753 -0.305 -10.824 1.00 92.19 351 VAL A O 1
ATOM 2587 N N . ALA A 1 352 ? 1.563 -1.033 -9.065 1.00 88.94 352 ALA A N 1
ATOM 2588 C CA . ALA A 1 352 ? 2.640 -1.846 -8.505 1.00 88.94 352 ALA A CA 1
ATOM 2589 C C . ALA A 1 352 ? 3.119 -2.927 -9.488 1.00 88.94 352 ALA A C 1
ATOM 2591 O O . ALA A 1 352 ? 4.319 -3.094 -9.685 1.00 88.94 352 ALA A O 1
ATOM 2592 N N . ALA A 1 353 ? 2.183 -3.635 -10.126 1.00 90.38 353 ALA A N 1
ATOM 2593 C CA . ALA A 1 353 ? 2.497 -4.675 -11.096 1.00 90.38 353 ALA A CA 1
ATOM 2594 C C . ALA A 1 353 ? 3.183 -4.112 -12.346 1.00 90.38 353 ALA A C 1
ATOM 2596 O O . ALA A 1 353 ? 4.181 -4.674 -12.776 1.00 90.38 353 ALA A O 1
ATOM 2597 N N . GLY A 1 354 ? 2.699 -2.991 -12.887 1.00 90.31 354 GLY A N 1
ATOM 2598 C CA . GLY A 1 354 ? 3.303 -2.324 -14.041 1.00 90.31 354 GLY A CA 1
ATOM 2599 C C . GLY A 1 354 ? 4.714 -1.810 -13.757 1.00 90.31 354 GLY A C 1
ATOM 2600 O O . GLY A 1 354 ? 5.595 -1.981 -14.591 1.00 90.31 354 GLY A O 1
ATOM 2601 N N . LEU A 1 355 ? 4.945 -1.246 -12.565 1.00 86.88 355 LEU A N 1
ATOM 2602 C CA . LEU A 1 355 ? 6.277 -0.805 -12.141 1.00 86.88 355 LEU A CA 1
ATOM 2603 C C . LEU A 1 355 ? 7.267 -1.977 -12.072 1.00 86.88 355 LEU A C 1
ATOM 2605 O O . LEU A 1 355 ? 8.369 -1.880 -12.597 1.00 86.88 355 LEU A O 1
ATOM 2609 N N . VAL A 1 356 ? 6.867 -3.088 -11.442 1.00 85.38 356 VAL A N 1
ATOM 2610 C CA . VAL A 1 356 ? 7.728 -4.274 -11.282 1.00 85.38 356 VAL A CA 1
ATOM 2611 C C . VAL A 1 356 ? 7.916 -5.030 -12.595 1.00 85.38 356 VAL A C 1
ATOM 2613 O O . VAL A 1 356 ? 8.979 -5.614 -12.812 1.00 85.38 356 VAL A O 1
ATOM 2616 N N . PHE A 1 357 ? 6.903 -5.036 -13.466 1.00 86.75 357 PHE A N 1
ATOM 2617 C CA . PHE A 1 357 ? 6.927 -5.767 -14.730 1.00 86.75 357 PHE A CA 1
ATOM 2618 C C . PHE A 1 357 ? 8.130 -5.375 -15.578 1.00 86.75 357 PHE A C 1
ATOM 2620 O O . PHE A 1 357 ? 8.831 -6.262 -16.047 1.00 86.75 357 PHE A O 1
ATOM 2627 N N . THR A 1 358 ? 8.398 -4.080 -15.742 1.00 79.94 358 THR A N 1
ATOM 2628 C CA . THR A 1 358 ? 9.452 -3.626 -16.653 1.00 79.94 358 THR A CA 1
ATOM 2629 C C . THR A 1 358 ? 10.846 -4.057 -16.190 1.00 79.94 358 THR A C 1
ATOM 2631 O O . THR A 1 358 ? 11.605 -4.622 -16.975 1.00 79.94 358 THR A O 1
ATOM 2634 N N . ASP A 1 359 ? 11.171 -3.872 -14.907 1.00 78.19 359 ASP A N 1
ATOM 2635 C CA . ASP A 1 359 ? 12.481 -4.271 -14.371 1.00 78.19 359 ASP A CA 1
ATOM 2636 C C . ASP A 1 359 ? 12.635 -5.799 -14.312 1.00 78.19 359 ASP A C 1
ATOM 2638 O O . ASP A 1 359 ? 13.707 -6.339 -14.590 1.00 78.19 359 ASP A O 1
ATOM 2642 N N . THR A 1 360 ? 11.547 -6.516 -14.012 1.00 83.44 360 THR A N 1
ATOM 2643 C CA . THR A 1 360 ? 11.547 -7.986 -14.026 1.00 83.44 360 THR A CA 1
ATOM 2644 C C . THR A 1 360 ? 11.711 -8.519 -15.446 1.00 83.44 360 THR A C 1
ATOM 2646 O O . THR A 1 360 ? 12.462 -9.468 -15.643 1.00 83.44 360 THR A O 1
ATOM 2649 N N . ALA A 1 361 ? 11.061 -7.900 -16.437 1.00 83.69 361 ALA A N 1
ATOM 2650 C CA . ALA A 1 361 ? 11.161 -8.305 -17.834 1.00 83.69 361 ALA A CA 1
ATOM 2651 C C . ALA A 1 361 ? 12.609 -8.269 -18.297 1.00 83.69 361 ALA A C 1
ATOM 2653 O O . ALA A 1 361 ? 13.074 -9.260 -18.842 1.00 83.69 361 ALA A O 1
ATOM 2654 N N . LEU A 1 362 ? 13.329 -7.188 -17.988 1.00 76.81 362 LEU A N 1
ATOM 2655 C CA . LEU A 1 362 ? 14.742 -7.049 -18.330 1.00 76.81 362 LEU A CA 1
ATOM 2656 C C . LEU A 1 362 ? 15.618 -8.120 -17.682 1.00 76.81 362 LEU A C 1
ATOM 2658 O O . LEU A 1 362 ? 16.431 -8.737 -18.368 1.00 76.81 362 LEU A O 1
ATOM 2662 N N . LEU A 1 363 ? 15.434 -8.364 -16.381 1.00 81.88 363 LEU A N 1
ATOM 2663 C CA . LEU A 1 363 ? 16.175 -9.407 -15.674 1.00 81.88 363 LEU A CA 1
ATOM 2664 C C . LEU A 1 363 ? 15.927 -10.780 -16.307 1.00 81.88 363 LEU A C 1
ATOM 2666 O O . LEU A 1 363 ? 16.870 -11.516 -16.579 1.00 81.88 363 LEU A O 1
ATOM 2670 N N . ILE A 1 364 ? 14.666 -11.127 -16.566 1.00 86.00 364 ILE A N 1
ATOM 2671 C CA . ILE A 1 364 ? 14.330 -12.429 -17.139 1.00 86.00 364 ILE A CA 1
ATOM 2672 C C . ILE A 1 364 ? 14.818 -12.533 -18.585 1.00 86.00 364 ILE A C 1
ATOM 2674 O O . ILE A 1 364 ? 15.350 -13.575 -18.946 1.00 86.00 364 ILE A O 1
ATOM 2678 N N . THR A 1 365 ? 14.703 -11.484 -19.405 1.00 82.38 365 THR A N 1
ATOM 2679 C CA . THR A 1 365 ? 15.223 -11.515 -20.780 1.00 82.38 365 THR A CA 1
ATOM 2680 C C . THR A 1 365 ? 16.739 -11.662 -20.818 1.00 82.38 365 THR A C 1
ATOM 2682 O O . THR A 1 365 ? 17.228 -12.398 -21.663 1.00 82.38 365 THR A O 1
ATOM 2685 N N . ALA A 1 366 ? 17.469 -11.054 -19.874 1.00 78.81 366 ALA A N 1
ATOM 2686 C CA . ALA A 1 366 ? 18.915 -11.252 -19.745 1.00 78.81 366 ALA A CA 1
ATOM 2687 C C . ALA A 1 366 ? 19.276 -12.699 -19.352 1.00 78.81 366 ALA A C 1
ATOM 2689 O O . ALA A 1 366 ? 20.329 -13.203 -19.725 1.00 78.81 366 ALA A O 1
ATOM 2690 N N . LEU A 1 367 ? 18.388 -13.391 -18.627 1.00 84.19 367 LEU A N 1
ATOM 2691 C CA . LEU A 1 367 ? 18.534 -14.811 -18.279 1.00 84.19 367 LEU A CA 1
ATOM 2692 C C . LEU A 1 367 ? 18.039 -15.765 -19.381 1.00 84.19 367 LEU A C 1
ATOM 2694 O O . LEU A 1 367 ? 18.348 -16.954 -19.338 1.00 84.19 367 LEU A O 1
ATOM 2698 N N . THR A 1 368 ? 17.266 -15.272 -20.352 1.00 84.44 368 THR A N 1
ATOM 2699 C CA . THR A 1 368 ? 16.743 -16.044 -21.490 1.00 84.44 368 THR A CA 1
ATOM 2700 C C . THR A 1 368 ? 17.124 -15.380 -22.821 1.00 84.44 368 THR A C 1
ATOM 2702 O O . THR A 1 368 ? 16.225 -14.974 -23.572 1.00 84.44 368 THR A O 1
ATOM 2705 N N . PRO A 1 369 ? 18.430 -15.251 -23.126 1.00 74.62 369 PRO A N 1
ATOM 2706 C CA . PRO A 1 369 ? 18.910 -14.465 -24.266 1.00 74.62 369 PRO A CA 1
ATOM 2707 C C . PRO A 1 369 ? 18.402 -15.002 -25.613 1.00 74.62 369 PRO A C 1
ATOM 2709 O O . PRO A 1 369 ? 18.190 -14.238 -26.550 1.00 74.62 369 PRO A O 1
ATOM 2712 N N . ASP A 1 370 ? 18.097 -16.300 -25.690 1.00 79.44 370 ASP A N 1
ATOM 2713 C CA . ASP A 1 370 ? 17.632 -16.956 -26.918 1.00 79.44 370 ASP A CA 1
ATOM 2714 C C . ASP A 1 370 ? 16.210 -16.539 -27.341 1.00 79.44 370 ASP A C 1
ATOM 2716 O O . ASP A 1 370 ? 15.788 -16.796 -28.470 1.00 79.44 370 ASP A O 1
ATOM 2720 N N . SER A 1 371 ? 15.415 -15.933 -26.445 1.00 82.00 371 SER A N 1
ATOM 2721 C CA . SER A 1 371 ? 14.056 -15.506 -26.782 1.00 82.00 371 SER A CA 1
ATOM 2722 C C . SER A 1 371 ? 13.504 -14.417 -25.865 1.00 82.00 371 SER A C 1
ATOM 2724 O O . SER A 1 371 ? 13.000 -14.670 -24.767 1.00 82.00 371 SER A O 1
ATOM 2726 N N . ILE A 1 372 ? 13.440 -13.201 -26.406 1.00 78.44 372 ILE A N 1
ATOM 2727 C CA . ILE A 1 372 ? 12.768 -12.055 -25.779 1.00 78.44 372 ILE A CA 1
ATOM 2728 C C . ILE A 1 372 ? 11.307 -12.398 -25.464 1.00 78.44 372 ILE A C 1
ATOM 2730 O O . ILE A 1 372 ? 10.834 -12.180 -24.352 1.00 78.44 372 ILE A O 1
ATOM 2734 N N . ALA A 1 373 ? 10.589 -13.006 -26.413 1.00 84.12 373 ALA A N 1
ATOM 2735 C CA . ALA A 1 373 ? 9.189 -13.381 -26.223 1.00 84.12 373 ALA A CA 1
ATOM 2736 C C . ALA A 1 373 ? 8.994 -14.316 -25.016 1.00 84.12 373 ALA A C 1
ATOM 2738 O O . ALA A 1 373 ? 8.027 -14.160 -24.268 1.00 84.12 373 ALA A O 1
ATOM 2739 N N . THR A 1 374 ? 9.911 -15.263 -24.800 1.00 87.50 374 THR A N 1
ATOM 2740 C CA . THR A 1 374 ? 9.892 -16.141 -23.623 1.00 87.50 374 THR A CA 1
ATOM 2741 C C . THR A 1 374 ? 10.077 -15.345 -22.335 1.00 87.50 374 THR A C 1
ATOM 2743 O O . THR A 1 374 ? 9.282 -15.521 -21.408 1.00 87.50 374 THR A O 1
ATOM 2746 N N . GLY A 1 375 ? 11.030 -14.411 -22.292 1.00 85.88 375 GLY A N 1
ATOM 2747 C CA . GLY A 1 375 ? 11.258 -13.588 -21.104 1.00 85.88 375 GLY A CA 1
ATOM 2748 C C . GLY A 1 375 ? 10.042 -12.744 -20.699 1.00 85.88 375 GLY A C 1
ATOM 2749 O O . GLY A 1 375 ? 9.657 -12.717 -19.525 1.00 85.88 375 GLY A O 1
ATOM 2750 N N . TYR A 1 376 ? 9.340 -12.146 -21.666 1.00 86.38 376 TYR A N 1
ATOM 2751 C CA . TYR A 1 376 ? 8.094 -11.413 -21.398 1.00 86.38 376 TYR A CA 1
ATOM 2752 C C . TYR A 1 376 ? 6.940 -12.325 -20.979 1.00 86.38 376 TYR A C 1
ATOM 2754 O O . TYR A 1 376 ? 6.149 -11.937 -20.121 1.00 86.38 376 TYR A O 1
ATOM 2762 N N . ARG A 1 377 ? 6.825 -13.535 -21.542 1.00 90.81 377 ARG A N 1
ATOM 2763 C CA . ARG A 1 377 ? 5.797 -14.508 -21.129 1.00 90.81 377 ARG A CA 1
ATOM 2764 C C . ARG A 1 377 ? 6.004 -14.955 -19.686 1.00 90.81 377 ARG A C 1
ATOM 2766 O O . ARG A 1 377 ? 5.045 -14.954 -18.919 1.00 90.81 377 ARG A O 1
ATOM 2773 N N . ILE A 1 378 ? 7.241 -15.285 -19.309 1.00 92.00 378 ILE A N 1
ATOM 2774 C CA . ILE A 1 378 ? 7.600 -15.641 -17.929 1.00 92.00 378 ILE A CA 1
ATOM 2775 C C . ILE A 1 378 ? 7.291 -14.467 -16.998 1.00 92.00 378 ILE A C 1
ATOM 2777 O O . ILE A 1 378 ? 6.620 -14.639 -15.983 1.00 92.00 378 ILE A O 1
ATOM 2781 N N . THR A 1 379 ? 7.694 -13.254 -17.372 1.00 89.75 379 THR A N 1
ATOM 2782 C CA . THR A 1 379 ? 7.447 -12.055 -16.562 1.00 89.75 379 THR A CA 1
ATOM 2783 C C . THR A 1 379 ? 5.957 -11.752 -16.412 1.00 89.75 379 THR A C 1
ATOM 2785 O O . THR A 1 379 ? 5.483 -11.465 -15.310 1.00 89.75 379 THR A O 1
ATOM 2788 N N . GLY A 1 380 ? 5.188 -11.865 -17.497 1.00 90.19 380 GLY A N 1
ATOM 2789 C CA . GLY A 1 380 ? 3.731 -11.737 -17.488 1.00 90.19 380 GLY A CA 1
ATOM 2790 C C . GLY A 1 380 ? 3.058 -12.798 -16.624 1.00 90.19 380 GLY A C 1
ATOM 2791 O O . GLY A 1 380 ? 2.133 -12.476 -15.884 1.00 90.19 380 GLY A O 1
ATOM 2792 N N . ALA A 1 381 ? 3.553 -14.037 -16.640 1.00 92.44 381 ALA A N 1
ATOM 2793 C CA . ALA A 1 381 ? 3.063 -15.094 -15.763 1.00 92.44 381 ALA A CA 1
ATOM 2794 C C . ALA A 1 381 ? 3.355 -14.789 -14.284 1.00 92.44 381 ALA A C 1
ATOM 2796 O O . ALA A 1 381 ? 2.447 -14.879 -13.462 1.00 92.44 381 ALA A O 1
ATOM 2797 N N . LEU A 1 382 ? 4.577 -14.365 -13.939 1.00 90.94 382 LEU A N 1
ATOM 2798 C CA . LEU A 1 382 ? 4.966 -14.039 -12.560 1.00 90.94 382 LEU A CA 1
ATOM 2799 C C . LEU A 1 382 ? 4.168 -12.854 -11.997 1.00 90.94 382 LEU A C 1
ATOM 2801 O O . LEU A 1 382 ? 3.573 -12.941 -10.920 1.00 90.94 382 LEU A O 1
ATOM 2805 N N . THR A 1 383 ? 4.121 -11.747 -12.740 1.00 88.44 383 THR A N 1
ATOM 2806 C CA . THR A 1 383 ? 3.387 -10.538 -12.335 1.00 88.44 383 THR A CA 1
ATOM 2807 C C . THR A 1 383 ? 1.876 -10.762 -12.350 1.00 88.44 383 THR A C 1
ATOM 2809 O O . THR A 1 383 ? 1.186 -10.383 -11.402 1.00 88.44 383 THR A O 1
ATOM 2812 N N . GLY A 1 384 ? 1.359 -11.446 -13.374 1.00 88.12 384 GLY A N 1
ATOM 2813 C CA . GLY A 1 384 ? -0.043 -11.834 -13.486 1.00 88.12 384 GLY A CA 1
ATOM 2814 C C . GLY A 1 384 ? -0.486 -12.743 -12.344 1.00 88.12 384 GLY A C 1
ATOM 2815 O O . GLY A 1 384 ? -1.551 -12.517 -11.774 1.00 88.12 384 GLY A O 1
ATOM 2816 N N . TRP A 1 385 ? 0.343 -13.708 -11.936 1.00 89.12 385 TRP A N 1
ATOM 2817 C CA . TRP A 1 385 ? 0.062 -14.581 -10.795 1.00 89.12 385 TRP A CA 1
ATOM 2818 C C . TRP A 1 385 ? 0.004 -13.804 -9.475 1.00 89.12 385 TRP A C 1
ATOM 2820 O O . TRP A 1 385 ? -0.935 -13.981 -8.696 1.00 89.12 385 TRP A O 1
ATOM 2830 N N . ALA A 1 386 ? 0.939 -12.876 -9.249 1.00 86.75 386 ALA A N 1
ATOM 2831 C CA . ALA A 1 386 ? 0.924 -12.014 -8.067 1.00 86.75 386 ALA A CA 1
ATOM 2832 C C . ALA A 1 386 ? -0.346 -11.140 -8.002 1.00 86.75 386 ALA A C 1
ATOM 2834 O O . ALA A 1 386 ? -1.013 -11.076 -6.964 1.00 86.75 386 ALA A O 1
ATOM 2835 N N . VAL A 1 387 ? -0.725 -10.515 -9.123 1.00 87.50 387 VAL A N 1
ATOM 2836 C CA . VAL A 1 387 ? -1.961 -9.721 -9.244 1.00 87.50 387 VAL A CA 1
ATOM 2837 C C . VAL A 1 387 ? -3.198 -10.591 -9.030 1.00 87.50 387 VAL A C 1
ATOM 2839 O O . VAL A 1 387 ? -4.099 -10.217 -8.271 1.00 87.50 387 VAL A O 1
ATOM 2842 N N . ALA A 1 388 ? -3.237 -11.768 -9.656 1.00 86.75 388 ALA A N 1
ATOM 2843 C CA . ALA A 1 388 ? -4.334 -12.709 -9.517 1.00 86.75 388 ALA A CA 1
ATOM 2844 C C . ALA A 1 388 ? -4.497 -13.164 -8.065 1.00 86.75 388 ALA A C 1
ATOM 2846 O O . ALA A 1 388 ? -5.628 -13.246 -7.592 1.00 86.75 388 ALA A O 1
ATOM 2847 N N . GLY A 1 389 ? -3.402 -13.375 -7.331 1.00 85.06 389 GLY A N 1
ATOM 2848 C CA . GLY A 1 389 ? -3.428 -13.679 -5.902 1.00 85.06 389 GLY A CA 1
ATOM 2849 C C . GLY A 1 389 ? -4.128 -12.592 -5.083 1.00 85.06 389 GLY A C 1
ATOM 2850 O O . GLY A 1 389 ? -5.040 -12.893 -4.313 1.00 85.06 389 GLY A O 1
ATOM 2851 N N . VAL A 1 390 ? -3.775 -11.317 -5.285 1.00 85.00 390 VAL A N 1
ATOM 2852 C CA . VAL A 1 390 ? -4.401 -10.186 -4.569 1.00 85.00 390 VAL A CA 1
ATOM 2853 C C . VAL A 1 390 ? -5.899 -10.093 -4.873 1.00 85.00 390 VAL A C 1
ATOM 2855 O O . VAL A 1 390 ? -6.719 -10.011 -3.953 1.00 85.00 390 VAL A O 1
ATOM 2858 N N . VAL A 1 391 ? -6.264 -10.136 -6.156 1.00 86.06 391 VAL A N 1
ATOM 2859 C CA . VAL A 1 391 ? -7.655 -10.001 -6.611 1.00 86.06 391 VAL A CA 1
ATOM 2860 C C . VAL A 1 391 ? -8.500 -11.191 -6.159 1.00 86.06 391 VAL A C 1
ATOM 2862 O O . VAL A 1 391 ? -9.575 -11.000 -5.591 1.00 86.06 391 VAL A O 1
ATOM 2865 N N . THR A 1 392 ? -8.015 -12.414 -6.363 1.00 84.44 392 THR A N 1
ATOM 2866 C CA . THR A 1 392 ? -8.757 -13.642 -6.046 1.00 84.44 392 THR A CA 1
ATOM 2867 C C . THR A 1 392 ? -8.955 -13.785 -4.544 1.00 84.44 392 THR A C 1
ATOM 2869 O O . THR A 1 392 ? -10.073 -14.048 -4.112 1.00 84.44 392 THR A O 1
ATOM 2872 N N . VAL A 1 393 ? -7.931 -13.507 -3.724 1.00 85.62 393 VAL A N 1
ATOM 2873 C CA . VAL A 1 393 ? -8.080 -13.502 -2.258 1.00 85.62 393 VAL A CA 1
ATOM 2874 C C . VAL A 1 393 ? -9.120 -12.471 -1.821 1.00 85.62 393 VAL A C 1
ATOM 2876 O O . VAL A 1 393 ? -9.967 -12.777 -0.983 1.00 85.62 393 VAL A O 1
ATOM 2879 N N . ALA A 1 394 ? -9.111 -11.263 -2.394 1.00 84.50 394 ALA A N 1
ATOM 2880 C CA . ALA A 1 394 ? -10.108 -10.247 -2.065 1.00 84.50 394 ALA A CA 1
ATOM 2881 C C . ALA A 1 394 ? -11.537 -10.678 -2.446 1.00 84.50 394 ALA A C 1
ATOM 2883 O O . ALA A 1 394 ? -12.472 -10.463 -1.676 1.00 84.50 394 ALA A O 1
ATOM 2884 N N . LEU A 1 395 ? -11.709 -11.320 -3.602 1.00 83.62 395 LEU A N 1
ATOM 2885 C CA . LEU A 1 395 ? -13.010 -11.800 -4.068 1.00 83.62 395 LEU A CA 1
ATOM 2886 C C . LEU A 1 395 ? -13.501 -13.025 -3.289 1.00 83.62 395 LEU A C 1
ATOM 2888 O O . LEU A 1 395 ? -14.682 -13.087 -2.960 1.00 83.62 395 LEU A O 1
ATOM 2892 N N . TRP A 1 396 ? -12.620 -13.957 -2.920 1.00 82.50 396 TRP A N 1
ATOM 2893 C CA . TRP A 1 396 ? -12.970 -15.092 -2.061 1.00 82.50 396 TRP A CA 1
ATOM 2894 C C . TRP A 1 396 ? -13.341 -14.664 -0.649 1.00 82.50 396 TRP A C 1
ATOM 2896 O O . TRP A 1 396 ? -14.285 -15.199 -0.079 1.00 82.50 396 TRP A O 1
ATOM 2906 N N . ARG A 1 397 ? -12.667 -13.654 -0.095 1.00 83.50 397 ARG A N 1
ATOM 2907 C CA . ARG A 1 397 ? -13.082 -13.028 1.166 1.00 83.50 397 ARG A CA 1
ATOM 2908 C C . ARG A 1 397 ? -14.473 -12.436 1.077 1.00 83.50 397 ARG A C 1
ATOM 2910 O O . ARG A 1 397 ? -15.309 -12.724 1.925 1.00 83.50 397 ARG A O 1
ATOM 2917 N N . ALA A 1 398 ? -14.722 -11.638 0.040 1.00 82.25 398 ALA A N 1
ATOM 2918 C CA . ALA A 1 398 ? -16.045 -11.087 -0.204 1.00 82.25 398 ALA A CA 1
ATOM 2919 C C . ALA A 1 398 ? -17.096 -12.199 -0.342 1.00 82.25 398 ALA A C 1
ATOM 2921 O O . ALA A 1 398 ? -18.210 -12.051 0.161 1.00 82.25 398 ALA A O 1
ATOM 2922 N N . ALA A 1 399 ? -16.712 -13.330 -0.945 1.00 80.06 399 ALA A N 1
ATOM 2923 C CA . ALA A 1 399 ? -17.576 -14.488 -1.068 1.00 80.06 399 ALA A CA 1
ATOM 2924 C C . ALA A 1 399 ? -17.881 -15.190 0.253 1.00 80.06 399 ALA A C 1
ATOM 2926 O O . ALA A 1 399 ? -19.044 -15.462 0.547 1.00 80.06 399 ALA A O 1
ATOM 2927 N N . ALA A 1 400 ? -16.862 -15.393 1.085 1.00 79.12 400 ALA A N 1
ATOM 2928 C CA . ALA A 1 400 ? -16.995 -16.025 2.392 1.00 79.12 400 ALA A CA 1
ATOM 2929 C C . ALA A 1 400 ? -17.919 -15.247 3.342 1.00 79.12 400 ALA A C 1
ATOM 2931 O O . ALA A 1 400 ? -18.621 -15.851 4.148 1.00 79.12 400 ALA A O 1
ATOM 2932 N N . VAL A 1 401 ? -17.973 -13.916 3.222 1.00 77.88 401 VAL A N 1
ATOM 2933 C CA . VAL A 1 401 ? -18.883 -13.078 4.021 1.00 77.88 401 VAL A CA 1
ATOM 2934 C C . VAL A 1 401 ? -20.359 -13.301 3.647 1.00 77.88 401 VAL A C 1
ATOM 2936 O O . VAL A 1 401 ? -21.238 -13.044 4.471 1.00 77.88 401 VAL A O 1
ATOM 2939 N N . ARG A 1 402 ? -20.643 -13.802 2.432 1.00 74.00 402 ARG A N 1
ATOM 2940 C CA . ARG A 1 402 ? -21.995 -14.059 1.889 1.00 74.00 402 ARG A CA 1
ATOM 2941 C C . ARG A 1 402 ? -22.941 -12.854 1.968 1.00 74.00 402 ARG A C 1
ATOM 2943 O O . ARG A 1 402 ? -24.151 -13.010 2.080 1.00 74.00 402 ARG A O 1
ATOM 2950 N N . HIS A 1 403 ? -22.396 -11.641 1.873 1.00 75.94 403 HIS A N 1
ATOM 2951 C CA . HIS A 1 403 ? -23.171 -10.405 1.972 1.00 75.94 403 HIS A CA 1
ATOM 2952 C C . HIS A 1 403 ? -23.079 -9.594 0.667 1.00 75.94 403 HIS A C 1
ATOM 2954 O O . HIS A 1 403 ? -21.965 -9.373 0.181 1.00 75.94 403 HIS A O 1
ATOM 2960 N N . PRO A 1 404 ? -24.198 -9.086 0.107 1.00 75.69 404 PRO A N 1
ATOM 2961 C CA . PRO A 1 404 ? -24.197 -8.321 -1.147 1.00 75.69 404 PRO A CA 1
ATOM 2962 C C . PRO A 1 404 ? -23.211 -7.141 -1.146 1.00 75.69 404 PRO A C 1
ATOM 2964 O O . PRO A 1 404 ? -22.458 -6.942 -2.101 1.00 75.69 404 PRO A O 1
ATOM 2967 N N . ASP A 1 405 ? -23.143 -6.412 -0.029 1.00 78.00 405 ASP A N 1
ATOM 2968 C CA . ASP A 1 405 ? -22.219 -5.283 0.138 1.00 78.00 405 ASP A CA 1
ATOM 2969 C C . ASP A 1 405 ? -20.725 -5.658 0.089 1.00 78.00 405 ASP A C 1
ATOM 2971 O O . ASP A 1 405 ? -19.906 -4.786 -0.202 1.00 78.00 405 ASP A O 1
ATOM 2975 N N . ALA A 1 406 ? -20.350 -6.920 0.339 1.00 76.19 406 ALA A N 1
ATOM 2976 C CA . ALA A 1 406 ? -18.949 -7.351 0.312 1.00 76.19 406 ALA A CA 1
ATOM 2977 C C . ALA A 1 406 ? -18.413 -7.470 -1.119 1.00 76.19 406 ALA A C 1
ATOM 2979 O O . ALA A 1 406 ? -17.274 -7.099 -1.409 1.00 76.19 406 ALA A O 1
ATOM 2980 N N . TYR A 1 407 ? -19.249 -7.937 -2.045 1.00 65.50 407 TYR A N 1
ATOM 2981 C CA . TYR A 1 407 ? -18.865 -8.061 -3.446 1.00 65.50 407 TYR A CA 1
ATOM 2982 C C . TYR A 1 407 ? -18.786 -6.709 -4.131 1.00 65.50 407 TYR A C 1
ATOM 2984 O O . TYR A 1 407 ? -17.973 -6.552 -5.029 1.00 65.50 407 TYR A O 1
ATOM 2992 N N . GLY A 1 408 ? -19.581 -5.729 -3.695 1.00 62.88 408 GLY A N 1
ATOM 2993 C CA . GLY A 1 408 ? -19.769 -4.430 -4.333 1.00 62.88 408 GLY A CA 1
ATOM 2994 C C . GLY A 1 408 ? -20.246 -4.508 -5.789 1.00 62.88 408 GLY A C 1
ATOM 2995 O O . GLY A 1 408 ? -20.001 -5.452 -6.532 1.00 62.88 408 GLY A O 1
ATOM 2996 N N . LEU A 1 409 ? -20.968 -3.480 -6.216 1.00 64.75 409 LEU A N 1
ATOM 2997 C CA . LEU A 1 409 ? -21.863 -3.582 -7.372 1.00 64.75 409 LEU A CA 1
ATOM 2998 C C . LEU A 1 409 ? -21.166 -3.582 -8.752 1.00 64.75 409 LEU A C 1
ATOM 3000 O O . LEU A 1 409 ? -21.856 -3.556 -9.765 1.00 64.75 409 LEU A O 1
ATOM 3004 N N . ARG A 1 410 ? -19.823 -3.529 -8.834 1.00 85.06 410 ARG A N 1
ATOM 3005 C CA . ARG A 1 410 ? -19.095 -3.223 -10.090 1.00 85.06 410 ARG A CA 1
ATOM 3006 C C . ARG A 1 410 ? -17.715 -3.910 -10.204 1.00 85.06 410 ARG A C 1
ATOM 3008 O O . ARG A 1 410 ? -16.699 -3.219 -10.115 1.00 85.06 410 ARG A O 1
ATOM 3015 N N . PRO A 1 411 ? -17.635 -5.242 -10.404 1.00 87.25 411 PRO A N 1
ATOM 3016 C CA . PRO A 1 411 ? -16.357 -5.939 -10.604 1.00 87.25 411 PRO A CA 1
ATOM 3017 C C . PRO A 1 411 ? -15.597 -5.422 -11.836 1.00 87.25 411 PRO A C 1
ATOM 3019 O O . PRO A 1 411 ? -14.429 -5.074 -11.707 1.00 87.25 411 PRO A O 1
ATOM 3022 N N . ALA A 1 412 ? -16.282 -5.230 -12.970 1.00 91.81 412 ALA A N 1
ATOM 3023 C CA . ALA A 1 412 ? -15.681 -4.719 -14.203 1.00 91.81 412 ALA A CA 1
ATOM 3024 C C . ALA A 1 412 ? -14.958 -3.371 -14.022 1.00 91.81 412 ALA A C 1
ATOM 3026 O O . ALA A 1 412 ? -13.852 -3.203 -14.518 1.00 91.81 412 ALA A O 1
ATOM 3027 N N . LEU A 1 413 ? -15.530 -2.430 -13.256 1.00 94.06 413 LEU A N 1
ATOM 3028 C CA . LEU A 1 413 ? -14.899 -1.129 -12.982 1.00 94.06 413 LEU A CA 1
ATOM 3029 C C . LEU A 1 413 ? -13.575 -1.273 -12.217 1.00 94.06 413 LEU A C 1
ATOM 3031 O O . LEU A 1 413 ? -12.625 -0.535 -12.460 1.00 94.06 413 LEU A O 1
ATOM 3035 N N . ARG A 1 414 ? -13.504 -2.220 -11.281 1.00 91.75 414 ARG A N 1
ATOM 3036 C CA . ARG A 1 414 ? -12.285 -2.489 -10.506 1.00 91.75 414 ARG A CA 1
ATOM 3037 C C . ARG A 1 414 ? -11.224 -3.149 -11.370 1.00 91.75 414 ARG A C 1
ATOM 3039 O O . ARG A 1 414 ? -10.061 -2.787 -11.275 1.00 91.75 414 ARG A O 1
ATOM 3046 N N . GLY A 1 415 ? -11.633 -4.062 -12.244 1.00 93.69 415 GLY A N 1
ATOM 3047 C CA . GLY A 1 415 ? -10.750 -4.645 -13.242 1.00 93.69 415 GLY A CA 1
ATOM 3048 C C . GLY A 1 415 ? -10.232 -3.643 -14.261 1.00 93.69 415 GLY A C 1
ATOM 3049 O O . GLY A 1 415 ? -9.044 -3.646 -14.558 1.00 93.69 415 GLY A O 1
ATOM 3050 N N . ALA A 1 416 ? -11.090 -2.743 -14.737 1.00 96.25 416 ALA A N 1
ATOM 3051 C CA . ALA A 1 416 ? -10.678 -1.635 -15.588 1.00 96.25 416 ALA A CA 1
ATOM 3052 C C . ALA A 1 416 ? -9.630 -0.774 -14.872 1.00 96.25 416 ALA A C 1
ATOM 3054 O O . ALA A 1 416 ? -8.567 -0.526 -15.427 1.00 96.25 416 ALA A O 1
ATOM 3055 N N . ALA A 1 417 ? -9.871 -0.418 -13.604 1.00 96.00 417 ALA A N 1
ATOM 3056 C CA . ALA A 1 417 ? -8.906 0.319 -12.793 1.00 96.00 417 ALA A CA 1
ATOM 3057 C C . ALA A 1 417 ? -7.586 -0.443 -12.587 1.00 96.00 417 ALA A C 1
ATOM 3059 O O . ALA A 1 417 ? -6.527 0.170 -12.639 1.00 96.00 417 ALA A O 1
ATOM 3060 N N . LEU A 1 418 ? -7.630 -1.767 -12.398 1.00 94.88 418 LEU A N 1
ATOM 3061 C CA . LEU A 1 418 ? -6.438 -2.618 -12.355 1.00 94.88 418 LEU A CA 1
ATOM 3062 C C . LEU A 1 418 ? -5.643 -2.528 -13.664 1.00 94.88 418 LEU A C 1
ATOM 3064 O O . LEU A 1 418 ? -4.448 -2.255 -13.622 1.00 94.88 418 LEU A O 1
ATOM 3068 N N . GLY A 1 419 ? -6.301 -2.701 -14.813 1.00 95.44 419 GLY A N 1
ATOM 3069 C CA . GLY A 1 419 ? -5.676 -2.594 -16.134 1.00 95.44 419 GLY A CA 1
ATOM 3070 C C . GLY A 1 419 ? -5.083 -1.210 -16.405 1.00 95.44 419 GLY A C 1
ATOM 3071 O O . GLY A 1 419 ? -3.928 -1.101 -16.812 1.00 95.44 419 GLY A O 1
ATOM 3072 N N . THR A 1 420 ? -5.831 -0.147 -16.089 1.00 96.38 420 THR A N 1
ATOM 3073 C CA . THR A 1 420 ? -5.335 1.239 -16.120 1.00 96.38 420 THR A CA 1
ATOM 3074 C C . THR A 1 420 ? -4.119 1.414 -15.217 1.00 96.38 420 THR A C 1
ATOM 3076 O O . THR A 1 420 ? -3.172 2.100 -15.585 1.00 96.38 420 THR A O 1
ATOM 3079 N N . GLY A 1 421 ? -4.123 0.778 -14.045 1.00 94.69 421 GLY A N 1
ATOM 3080 C CA . GLY A 1 421 ? -2.998 0.792 -13.125 1.00 94.69 421 GLY A CA 1
ATOM 3081 C C . GLY A 1 421 ? -1.760 0.138 -13.722 1.00 94.69 421 GLY A C 1
ATOM 3082 O O . GLY A 1 421 ? -0.695 0.736 -13.655 1.00 94.69 421 GLY A O 1
ATOM 3083 N N . VAL A 1 422 ? -1.888 -1.048 -14.329 1.00 93.19 422 VAL A N 1
ATOM 3084 C CA . VAL A 1 422 ? -0.765 -1.743 -14.991 1.00 93.19 422 VAL A CA 1
ATOM 3085 C C . VAL A 1 422 ? -0.147 -0.855 -16.060 1.00 93.19 422 VAL A C 1
ATOM 3087 O O . VAL A 1 422 ? 1.070 -0.688 -16.089 1.00 93.19 422 VAL A O 1
ATOM 3090 N N . LEU A 1 423 ? -0.993 -0.229 -16.880 1.00 92.62 423 LEU A N 1
ATOM 3091 C CA . LEU A 1 423 ? -0.550 0.714 -17.894 1.00 92.62 423 LEU A CA 1
ATOM 3092 C C . LEU A 1 423 ? 0.192 1.900 -17.272 1.00 92.62 423 LEU A C 1
ATOM 3094 O O . LEU A 1 423 ? 1.335 2.160 -17.620 1.00 92.62 423 LEU A O 1
ATOM 3098 N N . ALA A 1 424 ? -0.419 2.592 -16.309 1.00 92.75 424 ALA A N 1
ATOM 3099 C CA . ALA A 1 424 ? 0.205 3.738 -15.654 1.00 92.75 424 ALA A CA 1
ATOM 3100 C C . ALA A 1 424 ? 1.531 3.358 -14.971 1.00 92.75 424 ALA A C 1
ATOM 3102 O O . ALA A 1 424 ? 2.514 4.081 -15.086 1.00 92.75 424 ALA A O 1
ATOM 3103 N N . GLY A 1 425 ? 1.582 2.205 -14.301 1.00 91.12 425 GLY A N 1
ATOM 3104 C CA . GLY A 1 425 ? 2.783 1.688 -13.653 1.00 91.12 425 GLY A CA 1
ATOM 3105 C C . GLY A 1 425 ? 3.924 1.431 -14.631 1.00 91.12 425 GLY A C 1
ATOM 3106 O O . GLY A 1 425 ? 5.054 1.813 -14.337 1.00 91.12 425 GLY A O 1
ATOM 3107 N N . SER A 1 426 ? 3.643 0.861 -15.809 1.00 87.94 426 SER A N 1
ATOM 3108 C CA . SER A 1 426 ? 4.693 0.619 -16.807 1.00 87.94 426 SER A CA 1
ATOM 3109 C C . SER A 1 426 ? 5.297 1.930 -17.322 1.00 87.94 426 SER A C 1
ATOM 3111 O O . SER A 1 426 ? 6.507 2.009 -17.521 1.00 87.94 426 SER A O 1
ATOM 3113 N N . GLN A 1 427 ? 4.488 2.992 -17.424 1.00 88.31 427 GLN A N 1
ATOM 3114 C CA . GLN A 1 427 ? 4.931 4.332 -17.839 1.00 88.31 427 GLN A CA 1
ATOM 3115 C C . GLN A 1 427 ? 5.674 5.108 -16.738 1.00 88.31 427 GLN A C 1
ATOM 3117 O O . GLN A 1 427 ? 6.452 6.023 -17.020 1.00 88.31 427 GLN A O 1
ATOM 3122 N N . LEU A 1 428 ? 5.439 4.750 -15.475 1.00 87.81 428 LEU A N 1
ATOM 3123 C CA . LEU A 1 428 ? 6.133 5.312 -14.314 1.00 87.81 428 LEU A CA 1
ATOM 3124 C C . LEU A 1 428 ? 7.452 4.596 -14.002 1.00 87.81 428 LEU A C 1
ATOM 3126 O O . LEU A 1 428 ? 8.206 5.080 -13.159 1.00 87.81 428 LEU A O 1
ATOM 3130 N N . SER A 1 429 ? 7.715 3.453 -14.643 1.00 84.19 429 SER A N 1
ATOM 3131 C CA . SER A 1 429 ? 8.930 2.673 -14.414 1.00 84.19 429 SER A CA 1
ATOM 3132 C C . SER A 1 429 ? 10.182 3.473 -14.779 1.00 84.19 429 SER A C 1
ATOM 3134 O O . SER A 1 429 ? 10.152 4.346 -15.651 1.00 84.19 429 SER A O 1
ATOM 3136 N N . ALA A 1 430 ? 11.303 3.139 -14.136 1.00 73.56 430 ALA A N 1
ATOM 3137 C CA . ALA A 1 430 ? 12.611 3.730 -14.422 1.00 73.56 430 ALA A CA 1
ATOM 3138 C C . ALA A 1 430 ? 12.943 3.697 -15.914 1.00 73.56 430 ALA A C 1
ATOM 3140 O O . ALA A 1 430 ? 13.408 4.665 -16.512 1.00 73.56 430 ALA A O 1
ATOM 3141 N N . ARG A 1 431 ? 12.612 2.556 -16.512 1.00 72.06 431 ARG A N 1
ATOM 3142 C CA . ARG A 1 431 ? 12.848 2.218 -17.906 1.00 72.06 431 ARG A CA 1
ATOM 3143 C C . ARG A 1 431 ? 11.908 2.914 -18.886 1.00 72.06 431 ARG A C 1
ATOM 3145 O O . ARG A 1 431 ? 12.205 2.953 -20.064 1.00 72.06 431 ARG A O 1
ATOM 3152 N N . ALA A 1 432 ? 10.834 3.543 -18.422 1.00 74.19 432 ALA A N 1
ATOM 3153 C CA . ALA A 1 432 ? 10.012 4.435 -19.242 1.00 74.19 432 ALA A CA 1
ATOM 3154 C C . ALA A 1 432 ? 10.355 5.925 -19.032 1.00 74.19 432 ALA A C 1
ATOM 3156 O O . ALA A 1 432 ? 9.649 6.798 -19.541 1.00 74.19 432 ALA A O 1
ATOM 3157 N N . ALA A 1 433 ? 11.374 6.241 -18.218 1.00 64.44 433 ALA A N 1
ATOM 3158 C CA . ALA A 1 433 ? 11.726 7.608 -17.830 1.00 64.44 433 ALA A CA 1
ATOM 3159 C C . ALA A 1 433 ? 12.844 8.251 -18.662 1.00 64.44 433 ALA A C 1
ATOM 3161 O O . ALA A 1 433 ? 12.952 9.477 -18.639 1.00 64.44 433 ALA A O 1
ATOM 3162 N N . GLY A 1 434 ? 13.682 7.449 -19.323 1.00 59.94 434 GLY A N 1
ATOM 3163 C CA . GLY A 1 434 ? 14.849 7.914 -20.073 1.00 59.94 434 GLY A CA 1
ATOM 3164 C C . GLY A 1 434 ? 14.645 7.857 -21.582 1.00 59.94 434 GLY A C 1
ATOM 3165 O O . GLY A 1 434 ? 13.915 7.000 -22.071 1.00 59.94 434 GLY A O 1
ATOM 3166 N N . ASP A 1 435 ? 15.326 8.752 -22.290 1.00 60.22 435 ASP A N 1
ATOM 3167 C CA . ASP A 1 435 ? 15.663 8.562 -23.697 1.00 60.22 435 ASP A CA 1
ATOM 3168 C C . ASP A 1 435 ? 16.847 7.583 -23.738 1.00 60.22 435 ASP A C 1
ATOM 3170 O O . ASP A 1 435 ? 17.984 7.932 -23.413 1.00 60.22 435 ASP A O 1
ATOM 3174 N N . TRP A 1 436 ? 16.552 6.301 -23.962 1.00 56.34 436 TRP A N 1
ATOM 3175 C CA . TRP A 1 436 ? 17.543 5.223 -23.837 1.00 56.34 436 TRP A CA 1
ATOM 3176 C C . TRP A 1 436 ? 18.616 5.290 -24.909 1.00 56.34 436 TRP A C 1
ATOM 3178 O O . TRP A 1 436 ? 19.739 4.863 -24.656 1.00 56.34 436 TRP A O 1
ATOM 3188 N N . THR A 1 437 ? 18.271 5.859 -26.059 1.00 53.69 437 THR A N 1
ATOM 3189 C CA . THR A 1 437 ? 19.188 6.128 -27.160 1.00 53.69 437 THR A CA 1
ATOM 3190 C C . THR A 1 437 ? 20.223 7.190 -26.794 1.00 53.69 437 THR A C 1
ATOM 3192 O O . THR A 1 437 ? 21.397 7.005 -27.104 1.00 53.69 437 THR A O 1
ATOM 3195 N N . ASP A 1 438 ? 19.833 8.226 -26.045 1.00 55.47 438 ASP A N 1
ATOM 3196 C CA . ASP A 1 438 ? 20.766 9.250 -25.550 1.00 55.47 438 ASP A CA 1
ATOM 3197 C C . ASP A 1 438 ? 21.562 8.792 -24.314 1.00 55.47 438 ASP A C 1
ATOM 3199 O O . ASP A 1 438 ? 22.744 9.101 -24.174 1.00 55.47 438 ASP A O 1
ATOM 3203 N N . ALA A 1 439 ? 20.934 8.045 -23.397 1.00 50.06 439 ALA A N 1
ATOM 3204 C CA . ALA A 1 439 ? 21.578 7.596 -22.156 1.00 50.06 439 ALA A CA 1
ATOM 3205 C C . ALA A 1 439 ? 22.543 6.414 -22.358 1.00 50.06 439 ALA A C 1
ATOM 3207 O O . ALA A 1 439 ? 23.456 6.212 -21.556 1.00 50.06 439 ALA A O 1
ATOM 3208 N N . PHE A 1 440 ? 22.335 5.624 -23.411 1.00 54.16 440 PHE A N 1
ATOM 3209 C CA . PHE A 1 440 ? 23.145 4.463 -23.752 1.00 54.16 440 PHE A CA 1
ATOM 3210 C C . PHE A 1 440 ? 23.279 4.397 -25.276 1.00 54.16 440 PHE A C 1
ATOM 3212 O O . PHE A 1 440 ? 22.508 3.720 -25.947 1.00 54.16 440 PHE A O 1
ATOM 3219 N N . ALA A 1 441 ? 24.285 5.074 -25.834 1.00 45.66 441 ALA A N 1
ATOM 3220 C CA . ALA A 1 441 ? 24.523 5.115 -27.283 1.00 45.66 441 ALA A CA 1
ATOM 3221 C C . ALA A 1 441 ? 24.721 3.722 -27.933 1.00 45.66 441 ALA A C 1
ATOM 3223 O O . ALA A 1 441 ? 24.627 3.582 -29.149 1.00 45.66 441 ALA A O 1
ATOM 3224 N N . THR A 1 442 ? 24.985 2.685 -27.130 1.00 46.19 442 THR A N 1
ATOM 3225 C CA . THR A 1 442 ? 25.121 1.273 -27.532 1.00 46.19 442 THR A CA 1
ATOM 3226 C C . THR A 1 442 ? 23.922 0.405 -27.142 1.00 46.19 442 THR A C 1
ATOM 3228 O O . THR A 1 442 ? 23.958 -0.818 -27.302 1.00 46.19 442 THR A O 1
ATOM 3231 N N . ALA A 1 443 ? 22.849 0.997 -26.613 1.00 48.09 443 ALA A N 1
ATOM 3232 C CA . ALA A 1 443 ? 21.623 0.275 -26.347 1.00 48.09 443 ALA A CA 1
ATOM 3233 C C . ALA A 1 443 ? 20.972 -0.124 -27.672 1.00 48.09 443 ALA A C 1
ATOM 3235 O O . ALA A 1 443 ? 20.241 0.643 -28.292 1.00 48.09 443 ALA A O 1
ATOM 3236 N N . ASP A 1 444 ? 21.217 -1.370 -28.078 1.00 44.75 444 ASP A N 1
ATOM 3237 C CA . ASP A 1 444 ? 20.396 -2.069 -29.062 1.00 44.75 444 ASP A CA 1
ATOM 3238 C C . ASP A 1 444 ? 18.913 -1.813 -28.758 1.00 44.75 444 ASP A C 1
ATOM 3240 O O . ASP A 1 444 ? 18.535 -1.803 -27.582 1.00 44.75 444 ASP A O 1
ATOM 3244 N N . GLY A 1 445 ? 18.057 -1.694 -29.781 1.00 45.00 445 GLY A N 1
ATOM 3245 C CA . GLY A 1 445 ? 16.602 -1.451 -29.659 1.00 45.00 445 GLY A CA 1
ATOM 3246 C C . GLY A 1 445 ? 15.813 -2.476 -28.813 1.00 45.00 445 GLY A C 1
ATOM 3247 O O . GLY A 1 445 ? 14.590 -2.403 -28.711 1.00 45.00 445 GLY A O 1
ATOM 3248 N N . LEU A 1 446 ? 16.516 -3.429 -28.196 1.00 43.84 446 LEU A N 1
ATOM 3249 C CA . LEU A 1 446 ? 16.095 -4.316 -27.113 1.00 43.84 446 LEU A CA 1
ATOM 3250 C C . LEU A 1 446 ? 16.071 -3.654 -25.729 1.00 43.84 446 LEU A C 1
ATOM 3252 O O . LEU A 1 446 ? 15.366 -4.145 -24.845 1.00 43.84 446 LEU A O 1
ATOM 3256 N N . ALA A 1 447 ? 16.752 -2.519 -25.537 1.00 46.16 447 ALA A N 1
ATOM 3257 C CA . ALA A 1 447 ? 16.374 -1.531 -24.527 1.00 46.16 447 ALA A CA 1
ATOM 3258 C C . ALA A 1 447 ? 15.079 -0.863 -25.003 1.00 46.16 447 ALA A C 1
ATOM 3260 O O . ALA A 1 447 ? 15.053 0.310 -25.360 1.00 46.16 447 ALA A O 1
ATOM 3261 N N . ALA A 1 448 ? 14.028 -1.672 -25.130 1.00 51.84 448 ALA A N 1
ATOM 3262 C CA . ALA A 1 448 ? 12.775 -1.257 -25.707 1.00 51.84 448 ALA A CA 1
ATOM 3263 C C . ALA A 1 448 ? 12.284 -0.061 -24.907 1.00 51.84 448 ALA A C 1
ATOM 3265 O O . ALA A 1 448 ? 12.081 -0.147 -23.694 1.00 51.84 448 ALA A O 1
ATOM 3266 N N . ASP A 1 449 ? 12.117 1.061 -25.590 1.00 58.56 449 ASP A N 1
ATOM 3267 C CA . ASP A 1 449 ? 11.419 2.169 -24.998 1.00 58.56 449 ASP A CA 1
ATOM 3268 C C . ASP A 1 449 ? 9.976 1.723 -24.735 1.00 58.56 449 ASP A C 1
ATOM 3270 O O . ASP A 1 449 ? 9.146 1.598 -25.638 1.00 58.56 449 ASP A O 1
ATOM 3274 N N . PHE A 1 450 ? 9.696 1.405 -23.473 1.00 64.19 450 PHE A N 1
ATOM 3275 C CA . PHE A 1 450 ? 8.372 0.993 -23.016 1.00 64.19 450 PHE A CA 1
ATOM 3276 C C . PHE A 1 450 ? 7.410 2.170 -22.876 1.00 64.19 450 PHE A C 1
ATOM 3278 O O . PHE A 1 450 ? 6.259 1.983 -22.459 1.00 64.19 450 PHE A O 1
ATOM 3285 N N . SER A 1 451 ? 7.868 3.380 -23.197 1.00 73.38 451 SER A N 1
ATOM 3286 C CA . SER A 1 451 ? 7.031 4.556 -23.267 1.00 73.38 451 SER A CA 1
ATOM 3287 C C . SER A 1 451 ? 6.033 4.411 -24.407 1.00 73.38 451 SER A C 1
ATOM 3289 O O . SER A 1 451 ? 6.371 4.278 -25.584 1.00 73.38 451 SER A O 1
ATOM 3291 N N . LEU A 1 452 ? 4.759 4.537 -24.061 1.00 79.31 452 LEU A N 1
ATOM 3292 C CA . LEU A 1 452 ? 3.687 4.696 -25.029 1.00 79.31 452 LEU A CA 1
ATOM 3293 C C . LEU A 1 452 ? 3.867 5.945 -25.896 1.00 79.31 452 LEU A C 1
ATOM 3295 O O . LEU A 1 452 ? 3.266 6.000 -26.964 1.00 79.31 452 LEU A O 1
ATOM 3299 N N . ALA A 1 453 ? 4.672 6.923 -25.464 1.00 77.62 453 ALA A N 1
ATOM 3300 C CA . ALA A 1 453 ? 4.966 8.113 -26.259 1.00 77.62 453 ALA A CA 1
ATOM 3301 C C . ALA A 1 453 ? 5.686 7.770 -27.572 1.00 77.62 453 ALA A C 1
ATOM 3303 O O . ALA A 1 453 ? 5.492 8.466 -28.563 1.00 77.62 453 ALA A O 1
ATOM 3304 N N . ASN A 1 454 ? 6.447 6.672 -27.589 1.00 75.12 454 ASN A N 1
ATOM 3305 C CA . ASN A 1 454 ? 7.207 6.223 -28.755 1.00 75.12 454 ASN A CA 1
ATOM 3306 C C . ASN A 1 454 ? 6.495 5.111 -29.541 1.00 75.12 454 ASN A C 1
ATOM 3308 O O . ASN A 1 454 ? 6.974 4.647 -30.576 1.00 75.12 454 ASN A O 1
ATOM 3312 N N . ALA A 1 455 ? 5.301 4.706 -29.099 1.00 79.12 455 ALA A N 1
ATOM 3313 C CA . ALA A 1 455 ? 4.442 3.793 -29.834 1.00 79.12 455 ALA A CA 1
ATOM 3314 C C . ALA A 1 455 ? 3.525 4.554 -30.805 1.00 79.12 455 ALA A C 1
ATOM 3316 O O . ALA A 1 455 ? 2.998 5.621 -30.502 1.00 79.12 455 ALA A O 1
ATOM 3317 N N . THR A 1 456 ? 3.223 3.951 -31.960 1.00 86.19 456 THR A N 1
ATOM 3318 C CA . THR A 1 456 ? 2.156 4.460 -32.842 1.00 86.19 456 THR A CA 1
ATOM 3319 C C . THR A 1 456 ? 0.829 4.555 -32.077 1.00 86.19 456 THR A C 1
ATOM 3321 O O . THR A 1 456 ? 0.510 3.638 -31.309 1.00 86.19 456 THR A O 1
ATOM 3324 N N . ALA A 1 457 ? 0.005 5.568 -32.365 1.00 88.44 457 ALA A N 1
ATOM 3325 C CA . ALA A 1 457 ? -1.295 5.763 -31.712 1.00 88.44 457 ALA A CA 1
ATOM 3326 C C . ALA A 1 457 ? -2.183 4.501 -31.729 1.00 88.44 457 ALA A C 1
ATOM 3328 O O . ALA A 1 457 ? -2.833 4.181 -30.731 1.00 88.44 457 ALA A O 1
ATOM 3329 N N . GLY A 1 458 ? -2.160 3.733 -32.828 1.00 91.94 458 GLY A N 1
ATOM 3330 C CA . GLY A 1 458 ? -2.886 2.464 -32.949 1.00 91.94 458 GLY A CA 1
ATOM 3331 C C . GLY A 1 458 ? -2.418 1.396 -31.954 1.00 91.94 458 GLY A C 1
ATOM 3332 O O . GLY A 1 458 ? -3.240 0.823 -31.242 1.00 91.94 458 GLY A O 1
ATOM 3333 N N . ARG A 1 459 ? -1.100 1.168 -31.838 1.00 87.50 459 ARG A N 1
ATOM 3334 C CA . ARG A 1 459 ? -0.523 0.218 -30.863 1.00 87.50 459 ARG A CA 1
ATOM 3335 C C . ARG A 1 459 ? -0.781 0.652 -29.419 1.00 87.50 459 ARG A C 1
ATOM 3337 O O . ARG A 1 459 ? -1.182 -0.178 -28.607 1.00 87.50 459 ARG A O 1
ATOM 3344 N N . ALA A 1 460 ? -0.607 1.939 -29.113 1.00 88.25 460 ALA A N 1
ATOM 3345 C CA . ALA A 1 460 ? -0.862 2.477 -27.778 1.00 88.25 460 ALA A CA 1
ATOM 3346 C C . ALA A 1 460 ? -2.335 2.311 -27.369 1.00 88.25 460 ALA A C 1
ATOM 3348 O O . ALA A 1 460 ? -2.633 1.867 -26.256 1.00 88.25 460 ALA A O 1
ATOM 3349 N N . THR A 1 461 ? -3.260 2.591 -28.293 1.00 92.31 461 THR A N 1
ATOM 3350 C CA . THR A 1 461 ? -4.702 2.408 -28.082 1.00 92.31 461 THR A CA 1
ATOM 3351 C C . THR A 1 461 ? -5.049 0.933 -27.898 1.00 92.31 461 THR A C 1
ATOM 3353 O O . THR A 1 461 ? -5.738 0.584 -26.940 1.00 92.31 461 THR A O 1
ATOM 3356 N N . ALA A 1 462 ? -4.532 0.050 -28.759 1.00 93.19 462 ALA A N 1
ATOM 3357 C CA . ALA A 1 462 ? -4.782 -1.387 -28.677 1.00 93.19 462 ALA A CA 1
ATOM 3358 C C . ALA A 1 462 ? -4.290 -1.986 -27.350 1.00 93.19 462 ALA A C 1
ATOM 3360 O O . ALA A 1 462 ? -5.039 -2.712 -26.699 1.00 93.19 462 ALA A O 1
ATOM 3361 N N . LEU A 1 463 ? -3.077 -1.638 -26.904 1.00 90.56 463 LEU A N 1
ATOM 3362 C CA . LEU A 1 463 ? -2.536 -2.097 -25.621 1.00 90.56 463 LEU A CA 1
ATOM 3363 C C . LEU A 1 463 ? -3.352 -1.561 -24.437 1.00 90.56 463 LEU A C 1
ATOM 3365 O O . LEU A 1 463 ? -3.681 -2.315 -23.520 1.00 90.56 463 LEU A O 1
ATOM 3369 N N . SER A 1 464 ? -3.720 -0.278 -24.473 1.00 93.19 464 SER A N 1
ATOM 3370 C CA . SER A 1 464 ? -4.538 0.345 -23.427 1.00 93.19 464 SER A CA 1
ATOM 3371 C C . SER A 1 464 ? -5.892 -0.350 -23.291 1.00 93.19 464 SER A C 1
ATOM 3373 O O . SER A 1 464 ? -6.293 -0.726 -22.189 1.00 93.19 464 SER A O 1
ATOM 3375 N N . LEU A 1 465 ? -6.574 -0.583 -24.416 1.00 95.94 465 LEU A N 1
ATOM 3376 C CA . LEU A 1 465 ? -7.844 -1.305 -24.446 1.00 95.94 465 LEU A CA 1
ATOM 3377 C C . LEU A 1 465 ? -7.679 -2.752 -23.980 1.00 95.94 465 LEU A C 1
ATOM 3379 O O . LEU A 1 465 ? -8.484 -3.208 -23.172 1.00 95.94 465 LEU A O 1
ATOM 3383 N N . ALA A 1 466 ? -6.630 -3.452 -24.419 1.00 94.94 466 ALA A N 1
ATOM 3384 C CA . ALA A 1 466 ? -6.368 -4.830 -24.017 1.00 94.94 466 ALA A CA 1
ATOM 3385 C C . ALA A 1 466 ? -6.171 -4.962 -22.499 1.00 94.94 466 ALA A C 1
ATOM 3387 O O . ALA A 1 466 ? -6.760 -5.848 -21.883 1.00 94.94 466 ALA A O 1
ATOM 3388 N N . LEU A 1 467 ? -5.409 -4.060 -21.870 1.00 94.06 467 LEU A N 1
ATOM 3389 C CA . LEU A 1 467 ? -5.190 -4.081 -20.421 1.00 94.06 467 LEU A CA 1
ATOM 3390 C C . LEU A 1 467 ? -6.455 -3.713 -19.638 1.00 94.06 467 LEU A C 1
ATOM 3392 O O . LEU A 1 467 ? -6.806 -4.402 -18.679 1.00 94.06 467 LEU A O 1
ATOM 3396 N N . ILE A 1 468 ? -7.164 -2.656 -20.046 1.00 96.62 468 ILE A N 1
ATOM 3397 C CA . ILE A 1 468 ? -8.379 -2.187 -19.362 1.00 96.62 468 ILE A CA 1
ATOM 3398 C C . ILE A 1 468 ? -9.506 -3.220 -19.493 1.00 96.62 468 ILE A C 1
ATOM 3400 O O . ILE A 1 468 ? -10.106 -3.615 -18.489 1.00 96.62 468 ILE A O 1
ATOM 3404 N N . ALA A 1 469 ? -9.776 -3.695 -20.712 1.00 97.00 469 ALA A N 1
ATOM 3405 C CA . ALA A 1 469 ? -10.796 -4.706 -20.966 1.00 97.00 469 ALA A CA 1
ATOM 3406 C C . ALA A 1 469 ? -10.399 -6.058 -20.364 1.00 97.00 469 ALA A C 1
ATOM 3408 O O . ALA A 1 469 ? -11.223 -6.694 -19.711 1.00 97.00 469 ALA A O 1
ATOM 3409 N N . GLY A 1 470 ? -9.136 -6.470 -20.502 1.00 95.00 470 GLY A N 1
ATOM 3410 C CA . GLY A 1 470 ? -8.612 -7.702 -19.913 1.00 95.00 470 GLY A CA 1
ATOM 3411 C C . GLY A 1 470 ? -8.751 -7.721 -18.392 1.00 95.00 470 GLY A C 1
ATOM 3412 O O . GLY A 1 470 ? -9.258 -8.691 -17.832 1.00 95.00 470 GLY A O 1
ATOM 3413 N N . GLY A 1 471 ? -8.413 -6.620 -17.714 1.00 95.00 471 GLY A N 1
ATOM 3414 C CA . GLY A 1 471 ? -8.635 -6.477 -16.277 1.00 95.00 471 GLY A CA 1
ATOM 3415 C C . GLY A 1 471 ? -10.122 -6.541 -15.901 1.00 95.00 471 GLY A C 1
ATOM 3416 O O . GLY A 1 471 ? -10.501 -7.243 -14.955 1.00 95.00 471 GLY A O 1
ATOM 3417 N N . ALA A 1 472 ? -10.988 -5.843 -16.646 1.00 95.44 472 ALA A N 1
ATOM 3418 C CA . ALA A 1 472 ? -12.439 -5.864 -16.438 1.00 95.44 472 ALA A CA 1
ATOM 3419 C C . ALA A 1 472 ? -13.031 -7.274 -16.598 1.00 95.44 472 ALA A C 1
ATOM 3421 O O . ALA A 1 472 ? -13.812 -7.714 -15.747 1.00 95.44 472 ALA A O 1
ATOM 3422 N N . LEU A 1 473 ? -12.621 -8.003 -17.637 1.00 95.56 473 LEU A N 1
ATOM 3423 C CA . LEU A 1 473 ? -13.017 -9.387 -17.889 1.00 95.56 473 LEU A CA 1
ATOM 3424 C C . LEU A 1 473 ? -12.507 -10.315 -16.786 1.00 95.56 473 LEU A C 1
ATOM 3426 O O . LEU A 1 473 ? -13.305 -11.040 -16.194 1.00 95.56 473 LEU A O 1
ATOM 3430 N N . PHE A 1 474 ? -11.219 -10.233 -16.441 1.00 92.56 474 PHE A N 1
ATOM 3431 C CA . PHE A 1 474 ? -10.598 -11.053 -15.400 1.00 92.56 474 PHE A CA 1
ATOM 3432 C C . PHE A 1 474 ? -11.320 -10.920 -14.056 1.00 92.56 474 PHE A C 1
ATOM 3434 O O . PHE A 1 474 ? -11.725 -11.915 -13.460 1.00 92.56 474 PHE A O 1
ATOM 3441 N N . THR A 1 475 ? -11.544 -9.692 -13.587 1.00 91.19 475 THR A N 1
ATOM 3442 C CA . THR A 1 475 ? -12.229 -9.458 -12.303 1.00 91.19 475 THR A CA 1
ATOM 3443 C C . THR A 1 475 ? -13.701 -9.860 -12.328 1.00 91.19 475 THR A C 1
ATOM 3445 O O . THR A 1 475 ? -14.223 -10.321 -11.313 1.00 91.19 475 THR A O 1
ATOM 3448 N N . THR A 1 476 ? -14.383 -9.708 -13.466 1.00 91.44 476 THR A N 1
ATOM 3449 C CA . THR A 1 476 ? -15.779 -10.139 -13.628 1.00 91.44 476 THR A CA 1
ATOM 3450 C C . THR A 1 476 ? -15.886 -11.658 -13.593 1.00 91.44 476 THR A C 1
ATOM 3452 O O . THR A 1 476 ? -16.720 -12.190 -12.856 1.00 91.44 476 THR A O 1
ATOM 3455 N N . TRP A 1 477 ? -15.003 -12.346 -14.317 1.00 91.69 477 TRP A N 1
ATOM 3456 C CA . TRP A 1 477 ? -14.887 -13.800 -14.314 1.00 91.69 477 TRP A CA 1
ATOM 3457 C C . TRP A 1 477 ? -14.534 -14.333 -12.921 1.00 91.69 477 TRP A C 1
ATOM 3459 O O . TRP A 1 477 ? -15.264 -15.161 -12.381 1.00 91.69 477 TRP A O 1
ATOM 3469 N N . ALA A 1 478 ? -13.499 -13.786 -12.277 1.00 89.06 478 ALA A N 1
ATOM 3470 C CA . ALA A 1 478 ? -13.086 -14.191 -10.935 1.00 89.06 478 ALA A CA 1
ATOM 3471 C C . ALA A 1 478 ? -14.194 -13.957 -9.894 1.00 89.06 478 ALA A C 1
ATOM 3473 O O . ALA A 1 478 ? -14.403 -14.779 -9.004 1.00 89.06 478 ALA A O 1
ATOM 3474 N N . ALA A 1 479 ? -14.955 -12.862 -10.013 1.00 86.88 479 ALA A N 1
ATOM 3475 C CA . ALA A 1 479 ? -16.079 -12.592 -9.122 1.00 86.88 479 ALA A CA 1
ATOM 3476 C C . ALA A 1 479 ? -17.246 -13.564 -9.355 1.00 86.88 479 ALA A C 1
ATOM 3478 O O . ALA A 1 479 ? -17.903 -13.961 -8.394 1.00 86.88 479 ALA A O 1
ATOM 3479 N N . ALA A 1 480 ? -17.519 -13.942 -10.608 1.00 87.81 480 ALA A N 1
ATOM 3480 C CA . ALA A 1 480 ? -18.520 -14.955 -10.931 1.00 87.81 480 ALA A CA 1
ATOM 3481 C C . ALA A 1 480 ? -18.123 -16.329 -10.377 1.00 87.81 480 ALA A C 1
ATOM 3483 O O . ALA A 1 480 ? -18.938 -16.969 -9.715 1.00 87.81 480 ALA A O 1
ATOM 3484 N N . LEU A 1 481 ? -16.860 -16.723 -10.554 1.00 87.19 481 LEU A N 1
ATOM 3485 C CA . LEU A 1 481 ? -16.312 -17.967 -10.020 1.00 87.19 481 LEU A CA 1
ATOM 3486 C C . LEU A 1 481 ? -16.368 -18.004 -8.486 1.00 87.19 481 LEU A C 1
ATOM 3488 O O . LEU A 1 481 ? -16.823 -18.988 -7.911 1.00 87.19 481 LEU A O 1
ATOM 3492 N N . ALA A 1 482 ? -15.973 -16.918 -7.815 1.00 82.88 482 ALA A N 1
ATOM 3493 C CA . ALA A 1 482 ? -16.028 -16.823 -6.357 1.00 82.88 482 ALA A CA 1
ATOM 3494 C C . ALA A 1 482 ? -17.463 -16.945 -5.817 1.00 82.88 482 ALA A C 1
ATOM 3496 O O . ALA A 1 482 ? -17.674 -17.597 -4.797 1.00 82.88 482 ALA A O 1
ATOM 3497 N N . ARG A 1 483 ? -18.456 -16.364 -6.509 1.00 80.88 483 ARG A N 1
ATOM 3498 C CA . ARG A 1 483 ? -19.875 -16.533 -6.156 1.00 80.88 483 ARG A CA 1
ATOM 3499 C C . ARG A 1 483 ? -20.342 -17.970 -6.356 1.00 80.88 483 ARG A C 1
ATOM 3501 O O . ARG A 1 483 ? -20.987 -18.507 -5.467 1.00 80.88 483 ARG A O 1
ATOM 3508 N N . ALA A 1 484 ? -20.005 -18.589 -7.487 1.00 82.25 484 ALA A N 1
ATOM 3509 C CA . ALA A 1 484 ? -20.380 -19.973 -7.768 1.00 82.25 484 ALA A CA 1
ATOM 3510 C C . ALA A 1 484 ? -19.797 -20.939 -6.721 1.00 82.25 484 ALA A C 1
ATOM 3512 O O . ALA A 1 484 ? -20.525 -21.752 -6.161 1.00 82.25 484 ALA A O 1
ATOM 3513 N N . ALA A 1 485 ? -18.515 -20.783 -6.377 1.00 77.62 485 ALA A N 1
ATOM 3514 C CA . ALA A 1 485 ? -17.864 -21.579 -5.339 1.00 77.62 485 ALA A CA 1
ATOM 3515 C C . ALA A 1 485 ? -18.443 -21.313 -3.934 1.00 77.62 485 ALA A C 1
ATOM 3517 O O . ALA A 1 485 ? -18.630 -22.238 -3.149 1.00 77.62 485 ALA A O 1
ATOM 3518 N N . GLY A 1 486 ? -18.764 -20.054 -3.617 1.00 68.50 486 GLY A N 1
ATOM 3519 C CA . GLY A 1 486 ? -19.355 -19.674 -2.331 1.00 68.50 486 GLY A CA 1
ATOM 3520 C C . GLY A 1 486 ? -20.797 -20.153 -2.126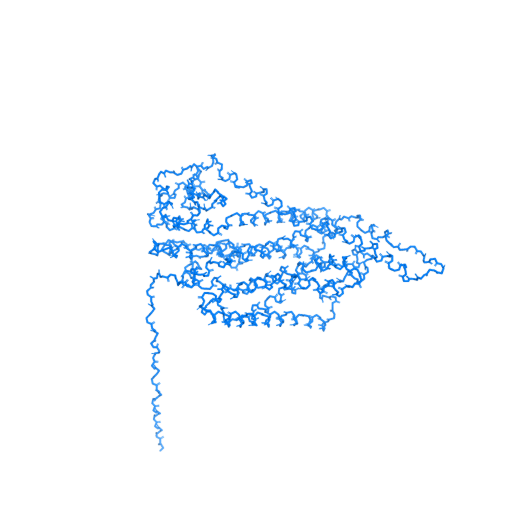 1.00 68.50 486 GLY A C 1
ATOM 3521 O O . GLY A 1 486 ? -21.225 -20.261 -0.981 1.00 68.50 486 GLY A O 1
ATOM 3522 N N . LEU A 1 487 ? -21.533 -20.438 -3.207 1.00 56.94 487 LEU A N 1
ATOM 3523 C CA . LEU A 1 487 ? -22.879 -21.027 -3.174 1.00 56.94 487 LEU A CA 1
ATOM 3524 C C . LEU A 1 487 ? -22.862 -22.560 -3.070 1.00 56.94 487 LEU A C 1
ATOM 3526 O O . LEU A 1 487 ? -23.847 -23.140 -2.628 1.00 56.94 487 LEU A O 1
ATOM 3530 N N . ALA A 1 488 ? -21.769 -23.207 -3.484 1.00 49.56 488 ALA A N 1
ATOM 3531 C CA . ALA A 1 488 ? -21.598 -24.662 -3.438 1.00 49.56 488 ALA A CA 1
ATOM 3532 C C . ALA A 1 488 ? -21.037 -25.184 -2.098 1.00 49.56 488 ALA A C 1
ATOM 3534 O O . ALA A 1 488 ? -20.907 -26.393 -1.919 1.00 49.56 488 ALA A O 1
ATOM 3535 N N . SER A 1 489 ? -20.684 -24.278 -1.181 1.00 48.34 489 SER A N 1
ATOM 3536 C CA . SER A 1 489 ? -20.231 -24.565 0.190 1.00 48.34 489 SER A CA 1
ATOM 3537 C C . SER A 1 489 ? -21.288 -24.159 1.202 1.00 48.34 489 SER A C 1
ATOM 3539 O O . SER A 1 489 ? -21.208 -24.626 2.352 1.00 48.34 489 SER A O 1
#

Sequence (489 aa):
MARAPARPGGPAHRPRSVPPSEGPGAVPASLIAAARLPQPTTTRLVQLVVVAAAGAAFAAWWWLVKERDHWPGAQLDCVPGPVPPGRDPMETVTGFTRCVDGVRLDQALVVLCGPLALLLFALLAGALARARALSPRRTRPAGPEMAARLAAVVPEGAARQPLLLIHRGRGRGGGLGLGARADGTVRRPRVVAGAGAHLQPERDIGALLRHEAAHITARDVGRVRMAIAAWWILLAGVTVPLAAELALRPGDIGGAVSLRLAVVLAVFGLTLCGVLRIREHDADVRASADPRDGGAVAAYIARDRPPTLRRRIPHLLGLATHPTRAARLAALDRPARLWGLSVPESLATGVAAGLVFTDTALLITALTPDSIATGYRITGALTGWAVAGVVTVALWRAAAVRHPDAYGLRPALRGAALGTGVLAGSQLSARAAGDWTDAFATADGLAADFSLANATAGRATALSLALIAGGALFTTWAAALARAAGLAS

Secondary structure (DSSP, 8-state):
--PPPPPPPPPP-----PPPP--S----HHHHHHTTSPPHHHHHHHHHHHHHHHHHHHHHHIIIIIT-THHHHHHHTTS--SPPTTS-HHHHHHHHHHHHHHHHHHHHHHHHHHHHHHHHHHHHHHHHHHHHHT-TTTEEEPPHHHHHHHHHHSPTT-SSPPEEEEESSPPTTSS----EEEEEETTEEEEEE-TTGGGS-HHHHHHHHHHHHHHHHTT-HHHHHHHHHHHHHHHHHHHHHHHHHHHH-TTTS-HHHHHHHHHHHHHHHHHHHHHHHHHHHHHHHHHHTSTT-TTHHHHHHHTSPPPPHHHHHHHHTT--SS--HHHHHHHHH-GGGGGSPPHHHHHHHHHHHHHHHHHHHHHHHHH-TT-HHHHHHHHHHHHHHHHHHHHHHHHHHHHHHT-HHHH-S-HHHHHHHHHHHHHHHHHHSGGGSS-HHHH-TT--TTS----GGGS-HHHHHHHHHHHHHHHHHHHHHHHHHHHHHHH--

Radius of gyration: 27.91 Å; chains: 1; bounding box: 108×47×83 Å

Foldseek 3Di:
DDDDDDDDDDDDDDPPPDDPPDDPAADDVLVVVLVVFQALLRLLLVLLLLLLLLLLLLLQCVVPPQVDPVLLVQLVVLQDDDDPPPDDVVVSVVSSLLSNLVSLLVSLVSSNVRSVVLLVQLLVVLVVVQCVCPPPVFKDFDDPVLLVLLVVLADDPLPDRATEIETPAAPDPRHQALAKAWGDALVHTYIYGGNCVVVDDSLLSSLRSNLRSLCSSSRCHSSLSSLVSSLVCSCCSPVVVVVVCCVPPVPPDDVLSVVLSVVSSLLSLLSSLVSLALSSLSSLQSSSNPSVNPCSNLVNLVPDDFDDPVRVVCVVSSNHNYDTSVVSNVCNVCVLLSLADDLSNLLSLLLSLLSVLVSQLSNQCSVVVVDSPVSSVVSCCVSVVSSCVSLLSSLLSSLSSVDPNNHDDAQLSSLLSNLNSNLVNNCSYSLLRDPCCVSRVSDDCVSPNSHPVPPDPVVSVVSNCCSNRVRSVSRVVSNVVSNVVSVVD